Protein AF-A0A813T2J8-F1 (afdb_monomer_lite)

Structure (mmCIF, N/CA/C/O backbone):
data_AF-A0A813T2J8-F1
#
_entry.id   AF-A0A813T2J8-F1
#
loop_
_atom_site.group_PDB
_atom_site.id
_atom_site.type_symbol
_atom_site.label_atom_id
_atom_site.label_alt_id
_atom_site.label_comp_id
_atom_site.label_asym_id
_atom_site.label_entity_id
_atom_site.label_seq_id
_atom_site.pdbx_PDB_ins_code
_atom_site.Cartn_x
_atom_site.Cartn_y
_atom_site.Cartn_z
_atom_site.occupancy
_atom_site.B_iso_or_equiv
_atom_site.auth_seq_id
_atom_site.auth_comp_id
_atom_site.auth_asym_id
_atom_site.auth_atom_id
_atom_site.pdbx_PDB_model_num
ATOM 1 N N . MET A 1 1 ? 37.858 -2.282 -48.302 1.00 32.50 1 MET A N 1
ATOM 2 C CA . MET A 1 1 ? 37.669 -1.501 -47.059 1.00 32.50 1 MET A CA 1
ATOM 3 C C . MET A 1 1 ? 36.198 -1.549 -46.675 1.00 32.50 1 MET A C 1
ATOM 5 O O . MET A 1 1 ? 35.483 -0.563 -46.777 1.00 32.50 1 MET A O 1
ATOM 9 N N . ALA A 1 2 ? 35.764 -2.746 -46.304 1.00 27.61 2 ALA A N 1
ATOM 10 C CA . ALA A 1 2 ? 34.445 -3.092 -45.802 1.00 27.61 2 ALA A CA 1
ATOM 11 C C . ALA A 1 2 ? 34.657 -4.244 -44.804 1.00 27.61 2 ALA A C 1
ATOM 13 O O . ALA A 1 2 ? 35.686 -4.917 -44.884 1.00 27.61 2 ALA A O 1
ATOM 14 N N . ASP A 1 3 ? 33.686 -4.428 -43.915 1.00 28.97 3 ASP A N 1
ATOM 15 C CA . ASP A 1 3 ? 33.533 -5.505 -42.928 1.00 28.97 3 ASP A CA 1
ATOM 16 C C . ASP A 1 3 ? 34.230 -5.345 -41.571 1.00 28.97 3 ASP A C 1
ATOM 18 O O . ASP A 1 3 ? 35.388 -5.699 -41.374 1.00 28.97 3 ASP A O 1
ATOM 22 N N . ALA A 1 4 ? 33.430 -4.903 -40.593 1.00 26.91 4 ALA A N 1
ATOM 23 C CA . ALA A 1 4 ? 33.465 -5.403 -39.218 1.00 26.91 4 ALA A CA 1
ATOM 24 C C . ALA A 1 4 ? 32.131 -5.087 -38.505 1.00 26.91 4 ALA A C 1
ATOM 26 O O . ALA A 1 4 ? 32.056 -4.211 -37.647 1.00 26.91 4 ALA A O 1
ATOM 27 N N . CYS A 1 5 ? 31.059 -5.805 -38.858 1.00 27.91 5 CYS A N 1
ATOM 28 C CA . CYS A 1 5 ? 29.896 -5.953 -37.978 1.00 27.91 5 CYS A CA 1
ATOM 29 C C . CYS A 1 5 ? 30.235 -7.007 -36.916 1.00 27.91 5 CYS A C 1
ATOM 31 O O . CYS A 1 5 ? 30.217 -8.207 -37.188 1.00 27.91 5 CYS A O 1
ATOM 33 N N . SER A 1 6 ? 30.574 -6.563 -35.708 1.00 28.48 6 SER A N 1
ATOM 34 C CA . SER A 1 6 ? 30.766 -7.435 -34.553 1.00 28.48 6 SER A CA 1
ATOM 35 C C . SER A 1 6 ? 29.419 -7.765 -33.903 1.00 28.48 6 SER A C 1
ATOM 37 O O . SER A 1 6 ? 28.730 -6.914 -33.345 1.00 28.48 6 SER A O 1
ATOM 39 N N . ASN A 1 7 ? 29.059 -9.047 -33.974 1.00 28.95 7 ASN A N 1
ATOM 40 C CA . ASN A 1 7 ? 27.992 -9.666 -33.198 1.00 28.95 7 ASN A CA 1
ATOM 41 C C . ASN A 1 7 ? 28.310 -9.567 -31.696 1.00 28.95 7 ASN A C 1
ATOM 43 O O . ASN A 1 7 ? 29.166 -10.292 -31.194 1.00 28.95 7 ASN A O 1
ATOM 47 N N . PHE A 1 8 ? 27.601 -8.703 -30.968 1.00 28.12 8 PHE A N 1
ATOM 48 C CA . PHE A 1 8 ? 27.554 -8.738 -29.506 1.00 28.12 8 PHE A CA 1
ATOM 49 C C . PHE A 1 8 ? 26.392 -9.635 -29.066 1.00 28.12 8 PHE A C 1
ATOM 51 O O . PHE A 1 8 ? 25.243 -9.208 -29.003 1.00 28.12 8 PHE A O 1
ATOM 58 N N . THR A 1 9 ? 26.681 -10.901 -28.766 1.00 33.50 9 THR A N 1
ATOM 59 C CA . THR A 1 9 ? 25.750 -11.787 -28.055 1.00 33.50 9 THR A CA 1
ATOM 60 C C . THR A 1 9 ? 25.881 -11.559 -26.548 1.00 33.50 9 THR A C 1
ATOM 62 O O . THR A 1 9 ? 26.921 -11.853 -25.958 1.00 33.50 9 THR A O 1
ATOM 65 N N . GLU A 1 10 ? 24.825 -11.033 -25.923 1.00 39.34 10 GLU A N 1
ATOM 66 C CA . GLU A 1 10 ? 24.704 -10.781 -24.481 1.00 39.34 10 GLU A CA 1
ATOM 67 C C . GLU A 1 10 ? 24.578 -12.117 -23.720 1.00 39.34 10 GLU A C 1
ATOM 69 O O . GLU A 1 10 ? 23.493 -12.632 -23.466 1.00 39.34 10 GLU A O 1
ATOM 74 N N . GLN A 1 11 ? 25.721 -12.718 -23.383 1.00 34.31 11 GLN A N 1
ATOM 75 C CA . GLN A 1 11 ? 25.830 -13.998 -22.673 1.00 34.31 11 GLN A CA 1
ATOM 76 C C . GLN A 1 11 ? 26.049 -13.817 -21.154 1.00 34.31 11 GLN A C 1
ATOM 78 O O . GLN A 1 11 ? 26.846 -14.530 -20.549 1.00 34.31 11 GLN A O 1
ATOM 83 N N . GLN A 1 12 ? 25.355 -12.865 -20.516 1.00 35.50 12 GLN A N 1
ATOM 84 C CA . GLN A 1 12 ? 25.508 -12.568 -19.076 1.00 35.50 12 GLN A CA 1
ATOM 85 C C . GLN A 1 12 ? 24.251 -12.795 -18.220 1.00 35.50 12 GLN A C 1
ATOM 87 O O . GLN A 1 12 ? 24.120 -12.235 -17.136 1.00 35.50 12 GLN A O 1
ATOM 92 N N . TRP A 1 13 ? 23.366 -13.696 -18.642 1.00 37.88 13 TRP A N 1
ATOM 93 C CA . TRP A 1 13 ? 22.401 -14.336 -17.742 1.00 37.88 13 TRP A CA 1
ATOM 94 C C . TRP A 1 13 ? 22.632 -15.850 -17.744 1.00 37.88 13 TRP A C 1
ATOM 96 O O . TRP A 1 13 ? 22.033 -16.596 -18.512 1.00 37.88 13 TRP A O 1
ATOM 106 N N . LYS A 1 14 ? 23.546 -16.309 -16.884 1.00 31.50 14 LYS A N 1
ATOM 107 C CA . LYS A 1 14 ? 23.595 -17.701 -16.427 1.00 31.50 14 LYS A CA 1
ATOM 108 C C . LYS A 1 14 ? 23.573 -17.690 -14.899 1.00 31.50 14 LYS A C 1
ATOM 110 O O . LYS A 1 14 ? 24.542 -17.221 -14.304 1.00 31.50 14 LYS A O 1
ATOM 115 N N . PRO A 1 15 ? 22.513 -18.185 -14.242 1.00 35.72 15 PRO A N 1
ATOM 116 C CA . PRO A 1 15 ? 22.608 -18.501 -12.828 1.00 35.72 15 PRO A CA 1
ATOM 117 C C . PRO A 1 15 ? 23.596 -19.666 -12.674 1.00 35.72 15 PRO A C 1
ATOM 119 O O . PRO A 1 15 ? 23.442 -20.710 -13.310 1.00 35.72 15 PRO A O 1
ATOM 122 N N . ASN A 1 16 ? 24.631 -19.483 -11.852 1.00 31.89 16 ASN A N 1
ATOM 123 C CA . ASN A 1 16 ? 25.502 -20.573 -11.415 1.00 31.89 16 ASN A CA 1
ATOM 124 C C . ASN A 1 16 ? 24.683 -21.528 -10.535 1.00 31.89 16 ASN A C 1
ATOM 126 O O . ASN A 1 16 ? 24.634 -21.383 -9.317 1.00 31.89 16 ASN A O 1
ATOM 130 N N . ILE A 1 17 ? 24.017 -22.493 -11.164 1.00 35.78 17 ILE A N 1
ATOM 131 C CA . ILE A 1 17 ? 23.435 -23.647 -10.483 1.00 35.78 17 ILE A CA 1
ATOM 132 C C . ILE A 1 17 ? 24.533 -24.706 -10.406 1.00 35.78 17 ILE A C 1
ATOM 134 O O . ILE A 1 17 ? 24.956 -25.266 -11.419 1.00 35.78 17 ILE A O 1
ATOM 138 N N . CYS A 1 18 ? 25.020 -24.932 -9.188 1.00 29.22 18 CYS A N 1
ATOM 139 C CA . CYS A 1 18 ? 26.001 -25.956 -8.859 1.00 29.22 18 CYS A CA 1
ATOM 140 C C . CYS A 1 18 ? 25.455 -27.344 -9.246 1.00 29.22 18 CYS A C 1
ATOM 142 O O . CYS A 1 18 ? 24.445 -27.794 -8.704 1.00 29.22 18 CYS A O 1
ATOM 144 N N . ARG A 1 19 ? 26.096 -28.010 -10.215 1.00 33.47 19 ARG A N 1
ATOM 145 C CA . ARG A 1 19 ? 25.756 -29.363 -10.684 1.00 33.47 19 ARG A CA 1
ATOM 146 C C . ARG A 1 19 ? 26.599 -30.418 -9.966 1.00 33.47 19 ARG A C 1
ATOM 148 O O . ARG A 1 19 ? 27.414 -31.061 -10.605 1.00 33.47 19 ARG A O 1
ATOM 155 N N . GLU A 1 20 ? 26.375 -30.638 -8.678 1.00 32.94 20 GLU A N 1
ATOM 156 C CA . GLU A 1 20 ? 26.812 -31.870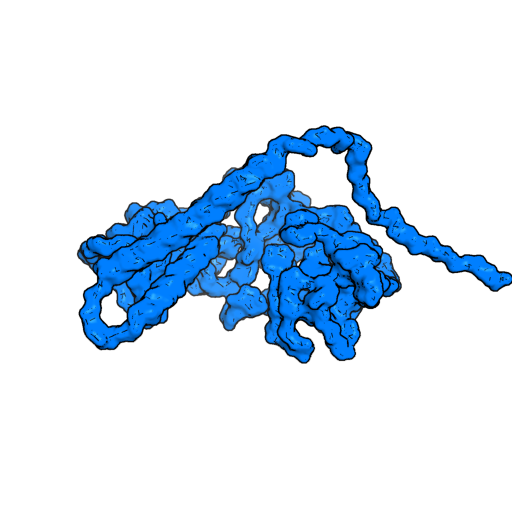 -8.003 1.00 32.94 20 GLU A CA 1
ATOM 157 C C . GLU A 1 20 ? 25.845 -32.212 -6.866 1.00 32.94 20 GLU A C 1
ATOM 159 O O . GLU A 1 20 ? 26.115 -31.923 -5.711 1.00 32.94 20 GLU A O 1
ATOM 164 N N . CYS A 1 21 ? 24.683 -32.777 -7.205 1.00 34.66 21 CYS A N 1
ATOM 165 C CA . CYS A 1 21 ? 23.860 -33.635 -6.336 1.00 34.66 21 CYS A CA 1
ATOM 166 C C . CYS A 1 21 ? 22.634 -34.113 -7.128 1.00 34.66 21 CYS A C 1
ATOM 168 O O . CYS A 1 21 ? 21.558 -33.526 -7.061 1.00 34.66 21 CYS A O 1
ATOM 170 N N . SER A 1 22 ? 22.778 -35.172 -7.926 1.00 31.66 22 SER A N 1
ATOM 171 C CA . SER A 1 22 ? 21.625 -35.872 -8.508 1.00 31.66 22 SER A CA 1
ATOM 172 C C . SER A 1 22 ? 21.955 -37.350 -8.726 1.00 31.66 22 SER A C 1
ATOM 174 O O . SER A 1 22 ? 22.561 -37.728 -9.724 1.00 31.66 22 SER A O 1
ATOM 176 N N . ARG A 1 23 ? 21.544 -38.198 -7.777 1.00 33.94 23 ARG A N 1
ATOM 177 C CA . ARG A 1 23 ? 21.237 -39.618 -8.019 1.00 33.94 23 ARG A CA 1
ATOM 178 C C . ARG A 1 23 ? 19.774 -39.859 -7.617 1.00 33.94 23 ARG A C 1
ATOM 180 O O . ARG A 1 23 ? 19.354 -39.301 -6.605 1.00 33.94 23 ARG A O 1
ATOM 187 N N . PRO A 1 24 ? 19.001 -40.658 -8.372 1.00 37.94 24 PRO A N 1
ATOM 188 C CA . PRO A 1 24 ? 17.551 -40.714 -8.219 1.00 37.94 24 PRO A CA 1
ATOM 189 C C . PRO A 1 24 ? 17.103 -41.761 -7.186 1.00 37.94 24 PRO A C 1
ATOM 191 O O . PRO A 1 24 ? 17.579 -42.896 -7.182 1.00 37.94 24 PRO A O 1
ATOM 194 N N . LYS A 1 25 ? 16.130 -41.386 -6.348 1.00 38.47 25 LYS A N 1
ATOM 195 C CA . LYS A 1 25 ? 15.244 -42.295 -5.604 1.00 38.47 25 LYS A CA 1
ATOM 196 C C . LYS A 1 25 ? 13.797 -41.874 -5.868 1.00 38.47 25 LYS A C 1
ATOM 198 O O . LYS A 1 25 ? 13.165 -41.260 -5.022 1.00 38.47 25 LYS A O 1
ATOM 203 N N . GLU A 1 26 ? 13.270 -42.209 -7.038 1.00 40.78 26 GLU A N 1
ATOM 204 C CA . GLU A 1 26 ? 11.849 -42.027 -7.346 1.00 40.78 26 GLU A CA 1
ATOM 205 C C . GLU A 1 26 ? 11.286 -43.324 -7.914 1.00 40.78 26 GLU A C 1
ATOM 207 O O . GLU A 1 26 ? 11.385 -43.594 -9.104 1.00 40.78 26 GLU A O 1
ATOM 212 N N . GLN A 1 27 ? 10.713 -44.145 -7.034 1.00 39.53 27 GLN A N 1
ATOM 213 C CA . GLN A 1 27 ? 9.674 -45.111 -7.413 1.00 39.53 27 GLN A CA 1
ATOM 214 C C . GLN A 1 27 ? 8.741 -45.507 -6.253 1.00 39.53 27 GLN A C 1
ATOM 216 O O . GLN A 1 27 ? 7.864 -46.343 -6.441 1.00 39.53 27 GLN A O 1
ATOM 221 N N . HIS A 1 28 ? 8.850 -44.876 -5.073 1.00 40.25 28 HIS A N 1
ATOM 222 C CA . HIS A 1 28 ? 8.013 -45.221 -3.913 1.00 40.25 28 HIS A CA 1
ATOM 223 C C . HIS A 1 28 ? 7.011 -44.136 -3.464 1.00 40.25 28 HIS A C 1
ATOM 225 O O . HIS A 1 28 ? 6.124 -44.450 -2.678 1.00 40.25 28 HIS A O 1
ATOM 231 N N . GLN A 1 29 ? 7.071 -42.903 -3.994 1.00 40.97 29 GLN A N 1
ATOM 232 C CA . GLN A 1 29 ? 6.214 -41.781 -3.551 1.00 40.97 29 GLN A CA 1
ATOM 233 C C . GLN A 1 29 ? 4.911 -41.576 -4.351 1.00 40.97 29 GLN A C 1
ATOM 235 O O . GLN A 1 29 ? 3.998 -40.913 -3.867 1.00 40.97 29 GLN A O 1
ATOM 240 N N . GLN A 1 30 ? 4.745 -42.182 -5.533 1.00 39.50 30 GLN A N 1
ATOM 241 C CA . GLN A 1 30 ? 3.516 -41.995 -6.329 1.00 39.50 30 GLN A CA 1
ATOM 242 C C . GLN A 1 30 ? 2.292 -42.769 -5.795 1.00 39.50 30 GLN A C 1
ATOM 244 O O . GLN A 1 30 ? 1.156 -42.443 -6.144 1.00 39.50 30 GLN A O 1
ATOM 249 N N . ARG A 1 31 ? 2.483 -43.754 -4.904 1.00 40.41 31 ARG A N 1
ATOM 250 C CA . ARG A 1 31 ? 1.362 -44.483 -4.279 1.00 40.41 31 ARG A CA 1
ATOM 251 C C . ARG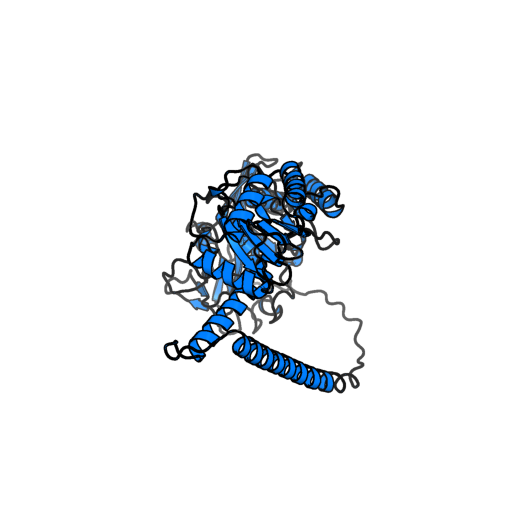 A 1 31 ? 0.785 -43.794 -3.039 1.00 40.41 31 ARG A C 1
ATOM 253 O O . ARG A 1 31 ? -0.375 -44.036 -2.729 1.00 40.41 31 ARG A O 1
ATOM 260 N N . GLU A 1 32 ? 1.526 -42.904 -2.381 1.00 42.78 32 GLU A N 1
ATOM 261 C CA . GLU A 1 32 ? 1.023 -42.183 -1.199 1.00 42.78 32 GLU A CA 1
ATOM 262 C C . GLU A 1 32 ? 0.272 -40.895 -1.575 1.00 42.78 32 GLU A C 1
ATOM 264 O O . GLU A 1 32 ? -0.782 -40.621 -1.006 1.00 42.78 32 GLU A O 1
ATOM 269 N N . ALA A 1 33 ? 0.706 -40.170 -2.614 1.00 41.84 33 ALA A N 1
ATOM 270 C CA . ALA A 1 33 ? 0.021 -38.952 -3.072 1.00 41.84 33 ALA A CA 1
ATOM 271 C C . ALA A 1 33 ? -1.403 -39.213 -3.610 1.00 41.84 33 ALA A C 1
ATOM 273 O O . ALA A 1 33 ? -2.299 -38.390 -3.442 1.00 41.84 33 ALA A O 1
ATOM 274 N N . SER A 1 34 ? -1.637 -40.388 -4.201 1.00 42.09 34 SER A N 1
ATOM 275 C CA . SER A 1 34 ? -2.940 -40.766 -4.769 1.00 42.09 34 SER A CA 1
ATOM 276 C C . SER A 1 34 ? -4.004 -41.028 -3.691 1.00 42.09 34 SER A C 1
ATOM 278 O O . SER A 1 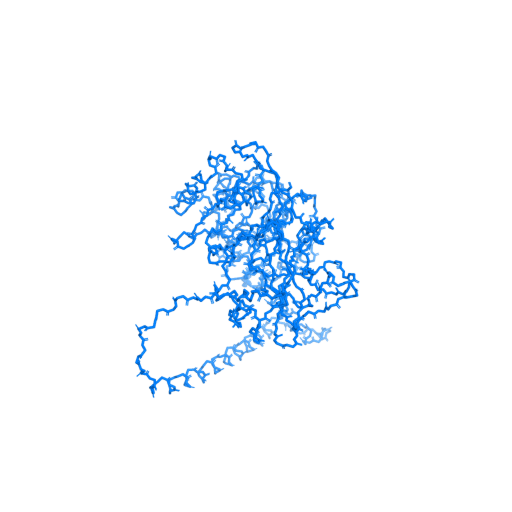34 ? -5.187 -40.779 -3.913 1.00 42.09 34 SER A O 1
ATOM 280 N N . ASN A 1 35 ? -3.587 -41.481 -2.503 1.00 40.28 35 ASN A N 1
ATOM 281 C CA . ASN A 1 35 ? -4.500 -41.743 -1.389 1.00 40.28 35 ASN A CA 1
ATOM 282 C C . ASN A 1 35 ? -4.856 -40.464 -0.615 1.00 40.28 35 ASN A C 1
ATOM 284 O O . ASN A 1 35 ? -6.000 -40.327 -0.184 1.00 40.28 35 ASN A O 1
ATOM 288 N N . VAL A 1 36 ? -3.936 -39.496 -0.519 1.00 46.72 36 VAL A N 1
ATOM 289 C CA . VAL A 1 36 ? -4.165 -38.214 0.178 1.00 46.72 36 VAL A CA 1
ATOM 290 C C . VAL A 1 36 ? -5.192 -37.336 -0.557 1.00 46.72 36 VAL A C 1
ATOM 292 O O . VAL A 1 36 ? -6.127 -36.831 0.066 1.00 46.72 36 VAL A O 1
ATOM 295 N N . VAL A 1 37 ? -5.123 -37.251 -1.890 1.00 46.06 37 VAL A N 1
ATOM 296 C CA . VAL A 1 37 ? -6.058 -36.441 -2.704 1.00 46.06 37 VAL A CA 1
ATOM 297 C C . VAL A 1 37 ? -7.507 -36.972 -2.638 1.00 46.06 37 VAL A C 1
ATOM 299 O O . VAL A 1 37 ? -8.472 -36.202 -2.658 1.00 46.06 37 VAL A O 1
ATOM 302 N N . SER A 1 38 ? -7.685 -38.290 -2.483 1.00 44.19 38 SER A N 1
ATOM 303 C CA . SER A 1 38 ? -9.010 -38.915 -2.309 1.00 44.19 38 SER A CA 1
ATOM 304 C C . SER A 1 38 ? -9.634 -38.660 -0.927 1.00 44.19 38 SER A C 1
ATOM 306 O O . SER A 1 38 ? -10.858 -38.621 -0.789 1.00 44.19 38 SER A O 1
ATOM 308 N N . SER A 1 39 ? -8.804 -38.447 0.101 1.00 45.00 39 SER A N 1
ATOM 309 C CA . SER A 1 39 ? -9.271 -38.139 1.456 1.00 45.00 39 SER A CA 1
ATOM 310 C C . SER A 1 39 ? -9.613 -36.660 1.646 1.00 45.00 39 SER A C 1
ATOM 312 O O . SER A 1 39 ? -10.568 -36.348 2.353 1.00 45.00 39 SER A O 1
ATOM 314 N N . GLU A 1 40 ? -8.906 -35.751 0.969 1.00 43.12 40 GLU A N 1
ATOM 315 C CA . GLU A 1 40 ? -9.169 -34.306 1.053 1.00 43.12 40 GLU A CA 1
ATOM 316 C C . GLU A 1 40 ? -10.460 -33.890 0.331 1.00 43.12 40 GLU A C 1
ATOM 318 O O . GLU A 1 40 ? -11.203 -33.047 0.836 1.00 43.12 40 GLU A O 1
ATOM 323 N N . SER A 1 41 ? -10.782 -34.523 -0.804 1.00 47.75 41 SER A N 1
ATOM 324 C CA . SER A 1 41 ? -12.048 -34.280 -1.519 1.00 47.75 41 SER A CA 1
ATOM 325 C C . SER A 1 41 ? -13.268 -34.712 -0.697 1.00 47.75 41 SER A C 1
ATOM 327 O O . SER A 1 41 ? -14.224 -33.949 -0.566 1.00 47.75 41 SER A O 1
ATOM 329 N N . ASN A 1 42 ? -13.195 -35.868 -0.030 1.00 49.66 42 ASN A N 1
ATOM 330 C CA . ASN A 1 42 ? -14.246 -36.321 0.886 1.00 49.66 42 ASN A CA 1
ATOM 331 C C . ASN A 1 42 ? -14.408 -35.411 2.114 1.00 49.66 42 ASN A C 1
ATOM 333 O O . ASN A 1 42 ? -15.531 -35.216 2.579 1.00 49.66 42 ASN A O 1
ATOM 337 N N . LEU A 1 43 ? -13.318 -34.830 2.630 1.00 49.97 43 LEU A N 1
ATOM 338 C CA . LEU A 1 43 ? -13.377 -33.909 3.769 1.00 49.97 43 LEU A CA 1
ATOM 339 C C . LEU A 1 43 ? -14.034 -32.572 3.388 1.00 49.97 43 LEU A C 1
ATOM 341 O O . LEU A 1 43 ? -14.836 -32.042 4.155 1.00 49.97 43 LEU A O 1
ATOM 345 N N . SER A 1 44 ? -13.741 -32.052 2.191 1.00 56.47 44 SER A N 1
ATOM 346 C CA . SER A 1 44 ? -14.368 -30.834 1.658 1.00 56.47 44 SER A CA 1
ATOM 347 C C . SER A 1 44 ? -15.878 -31.009 1.463 1.00 56.47 44 SER A C 1
ATOM 349 O O . SER A 1 44 ? -16.657 -30.155 1.886 1.00 56.47 44 SER A O 1
ATOM 351 N N . ASP A 1 45 ? -16.305 -32.145 0.907 1.00 54.72 45 ASP A N 1
ATOM 352 C CA . ASP A 1 45 ? -17.723 -32.447 0.669 1.00 54.72 45 ASP A CA 1
ATOM 353 C C . ASP A 1 45 ? -18.506 -32.736 1.960 1.00 54.72 45 ASP A C 1
ATOM 355 O O . ASP A 1 45 ? -19.724 -32.542 2.018 1.00 54.72 45 ASP A O 1
ATOM 359 N N . GLN A 1 46 ? -17.835 -33.220 3.008 1.00 56.59 46 GLN A N 1
ATOM 360 C CA . GLN A 1 46 ? -18.420 -33.354 4.345 1.00 56.59 46 GLN A CA 1
ATOM 361 C C . GLN A 1 46 ? -18.538 -31.997 5.048 1.00 56.59 46 GLN A C 1
ATOM 363 O O . GLN A 1 46 ? -19.535 -31.748 5.724 1.00 56.59 46 GLN A O 1
ATOM 368 N N . LEU A 1 47 ? -17.571 -31.094 4.847 1.00 56.88 47 LEU A N 1
ATOM 369 C CA . LEU A 1 47 ? -17.610 -29.735 5.391 1.00 56.88 47 LEU A CA 1
ATOM 370 C C . LEU A 1 47 ? -18.698 -28.876 4.720 1.00 56.88 47 LEU A C 1
ATOM 372 O O . LEU A 1 47 ? -19.366 -28.095 5.394 1.00 56.88 47 LEU A O 1
ATOM 376 N N . GLU A 1 48 ? -18.892 -29.027 3.407 1.00 58.03 48 GLU A N 1
ATOM 377 C CA . GLU A 1 48 ? -19.979 -28.390 2.646 1.00 58.03 48 GLU A CA 1
ATOM 378 C C . GLU A 1 48 ? -21.358 -28.904 3.088 1.00 58.03 48 GLU A C 1
ATOM 380 O O . GLU A 1 48 ? -22.245 -28.099 3.371 1.00 58.03 48 GLU A O 1
ATOM 385 N N . ARG A 1 49 ? -21.530 -30.226 3.251 1.00 59.34 49 ARG A N 1
ATOM 386 C CA . ARG A 1 49 ? -22.783 -30.812 3.767 1.00 59.34 49 ARG A CA 1
ATOM 387 C C . ARG A 1 49 ? -23.081 -30.384 5.203 1.00 59.34 49 ARG A C 1
ATOM 389 O O . ARG A 1 49 ? -24.191 -29.949 5.486 1.00 59.34 49 ARG A O 1
ATOM 396 N N . GLY A 1 50 ? -22.073 -30.386 6.077 1.00 67.00 50 GLY A N 1
ATOM 397 C CA . GLY A 1 50 ? -22.216 -29.896 7.449 1.00 67.00 50 GLY A CA 1
ATOM 398 C C . GLY A 1 50 ? -22.610 -28.416 7.527 1.00 67.00 50 GLY A C 1
ATOM 399 O O . GLY A 1 50 ? -23.391 -28.036 8.395 1.00 67.00 50 GLY A O 1
ATOM 400 N N . LYS A 1 51 ? -22.135 -27.576 6.595 1.00 63.75 51 LYS A N 1
ATOM 401 C CA . LYS A 1 51 ? -22.575 -26.175 6.481 1.00 63.75 51 LYS A CA 1
ATOM 402 C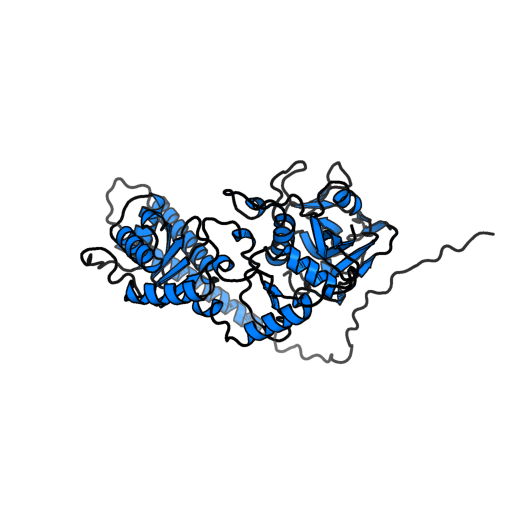 C . LYS A 1 51 ? -24.024 -26.057 6.018 1.00 63.75 51 LYS A C 1
ATOM 404 O O . LYS A 1 51 ? -24.748 -25.228 6.560 1.00 63.75 51 LYS A O 1
ATOM 409 N N . GLN A 1 52 ? -24.445 -26.857 5.039 1.00 51.94 52 GLN A N 1
ATOM 410 C CA . GLN A 1 52 ? -25.822 -26.838 4.539 1.00 51.94 52 GLN A CA 1
ATOM 411 C C . GLN A 1 52 ? -26.821 -27.292 5.610 1.00 51.94 52 GLN A C 1
ATOM 413 O O . GLN A 1 52 ? -27.828 -26.618 5.811 1.00 51.94 52 GLN A O 1
ATOM 418 N N . ASP A 1 53 ? -26.502 -28.350 6.360 1.00 53.47 53 ASP A N 1
ATOM 419 C CA . ASP A 1 53 ? -27.349 -28.851 7.449 1.00 53.47 53 ASP A CA 1
ATOM 420 C C . ASP A 1 53 ? -27.399 -27.872 8.636 1.00 53.47 53 ASP A C 1
ATOM 422 O O . ASP A 1 53 ? -28.458 -27.652 9.225 1.00 53.47 53 ASP A O 1
ATOM 426 N N . PHE A 1 54 ? -26.278 -27.215 8.963 1.00 60.38 54 PHE A N 1
ATOM 427 C CA . PHE A 1 54 ? -26.235 -26.175 9.996 1.00 60.38 54 PHE A CA 1
ATOM 428 C C . PHE A 1 54 ? -27.067 -24.942 9.611 1.00 60.38 54 PHE A C 1
ATOM 430 O O . PHE A 1 54 ? -27.836 -24.437 10.430 1.00 60.38 54 PHE A O 1
ATOM 437 N N . ILE A 1 55 ? -26.968 -24.482 8.358 1.00 56.19 55 ILE A N 1
ATOM 438 C CA . ILE A 1 55 ? -27.788 -23.377 7.840 1.00 56.19 55 ILE A CA 1
ATOM 439 C C . ILE A 1 55 ? -29.269 -23.774 7.832 1.00 56.19 55 ILE A C 1
ATOM 441 O O . ILE A 1 55 ? -30.100 -22.994 8.291 1.00 56.19 55 ILE A O 1
ATOM 445 N N . ALA A 1 56 ? -29.610 -24.984 7.377 1.00 53.50 56 ALA A N 1
ATOM 446 C CA . ALA A 1 56 ? -30.991 -25.459 7.348 1.00 53.50 56 ALA A CA 1
ATOM 447 C C . ALA A 1 56 ? -31.617 -25.506 8.752 1.00 53.50 56 ALA A C 1
ATOM 449 O O . ALA A 1 56 ? -32.716 -24.992 8.938 1.00 53.50 56 ALA A O 1
ATOM 450 N N . ASN A 1 57 ? -30.905 -26.036 9.750 1.00 52.03 57 ASN A N 1
ATOM 451 C CA . ASN A 1 57 ? -31.424 -26.148 11.116 1.00 52.03 57 ASN A CA 1
ATOM 452 C C . ASN A 1 57 ? -31.511 -24.787 11.832 1.00 52.03 57 ASN A C 1
ATOM 454 O O . ASN A 1 57 ? -32.506 -24.503 12.492 1.00 52.03 57 ASN A O 1
ATOM 458 N N . THR A 1 58 ? -30.535 -23.895 11.626 1.00 52.66 58 THR A N 1
ATOM 459 C CA . THR A 1 58 ? -30.547 -22.541 12.222 1.00 52.66 58 THR A CA 1
ATOM 460 C C . THR A 1 58 ? -31.660 -21.663 11.632 1.00 52.66 58 THR A C 1
ATOM 462 O O . THR A 1 58 ? -32.287 -20.865 12.331 1.00 52.66 58 THR A O 1
ATOM 465 N N . VAL A 1 59 ? -31.953 -21.817 10.337 1.00 52.84 59 VAL A N 1
ATOM 466 C CA . VAL A 1 59 ? -33.031 -21.073 9.664 1.00 52.84 59 VAL A CA 1
ATOM 467 C C . VAL A 1 59 ? -34.419 -21.558 10.105 1.00 52.84 59 VAL A C 1
ATOM 469 O O . VAL A 1 59 ? -35.356 -20.759 10.121 1.00 52.84 59 VAL A O 1
ATOM 472 N N . VAL A 1 60 ? -34.562 -22.831 10.489 1.00 54.09 60 VAL A N 1
ATOM 473 C CA . VAL A 1 60 ? -35.846 -23.406 10.925 1.00 54.09 60 VAL A CA 1
ATOM 474 C C . VAL A 1 60 ? -36.236 -22.947 12.335 1.00 54.09 60 VAL A C 1
ATOM 476 O O . VAL A 1 60 ? -37.404 -22.627 12.548 1.00 54.09 60 VAL A O 1
ATOM 479 N N . ASP A 1 61 ? -35.284 -22.815 13.262 1.00 48.25 61 ASP A N 1
ATOM 480 C CA . ASP A 1 61 ? -35.590 -22.447 14.655 1.00 48.25 61 ASP A CA 1
ATOM 481 C C . ASP A 1 61 ? -35.841 -20.941 14.868 1.00 48.25 61 ASP A C 1
ATOM 483 O O . ASP A 1 61 ? -36.473 -20.543 15.847 1.00 48.25 61 ASP A O 1
ATOM 487 N N . THR A 1 62 ? -35.409 -20.085 13.935 1.00 50.69 62 THR A N 1
ATOM 488 C CA . THR A 1 62 ? -35.437 -18.620 14.125 1.00 50.69 62 THR A CA 1
ATOM 489 C C . THR A 1 62 ? -36.627 -17.923 13.441 1.00 50.69 62 THR A C 1
ATOM 491 O O . THR A 1 62 ? -36.844 -16.727 13.639 1.00 50.69 62 THR A O 1
ATOM 494 N N . ILE A 1 63 ? -37.424 -18.621 12.619 1.00 51.28 63 ILE A N 1
ATOM 495 C CA . ILE A 1 63 ? -38.437 -17.976 11.762 1.00 51.28 63 ILE A CA 1
ATOM 496 C C . ILE A 1 63 ? -39.835 -18.549 12.026 1.00 51.28 63 ILE A C 1
ATOM 498 O O . ILE A 1 63 ? -40.240 -19.547 11.435 1.00 51.28 63 ILE A O 1
ATOM 502 N N . SER A 1 64 ? -40.630 -17.862 12.855 1.00 48.09 64 SER A N 1
ATOM 503 C CA . SER A 1 64 ? -42.080 -18.076 12.883 1.00 48.09 64 SER A CA 1
ATOM 504 C C . SER A 1 64 ? -42.693 -17.527 11.585 1.00 48.09 64 SER A C 1
ATOM 506 O O . SER A 1 64 ? -42.598 -16.342 11.257 1.00 48.09 64 SER A O 1
ATOM 508 N N . PHE A 1 65 ? -43.262 -18.414 10.769 1.00 46.22 65 PHE A N 1
ATOM 509 C CA . PHE A 1 65 ? -43.776 -18.052 9.450 1.00 46.22 65 PHE A CA 1
ATOM 510 C C . PHE A 1 65 ? -45.135 -17.348 9.548 1.00 46.22 65 PHE A C 1
ATOM 512 O O . PHE A 1 65 ? -46.157 -17.976 9.812 1.00 46.22 65 PHE A O 1
ATOM 519 N N . SER A 1 66 ? -45.146 -16.041 9.265 1.00 47.69 66 SER A N 1
ATOM 520 C CA . SER A 1 66 ? -46.341 -15.326 8.800 1.00 47.69 66 SER A CA 1
ATOM 521 C C . SER A 1 66 ? -46.491 -15.508 7.274 1.00 47.69 66 SER A C 1
ATOM 523 O O . SER A 1 66 ? -45.477 -15.419 6.569 1.00 47.69 66 SER A O 1
ATOM 525 N N . PRO A 1 67 ? -47.705 -15.737 6.728 1.00 47.34 67 PRO A N 1
ATOM 526 C CA . PRO A 1 67 ? -47.917 -16.092 5.317 1.00 47.34 67 PRO A CA 1
ATOM 527 C C . PRO A 1 67 ? -47.592 -14.994 4.289 1.00 47.34 67 PRO A C 1
ATOM 529 O O . PRO A 1 67 ? -47.647 -15.253 3.092 1.00 47.34 67 PRO A O 1
ATOM 532 N N . GLU A 1 68 ? -47.247 -13.777 4.714 1.00 54.44 68 GLU A N 1
ATOM 533 C CA . GLU A 1 68 ? -47.054 -12.627 3.812 1.00 54.44 68 GLU A CA 1
ATOM 534 C C . GLU A 1 68 ? -45.591 -12.376 3.397 1.00 54.44 68 GLU A C 1
ATOM 536 O O . GLU A 1 68 ? -45.271 -11.361 2.779 1.00 54.44 68 GLU A O 1
ATOM 541 N N . SER A 1 69 ? -44.654 -13.270 3.729 1.00 54.22 69 SER A N 1
ATOM 542 C CA . SER A 1 69 ? -43.230 -12.967 3.561 1.00 54.22 69 SER A CA 1
ATOM 543 C C . SER A 1 69 ? -42.669 -13.347 2.185 1.00 54.22 69 SER A C 1
ATOM 545 O O . SER A 1 69 ? -42.873 -14.469 1.722 1.00 54.22 69 SER A O 1
ATOM 547 N N . LYS A 1 70 ? -41.889 -12.424 1.596 1.00 58.97 70 LYS A N 1
ATOM 548 C CA . LYS A 1 70 ? -40.865 -12.643 0.551 1.00 58.97 70 LYS A CA 1
ATOM 549 C C . LYS A 1 70 ? -40.347 -14.086 0.515 1.00 58.97 70 LYS A C 1
ATOM 551 O O . LYS A 1 70 ? -40.075 -14.652 1.577 1.00 58.97 70 LYS A O 1
ATOM 556 N N . SER A 1 71 ? -40.190 -14.659 -0.686 1.00 84.31 71 SER A N 1
ATOM 557 C CA . SER A 1 71 ? -39.895 -16.091 -0.842 1.00 84.31 71 SER A CA 1
ATOM 558 C C . SER A 1 71 ? -38.708 -16.511 0.036 1.00 84.31 71 SER A C 1
ATOM 560 O O . SER A 1 71 ? -37.708 -15.799 0.110 1.00 84.31 71 SER A O 1
ATOM 562 N N . VAL A 1 72 ? -38.807 -17.666 0.703 1.00 83.12 72 VAL A N 1
ATOM 563 C CA . VAL A 1 72 ? -37.760 -18.235 1.583 1.00 83.12 72 VAL A CA 1
ATOM 564 C C . VAL A 1 72 ? -36.366 -18.146 0.949 1.00 83.12 72 VAL A C 1
ATOM 566 O O . VAL A 1 72 ? -35.387 -17.838 1.623 1.00 83.12 72 VAL A O 1
ATOM 569 N N . LYS A 1 73 ? -36.296 -18.315 -0.376 1.00 83.88 73 LYS A N 1
ATOM 570 C CA . LYS A 1 73 ? -35.078 -18.203 -1.181 1.00 83.88 73 LYS A CA 1
ATOM 571 C C . LYS A 1 73 ? -34.391 -16.834 -1.076 1.00 83.88 73 LYS A C 1
ATOM 573 O O . LYS A 1 73 ? -33.168 -16.781 -1.015 1.00 83.88 73 LYS A O 1
ATOM 578 N N . GLU A 1 74 ? -35.145 -15.737 -1.030 1.00 84.69 74 GLU A N 1
ATOM 579 C CA . GLU A 1 74 ? -34.589 -14.383 -0.872 1.00 84.69 74 GLU A CA 1
ATOM 580 C C . GLU A 1 74 ? -34.005 -14.171 0.527 1.00 84.69 74 GLU A C 1
ATOM 582 O O . GLU A 1 74 ? -32.933 -13.583 0.659 1.00 84.69 74 GLU A O 1
ATOM 587 N N . LYS A 1 75 ? -34.676 -14.686 1.567 1.00 81.88 75 LYS A N 1
ATOM 588 C CA . LYS A 1 75 ? -34.188 -14.615 2.954 1.00 81.88 75 LYS A CA 1
ATOM 589 C C . LYS A 1 75 ? -32.888 -15.404 3.131 1.00 81.88 75 LYS A C 1
ATOM 591 O O . LYS A 1 75 ? -31.949 -14.884 3.725 1.00 81.88 75 LYS A O 1
ATOM 596 N N . VAL A 1 76 ? -32.813 -16.610 2.562 1.00 84.25 76 VAL A N 1
ATOM 597 C CA . VAL A 1 76 ? -31.595 -17.439 2.578 1.00 84.25 76 VAL A CA 1
ATOM 598 C C . VAL A 1 76 ? -30.451 -16.745 1.837 1.00 84.25 76 VAL A C 1
ATOM 600 O O . VAL A 1 76 ? -29.376 -16.583 2.405 1.00 84.25 76 VAL A O 1
ATOM 603 N N . ALA A 1 77 ? -30.684 -16.246 0.618 1.00 85.88 77 ALA A N 1
ATOM 604 C CA . ALA A 1 77 ? -29.651 -15.545 -0.149 1.00 85.88 77 ALA A CA 1
ATOM 605 C C . ALA A 1 77 ? -29.142 -14.277 0.563 1.00 85.88 77 ALA A C 1
ATOM 607 O O . ALA A 1 77 ? -27.948 -13.972 0.530 1.00 85.88 77 ALA A O 1
ATOM 608 N N . HIS A 1 78 ? -30.035 -13.540 1.230 1.00 82.94 78 HIS A N 1
ATOM 609 C CA . HIS A 1 78 ? -29.660 -12.383 2.040 1.00 82.94 78 HIS A CA 1
ATOM 610 C C . HIS A 1 78 ? -28.788 -12.785 3.239 1.00 82.94 78 HIS A C 1
ATOM 612 O O . HIS A 1 78 ? -27.749 -12.167 3.476 1.00 82.94 78 HIS A O 1
ATOM 618 N N . PHE A 1 79 ? -29.162 -13.852 3.948 1.00 81.12 79 PHE A N 1
ATOM 619 C CA . PHE A 1 79 ? -28.401 -14.380 5.079 1.00 81.12 79 PHE A CA 1
ATOM 620 C C . PHE A 1 79 ? -27.008 -14.888 4.664 1.00 81.12 79 PHE A C 1
ATOM 622 O O . PHE A 1 79 ? -26.006 -14.536 5.287 1.00 81.12 79 PHE A O 1
ATOM 629 N N . GLU A 1 80 ? -26.901 -15.622 3.553 1.00 85.88 80 GLU A N 1
ATOM 630 C CA . GLU A 1 80 ? -25.613 -16.056 2.990 1.00 85.88 80 GLU A CA 1
ATOM 631 C C . GLU A 1 80 ? -24.712 -14.869 2.619 1.00 85.88 80 GLU A C 1
ATOM 633 O O . GLU A 1 80 ? -23.505 -14.871 2.893 1.00 85.88 80 GLU A O 1
ATOM 638 N N . ALA A 1 81 ? -25.290 -13.827 2.013 1.00 84.25 81 ALA A N 1
ATOM 639 C CA . ALA A 1 81 ? -24.564 -12.606 1.687 1.00 84.25 81 ALA A CA 1
ATOM 640 C C . ALA A 1 81 ? -24.047 -11.900 2.952 1.00 84.25 81 ALA A C 1
ATOM 642 O O . ALA A 1 81 ? -22.903 -11.429 2.959 1.00 84.25 81 ALA A O 1
ATOM 643 N N . LEU A 1 82 ? -24.844 -11.876 4.025 1.00 80.00 82 LEU A N 1
ATOM 644 C CA . LEU A 1 82 ? -24.466 -11.316 5.321 1.00 80.00 82 LEU A CA 1
ATOM 645 C C . LEU A 1 82 ? -23.300 -12.092 5.954 1.00 80.00 82 LEU A C 1
ATOM 647 O O . LEU A 1 82 ? -22.291 -11.482 6.313 1.00 80.00 82 LEU A O 1
ATOM 651 N N . ILE A 1 83 ? -23.376 -13.426 6.008 1.00 83.12 83 ILE A N 1
ATOM 652 C CA . ILE A 1 83 ? -22.292 -14.285 6.520 1.00 83.12 83 ILE A CA 1
ATOM 653 C C . ILE A 1 83 ? -21.002 -14.038 5.734 1.00 83.12 83 ILE A C 1
ATOM 655 O O . ILE A 1 83 ? -19.927 -13.848 6.309 1.00 83.12 83 ILE A O 1
ATOM 659 N N . LYS A 1 84 ? -21.092 -13.983 4.401 1.00 84.88 84 LYS A N 1
ATOM 660 C CA . LYS A 1 84 ? -19.934 -13.731 3.536 1.00 84.88 84 LYS A CA 1
ATOM 661 C C . LYS A 1 84 ? -19.340 -12.338 3.760 1.00 84.88 84 LYS A C 1
ATOM 663 O O . LYS A 1 84 ? -18.116 -12.192 3.738 1.00 84.88 84 LYS A O 1
ATOM 668 N N . LYS A 1 85 ? -20.181 -11.322 3.984 1.00 82.56 85 LYS A N 1
ATOM 669 C CA . LYS A 1 85 ? -19.765 -9.956 4.347 1.00 82.56 85 LYS A CA 1
ATOM 670 C C . LYS A 1 85 ? -19.030 -9.962 5.692 1.00 82.56 85 LYS A C 1
ATOM 672 O O . LYS A 1 85 ? -17.907 -9.465 5.751 1.00 82.56 85 LYS A O 1
ATOM 677 N N . GLN A 1 86 ? -19.583 -10.601 6.724 1.00 82.50 86 GLN A N 1
ATOM 678 C CA . GLN A 1 86 ? -18.948 -10.707 8.044 1.00 82.50 86 GLN A CA 1
ATOM 679 C C . GLN A 1 86 ? -17.611 -11.459 7.998 1.00 82.50 86 GLN A C 1
ATOM 681 O O . GLN A 1 86 ? -16.624 -10.984 8.558 1.00 82.50 86 GLN A O 1
ATOM 686 N N . ALA A 1 87 ? -17.534 -12.584 7.281 1.00 83.31 87 ALA A N 1
ATOM 687 C CA . ALA A 1 87 ? -16.298 -13.355 7.135 1.00 83.31 87 ALA A CA 1
ATOM 688 C C . ALA A 1 87 ? -15.177 -12.539 6.467 1.00 83.31 87 ALA A C 1
ATOM 690 O O . ALA A 1 87 ? -14.021 -12.595 6.895 1.00 83.31 87 ALA A O 1
ATOM 691 N N . ARG A 1 88 ? -15.517 -11.734 5.450 1.00 79.62 88 ARG A N 1
ATOM 692 C CA . ARG A 1 88 ? -14.576 -10.814 4.792 1.00 79.62 88 ARG A CA 1
ATOM 693 C C . ARG A 1 88 ? -14.101 -9.717 5.740 1.00 79.62 88 ARG A C 1
ATOM 695 O O . ARG A 1 88 ? -12.894 -9.517 5.848 1.00 79.62 88 ARG A O 1
ATOM 702 N N . SER A 1 89 ? -15.018 -9.056 6.449 1.00 81.12 89 SER A N 1
ATOM 703 C CA . SER A 1 89 ? -14.672 -8.024 7.436 1.00 81.12 89 SER A CA 1
ATOM 704 C C . SER A 1 89 ? -13.774 -8.584 8.537 1.00 81.12 89 SER A C 1
ATOM 706 O O . SER A 1 89 ? -12.731 -8.009 8.835 1.00 81.12 89 SER A O 1
ATOM 708 N N . LYS A 1 90 ? -14.116 -9.755 9.083 1.00 86.38 90 LYS A N 1
ATOM 709 C CA . LYS A 1 90 ? -13.301 -10.452 10.081 1.00 86.38 90 LYS A CA 1
ATOM 710 C C . LYS A 1 90 ? -11.902 -10.756 9.552 1.00 86.38 90 LYS A C 1
ATOM 712 O O . LYS A 1 90 ? -10.922 -10.390 10.188 1.00 86.38 90 LYS A O 1
ATOM 717 N N . SER A 1 91 ? -11.790 -11.367 8.371 1.00 83.12 91 SER A N 1
ATOM 718 C CA . SER A 1 91 ? -10.492 -11.663 7.748 1.00 83.12 91 SER A CA 1
ATOM 719 C C . SER A 1 91 ? -9.656 -10.399 7.517 1.00 83.12 91 SER A C 1
ATOM 721 O O . SER A 1 91 ? -8.446 -10.409 7.740 1.00 83.12 91 SER A O 1
ATOM 723 N N . TYR A 1 92 ? -10.296 -9.297 7.124 1.00 83.75 92 TYR A N 1
ATOM 724 C CA . TYR A 1 92 ? -9.638 -8.012 6.934 1.00 83.75 92 TYR A CA 1
ATOM 725 C C . TYR A 1 92 ? -9.084 -7.449 8.251 1.00 83.75 92 TYR A C 1
ATOM 727 O O . TYR A 1 92 ? -7.874 -7.238 8.357 1.00 83.75 92 TYR A O 1
ATOM 735 N N . TYR A 1 93 ? -9.949 -7.257 9.252 1.00 87.69 93 TYR A N 1
ATOM 736 C CA . TYR A 1 93 ? -9.618 -6.593 10.515 1.00 87.69 93 TYR A CA 1
ATOM 737 C C . TYR A 1 93 ? -8.767 -7.443 11.462 1.00 87.69 93 TYR A C 1
ATOM 739 O O . TYR A 1 93 ? -8.007 -6.902 12.262 1.00 87.69 93 TYR A O 1
ATOM 747 N N . GLU A 1 94 ? -8.833 -8.773 11.381 1.00 87.56 94 GLU A N 1
ATOM 748 C CA . GLU A 1 94 ? -7.995 -9.634 12.223 1.00 87.56 94 GLU A CA 1
ATOM 749 C C . GLU A 1 94 ? -6.501 -9.502 11.905 1.00 87.56 94 GLU A C 1
ATOM 751 O O . GLU A 1 94 ? -5.670 -9.819 12.757 1.00 87.56 94 GLU A O 1
ATOM 756 N N . ARG A 1 95 ? -6.144 -8.962 10.736 1.00 84.31 95 ARG A N 1
ATOM 757 C CA . ARG A 1 95 ? -4.752 -8.658 10.380 1.00 84.31 95 ARG A CA 1
ATOM 758 C C . ARG A 1 95 ? -4.210 -7.409 11.074 1.00 84.31 95 ARG A C 1
ATOM 760 O O . ARG A 1 95 ? -3.016 -7.143 10.966 1.00 84.31 95 ARG A O 1
ATOM 767 N N . PHE A 1 96 ? -5.052 -6.632 11.756 1.00 88.00 96 PHE A N 1
ATOM 768 C CA . PHE A 1 96 ? -4.615 -5.415 12.434 1.00 88.00 96 PHE A CA 1
ATOM 769 C C . PHE A 1 96 ? -3.846 -5.770 13.713 1.00 88.00 96 PHE A C 1
ATOM 771 O O . PHE A 1 96 ? -4.209 -6.733 14.403 1.00 88.00 96 PHE A O 1
ATOM 778 N N . PRO A 1 97 ? -2.784 -5.020 14.042 1.00 88.25 97 PRO A N 1
ATOM 779 C CA . PRO A 1 97 ? -1.989 -5.281 15.228 1.00 88.25 97 PRO A CA 1
ATOM 780 C C . PRO A 1 97 ? -2.732 -4.830 16.492 1.00 88.25 97 PRO A C 1
ATOM 782 O O . PRO A 1 97 ? -3.567 -3.919 16.447 1.00 88.25 97 PRO A O 1
ATOM 785 N N . ASN A 1 98 ? -2.436 -5.453 17.637 1.00 91.69 98 ASN A N 1
ATOM 786 C CA . ASN A 1 98 ? -2.937 -4.947 18.916 1.00 91.69 98 ASN A CA 1
ATOM 787 C C . ASN A 1 98 ? -2.174 -3.684 19.323 1.00 91.69 98 ASN A C 1
ATOM 789 O O . ASN A 1 98 ? -1.000 -3.533 18.983 1.00 91.69 98 ASN A O 1
ATOM 793 N N . ILE A 1 99 ? -2.809 -2.821 20.122 1.00 91.12 99 ILE A N 1
ATOM 794 C CA . ILE A 1 99 ? -2.150 -1.628 20.678 1.00 91.12 99 ILE A CA 1
ATOM 795 C C . ILE A 1 99 ? -0.849 -1.995 21.410 1.00 91.12 99 ILE A C 1
ATOM 797 O O . ILE A 1 99 ? 0.173 -1.356 21.188 1.00 91.12 99 ILE A O 1
ATOM 801 N N . LEU A 1 100 ? -0.847 -3.057 22.216 1.00 87.69 100 LEU A N 1
ATOM 802 C CA . LEU A 1 100 ? 0.364 -3.507 22.910 1.00 87.69 100 LEU A CA 1
ATOM 803 C C . LEU A 1 100 ? 1.488 -3.918 21.955 1.00 87.69 100 LEU A C 1
ATOM 805 O O . LEU A 1 100 ? 2.656 -3.677 22.244 1.00 87.69 100 LEU A O 1
ATOM 809 N N . ASP A 1 101 ? 1.153 -4.515 20.811 1.00 84.31 101 ASP A N 1
ATOM 810 C CA . ASP A 1 101 ? 2.156 -4.988 19.854 1.00 84.31 101 ASP A CA 1
ATOM 811 C C . ASP A 1 101 ? 2.874 -3.816 19.173 1.00 84.31 101 ASP A C 1
ATOM 813 O O . ASP A 1 101 ? 4.061 -3.923 18.853 1.00 84.31 101 ASP A O 1
ATOM 817 N N . VAL A 1 102 ? 2.157 -2.703 18.966 1.00 79.56 102 VAL A N 1
ATOM 818 C CA . VAL A 1 102 ? 2.660 -1.498 18.286 1.00 79.56 102 VAL A CA 1
ATOM 819 C C . VAL A 1 102 ? 3.306 -0.492 19.236 1.00 79.56 102 VAL A C 1
ATOM 821 O O . VAL A 1 102 ? 4.245 0.189 18.831 1.00 79.56 102 VAL A O 1
ATOM 824 N N . THR A 1 103 ? 2.852 -0.398 20.490 1.00 83.50 103 THR A N 1
ATOM 825 C CA . THR A 1 103 ? 3.423 0.534 21.477 1.00 83.50 103 THR A CA 1
ATOM 826 C C . THR A 1 103 ? 4.623 -0.046 22.217 1.00 83.50 103 THR A C 1
ATOM 828 O O . THR A 1 103 ? 5.383 0.706 22.832 1.00 83.50 103 THR A O 1
ATOM 831 N N . ASN A 1 104 ? 4.834 -1.366 22.162 1.00 83.50 104 ASN A N 1
ATOM 832 C CA . ASN A 1 104 ? 5.950 -2.012 22.838 1.00 83.50 104 ASN A CA 1
ATOM 833 C C . ASN A 1 104 ? 7.296 -1.740 22.141 1.00 83.50 104 ASN A C 1
ATOM 835 O O . ASN A 1 104 ? 7.883 -2.602 21.487 1.00 83.50 104 ASN A O 1
ATOM 839 N N . GLU A 1 105 ? 7.850 -0.549 22.369 1.00 78.75 105 GLU A N 1
ATOM 840 C CA . GLU A 1 105 ? 9.176 -0.156 21.882 1.00 78.75 105 GLU A CA 1
ATOM 841 C C . GLU A 1 105 ? 10.323 -0.983 22.483 1.00 78.75 105 GLU A C 1
ATOM 843 O O . GLU A 1 105 ? 11.472 -0.865 22.049 1.00 78.75 105 GLU A O 1
ATOM 848 N N . THR A 1 106 ? 10.042 -1.804 23.500 1.00 81.50 106 THR A N 1
ATOM 849 C CA . THR A 1 106 ? 11.053 -2.663 24.118 1.00 81.50 106 THR A CA 1
ATOM 850 C C . THR A 1 106 ? 11.335 -3.924 23.311 1.00 81.50 106 THR A C 1
ATOM 852 O O . THR A 1 106 ? 12.410 -4.501 23.513 1.00 81.50 106 THR A O 1
ATOM 855 N N . ARG A 1 107 ? 10.436 -4.292 22.377 1.00 84.50 107 ARG A N 1
ATOM 856 C CA . ARG A 1 107 ? 10.612 -5.416 21.448 1.00 84.50 107 ARG A CA 1
ATOM 857 C C . ARG A 1 107 ? 11.949 -5.309 20.729 1.00 84.50 107 ARG A C 1
ATOM 859 O O . ARG A 1 107 ? 12.293 -4.259 20.177 1.00 84.50 107 ARG A O 1
ATOM 866 N N . LEU A 1 108 ? 12.695 -6.408 20.746 1.00 88.12 108 LEU A N 1
ATOM 867 C CA . LEU A 1 108 ? 14.038 -6.470 20.182 1.00 88.12 108 LEU A CA 1
ATOM 868 C C . LEU A 1 108 ? 14.020 -6.120 18.689 1.00 88.12 108 LEU A C 1
ATOM 870 O O . LEU A 1 108 ? 14.856 -5.350 18.233 1.00 88.12 108 LEU A O 1
ATOM 874 N N . GLU A 1 109 ? 13.011 -6.591 17.965 1.00 87.44 109 GLU A N 1
ATOM 875 C CA . GLU A 1 109 ? 12.821 -6.380 16.530 1.00 87.44 109 GLU A CA 1
ATOM 876 C C . GLU A 1 109 ? 12.618 -4.896 16.194 1.00 87.44 109 GLU A C 1
ATOM 878 O O . GLU A 1 109 ? 13.192 -4.383 15.235 1.00 87.44 109 GLU A O 1
ATOM 883 N N . ILE A 1 110 ? 11.845 -4.175 17.017 1.00 84.81 110 ILE A N 1
ATOM 884 C CA . ILE A 1 110 ? 11.606 -2.735 16.841 1.00 84.81 110 ILE A CA 1
ATOM 885 C C . ILE A 1 110 ? 12.882 -1.947 17.144 1.00 84.81 110 ILE A C 1
ATOM 887 O O . ILE A 1 110 ? 13.208 -1.010 16.415 1.00 84.81 110 ILE A O 1
ATOM 891 N N . LYS A 1 111 ? 13.627 -2.323 18.191 1.00 89.00 111 LYS A N 1
ATOM 892 C CA . LYS A 1 111 ? 14.927 -1.706 18.502 1.00 89.00 111 LYS A CA 1
ATOM 893 C C . LYS A 1 111 ? 15.922 -1.904 17.363 1.00 89.00 111 LYS A C 1
ATOM 895 O O . LYS A 1 111 ? 16.481 -0.921 16.886 1.00 89.00 111 LYS A O 1
ATOM 900 N N . GLN A 1 112 ? 16.057 -3.136 16.875 1.00 91.19 112 GLN A N 1
ATOM 901 C CA . GLN A 1 112 ? 16.924 -3.479 15.748 1.00 91.19 112 GLN A CA 1
ATOM 902 C C . GLN A 1 112 ? 16.539 -2.706 14.484 1.00 91.19 112 GLN A C 1
ATOM 904 O O . GLN A 1 112 ? 17.404 -2.129 13.831 1.00 91.19 112 GLN A O 1
ATOM 909 N N . ALA A 1 113 ? 15.247 -2.618 14.162 1.00 90.38 113 ALA A N 1
ATOM 910 C CA . ALA A 1 113 ? 14.779 -1.843 13.019 1.00 90.38 113 ALA A CA 1
ATOM 911 C C . ALA A 1 113 ? 15.031 -0.334 13.185 1.00 90.38 113 ALA A C 1
ATOM 913 O O . ALA A 1 113 ? 15.441 0.330 12.235 1.00 90.38 113 ALA A O 1
ATOM 914 N N . LYS A 1 114 ? 14.853 0.229 14.391 1.00 89.94 114 LYS A N 1
ATOM 915 C CA . LYS A 1 114 ? 15.169 1.642 14.679 1.00 89.94 114 LYS A CA 1
ATOM 916 C C . LYS A 1 114 ? 16.665 1.919 14.541 1.00 89.94 114 LYS A C 1
ATOM 918 O O . LYS A 1 114 ? 17.044 2.941 13.975 1.00 89.94 114 LYS A O 1
ATOM 923 N N . GLU A 1 115 ? 17.513 1.029 15.046 1.00 92.00 115 GLU A N 1
ATOM 924 C CA . GLU A 1 115 ? 18.969 1.127 14.917 1.00 92.00 115 GLU A CA 1
ATOM 925 C C . GLU A 1 115 ? 19.419 1.000 13.462 1.00 92.00 115 GLU A C 1
ATOM 927 O O . GLU A 1 115 ? 20.218 1.814 13.005 1.00 92.00 115 GLU A O 1
ATOM 932 N N . PHE A 1 116 ? 18.855 0.051 12.715 1.00 92.81 116 PHE A N 1
ATOM 933 C CA . PHE A 1 116 ? 19.116 -0.123 11.289 1.00 92.81 116 PHE A CA 1
ATOM 934 C C . PHE A 1 116 ? 18.653 1.086 10.467 1.00 92.81 116 PHE A C 1
ATOM 936 O O . PHE A 1 116 ? 19.386 1.613 9.639 1.00 92.81 116 PHE A O 1
ATOM 943 N N . THR A 1 117 ? 17.460 1.601 10.749 1.00 92.62 117 THR A N 1
ATOM 944 C CA . THR A 1 117 ? 16.955 2.828 10.123 1.00 92.62 117 THR A CA 1
ATOM 945 C C . THR A 1 117 ? 17.865 4.011 10.422 1.00 92.62 117 THR A C 1
ATOM 947 O O . THR A 1 117 ? 18.208 4.768 9.518 1.00 92.62 117 THR A O 1
ATOM 950 N N . ARG A 1 118 ? 18.304 4.160 11.679 1.00 93.75 118 ARG A N 1
ATOM 951 C CA . ARG A 1 118 ? 19.239 5.214 12.079 1.00 93.75 118 ARG A CA 1
ATOM 952 C C . ARG A 1 118 ? 20.579 5.062 11.367 1.00 93.75 118 ARG A C 1
ATOM 954 O O . ARG A 1 118 ? 21.107 6.061 10.898 1.00 93.75 118 ARG A O 1
ATOM 961 N N . SER A 1 119 ? 21.118 3.849 11.242 1.00 93.50 119 SER A N 1
ATOM 962 C CA . SER A 1 119 ? 22.409 3.634 10.578 1.00 93.50 119 SER A CA 1
ATOM 963 C C . SER A 1 119 ? 22.389 4.056 9.104 1.00 93.50 119 SER A C 1
ATOM 965 O O . SER A 1 119 ? 23.403 4.542 8.602 1.00 93.50 119 SER A O 1
ATOM 967 N N . ILE A 1 120 ? 21.226 3.951 8.451 1.00 92.81 120 ILE A N 1
ATOM 968 C CA . ILE A 1 120 ? 20.970 4.453 7.098 1.00 92.81 120 ILE A CA 1
ATOM 969 C C . ILE A 1 120 ? 20.786 5.979 7.116 1.00 92.81 120 ILE A C 1
ATOM 971 O O . ILE A 1 120 ? 21.554 6.696 6.480 1.00 92.81 120 ILE A O 1
ATOM 975 N N . LEU A 1 121 ? 19.790 6.478 7.859 1.00 92.81 121 LEU A N 1
ATOM 976 C CA . LEU A 1 121 ? 19.250 7.838 7.717 1.00 92.81 121 LEU A CA 1
ATOM 977 C C . LEU A 1 121 ? 19.957 8.919 8.549 1.00 92.81 121 LEU A C 1
ATOM 979 O O . LEU A 1 121 ? 19.671 10.100 8.378 1.00 92.81 121 LEU A O 1
ATOM 983 N N . GLN A 1 122 ? 20.863 8.557 9.463 1.00 94.06 122 GLN A N 1
ATOM 984 C CA . GLN A 1 122 ? 21.577 9.542 10.293 1.00 94.06 122 GLN A CA 1
ATOM 985 C C . GLN A 1 122 ? 22.549 10.419 9.492 1.00 94.06 122 GLN A C 1
ATOM 987 O O . GLN A 1 122 ? 22.892 11.514 9.928 1.00 94.06 122 GLN A O 1
ATOM 992 N N . ASN A 1 123 ? 23.021 9.931 8.343 1.00 94.06 123 ASN A N 1
ATOM 993 C CA . ASN A 1 123 ? 24.002 10.612 7.510 1.00 94.06 123 ASN A CA 1
ATOM 994 C C . ASN A 1 123 ? 23.386 10.939 6.158 1.00 94.06 123 ASN A C 1
ATOM 996 O O . ASN A 1 123 ? 22.798 10.060 5.533 1.00 94.06 123 ASN A O 1
ATOM 1000 N N . LEU A 1 124 ? 23.636 12.153 5.657 1.00 96.19 124 LEU A N 1
ATOM 1001 C CA . LEU A 1 124 ? 23.241 12.516 4.299 1.00 96.19 124 LEU A CA 1
ATOM 1002 C C . LEU A 1 124 ? 23.781 11.489 3.285 1.00 96.19 124 LEU A C 1
ATOM 1004 O O . LEU A 1 124 ? 24.951 11.091 3.377 1.00 96.19 124 LEU A O 1
ATOM 1008 N N . PRO A 1 125 ? 22.971 11.073 2.299 1.00 97.00 125 PRO A N 1
ATOM 1009 C CA . PRO A 1 125 ? 23.395 10.121 1.285 1.00 97.00 125 PRO A CA 1
ATOM 1010 C C . PRO A 1 125 ? 24.393 10.757 0.314 1.00 97.00 125 PRO A C 1
ATOM 1012 O O . PRO A 1 125 ? 24.521 11.983 0.223 1.00 97.00 125 PRO A O 1
ATOM 1015 N N . SER A 1 126 ? 25.100 9.919 -0.450 1.00 97.25 126 SER A N 1
ATOM 1016 C CA . SER A 1 126 ? 26.054 10.387 -1.467 1.00 97.25 126 SER A CA 1
ATOM 1017 C C . SER A 1 126 ? 25.395 11.206 -2.579 1.00 97.25 126 SER A C 1
ATOM 1019 O O . SER A 1 126 ? 26.042 12.060 -3.182 1.00 97.25 126 SER A O 1
ATOM 1021 N N . GLY A 1 127 ? 24.117 10.936 -2.849 1.00 95.38 127 GLY A N 1
ATOM 1022 C CA . GLY A 1 127 ? 23.389 11.491 -3.981 1.00 95.38 127 GLY A CA 1
ATOM 1023 C C . GLY A 1 127 ? 23.657 10.766 -5.302 1.00 95.38 127 GLY A C 1
ATOM 1024 O O . GLY A 1 127 ? 23.246 11.243 -6.354 1.00 95.38 127 GLY A O 1
ATOM 1025 N N . ASN A 1 128 ? 24.360 9.629 -5.264 1.00 96.12 128 ASN A N 1
ATOM 1026 C CA . ASN A 1 128 ? 24.520 8.732 -6.403 1.00 96.12 128 ASN A CA 1
ATOM 1027 C C . ASN A 1 128 ? 23.371 7.713 -6.412 1.00 96.12 128 ASN A C 1
ATOM 1029 O O . ASN A 1 128 ? 23.199 6.979 -5.442 1.00 96.12 128 ASN A O 1
ATOM 1033 N N . VAL A 1 129 ? 22.629 7.620 -7.518 1.00 94.06 129 VAL A N 1
ATOM 1034 C CA . VAL A 1 129 ? 21.514 6.668 -7.704 1.00 94.06 129 VAL A CA 1
ATOM 1035 C C . VAL A 1 129 ? 21.923 5.193 -7.721 1.00 94.06 129 VAL A C 1
ATOM 1037 O O . VAL A 1 129 ? 21.057 4.339 -7.827 1.00 94.06 129 VAL A O 1
ATOM 1040 N N . GLN A 1 130 ? 23.217 4.876 -7.688 1.00 94.50 130 GLN A N 1
ATOM 1041 C CA . GLN A 1 130 ? 23.725 3.506 -7.540 1.00 94.50 130 GLN A CA 1
ATOM 1042 C C . GLN A 1 130 ? 24.002 3.148 -6.074 1.00 94.50 130 GLN A C 1
ATOM 1044 O O . GLN A 1 130 ? 24.091 1.974 -5.725 1.00 94.50 130 GLN A O 1
ATOM 1049 N N . ASP A 1 131 ? 24.129 4.149 -5.201 1.00 94.50 131 ASP A N 1
ATOM 1050 C CA . ASP A 1 131 ? 24.339 3.949 -3.772 1.00 94.50 131 ASP A CA 1
ATOM 1051 C C . ASP A 1 131 ? 23.016 3.552 -3.109 1.00 94.50 131 ASP A C 1
ATOM 1053 O O . ASP A 1 131 ? 22.035 4.301 -3.122 1.00 94.50 131 ASP A O 1
ATOM 1057 N N . ARG A 1 132 ? 22.996 2.365 -2.496 1.00 92.00 132 ARG A N 1
ATOM 1058 C CA . ARG A 1 132 ? 21.835 1.846 -1.764 1.00 92.00 132 ARG A CA 1
ATOM 1059 C C . ARG A 1 132 ? 21.363 2.820 -0.686 1.00 92.00 132 ARG A C 1
ATOM 1061 O O . ARG A 1 132 ? 20.161 2.942 -0.491 1.00 92.00 132 ARG A O 1
ATOM 1068 N N . ASN A 1 133 ? 22.269 3.551 -0.034 1.00 94.00 133 ASN A N 1
ATOM 1069 C CA . ASN A 1 133 ? 21.886 4.534 0.974 1.00 94.00 133 ASN A CA 1
ATOM 1070 C C . ASN A 1 133 ? 21.102 5.709 0.363 1.00 94.00 133 ASN A C 1
ATOM 1072 O O . ASN A 1 133 ? 20.107 6.156 0.935 1.00 94.00 133 ASN A O 1
ATOM 1076 N N . THR A 1 134 ? 21.490 6.176 -0.828 1.00 95.31 134 THR A N 1
ATOM 1077 C CA . THR A 1 134 ? 20.715 7.179 -1.577 1.00 95.31 134 THR A CA 1
ATOM 1078 C C . THR A 1 134 ? 19.320 6.657 -1.900 1.00 95.31 134 THR A C 1
ATOM 1080 O O . THR A 1 134 ? 18.344 7.366 -1.672 1.00 95.31 134 THR A O 1
ATOM 1083 N N . MET A 1 135 ? 19.200 5.406 -2.354 1.00 93.31 135 MET A N 1
ATOM 1084 C CA . MET A 1 135 ? 17.895 4.788 -2.604 1.00 93.31 135 MET A CA 1
ATOM 1085 C C . MET A 1 135 ? 17.047 4.676 -1.333 1.00 93.31 135 MET A C 1
ATOM 1087 O O . MET A 1 135 ? 15.873 5.031 -1.372 1.00 93.31 135 MET A O 1
ATOM 1091 N N . CYS A 1 136 ? 17.619 4.287 -0.191 1.00 92.50 136 CYS A N 1
ATOM 1092 C CA . CYS A 1 136 ? 16.874 4.256 1.068 1.00 92.50 136 CYS A CA 1
ATOM 1093 C C . CYS A 1 136 ? 16.416 5.655 1.502 1.00 92.50 136 CYS A C 1
ATOM 1095 O O . CYS A 1 136 ? 15.306 5.801 1.994 1.00 92.50 136 CYS A O 1
ATOM 1097 N N . HIS A 1 137 ? 17.222 6.701 1.306 1.00 93.00 137 HIS A N 1
ATOM 1098 C CA . HIS A 1 137 ? 16.802 8.078 1.597 1.00 93.00 137 HIS A CA 1
ATOM 1099 C C . HIS A 1 137 ? 15.699 8.565 0.669 1.00 93.00 137 HIS A C 1
ATOM 1101 O O . HIS A 1 137 ? 14.800 9.278 1.117 1.00 93.00 137 HIS A O 1
ATOM 1107 N N . ILE A 1 138 ? 15.766 8.174 -0.605 1.00 90.50 138 ILE A N 1
ATOM 1108 C CA . ILE A 1 138 ? 14.683 8.365 -1.561 1.00 90.50 138 ILE A CA 1
ATOM 1109 C C . ILE A 1 138 ? 13.442 7.683 -0.978 1.00 90.50 138 ILE A C 1
ATOM 1111 O O . ILE A 1 138 ? 12.546 8.393 -0.547 1.00 90.50 138 ILE A O 1
ATOM 1115 N N . ILE A 1 139 ? 13.436 6.362 -0.781 1.00 86.62 139 ILE A N 1
ATOM 1116 C CA . ILE A 1 139 ? 12.296 5.611 -0.218 1.00 86.62 139 ILE A CA 1
ATOM 1117 C C . ILE A 1 139 ? 11.796 6.181 1.111 1.00 86.62 139 ILE A C 1
ATOM 1119 O O . ILE A 1 139 ? 10.593 6.316 1.293 1.00 86.62 139 ILE A O 1
ATOM 1123 N N . SER A 1 140 ? 12.675 6.585 2.024 1.00 86.81 140 SER A N 1
ATOM 1124 C CA . SER A 1 140 ? 12.263 7.163 3.302 1.00 86.81 140 SER A CA 1
ATOM 1125 C C . SER A 1 140 ? 11.545 8.494 3.136 1.00 86.81 140 SER A C 1
ATOM 1127 O O . SER A 1 140 ? 10.606 8.748 3.882 1.00 86.81 140 SER A O 1
ATOM 1129 N N . ASN A 1 141 ? 11.990 9.356 2.220 1.00 84.12 141 ASN A N 1
ATOM 1130 C CA . ASN A 1 141 ? 11.279 10.599 1.913 1.00 84.12 141 ASN A CA 1
ATOM 1131 C C . ASN A 1 141 ? 10.002 10.335 1.120 1.00 84.12 141 ASN A C 1
ATOM 1133 O O . ASN A 1 141 ? 9.057 11.109 1.214 1.00 84.12 141 ASN A O 1
ATOM 1137 N N . LEU A 1 142 ? 9.975 9.242 0.357 1.00 76.81 142 LEU A N 1
ATOM 1138 C CA . LEU A 1 142 ? 8.794 8.825 -0.376 1.00 76.81 142 LEU A CA 1
ATOM 1139 C C . LEU A 1 142 ? 7.696 8.272 0.560 1.00 76.81 142 LEU A C 1
ATOM 1141 O O . LEU A 1 142 ? 6.520 8.522 0.319 1.00 76.81 142 LEU A O 1
ATOM 1145 N N . LEU A 1 143 ? 8.071 7.526 1.607 1.00 72.12 143 LEU A N 1
ATOM 1146 C CA . LEU A 1 143 ? 7.147 6.852 2.531 1.00 72.12 143 LEU A CA 1
ATOM 1147 C C . LEU A 1 143 ? 6.867 7.650 3.808 1.00 72.12 143 LEU A C 1
ATOM 1149 O O . LEU A 1 143 ? 5.799 7.516 4.398 1.00 72.12 143 LEU A O 1
ATOM 1153 N N . GLY A 1 144 ? 7.832 8.436 4.278 1.00 65.06 144 GLY A N 1
ATOM 1154 C CA . GLY A 1 144 ? 7.694 9.237 5.487 1.00 65.06 144 GLY A CA 1
ATOM 1155 C C . GLY A 1 144 ? 6.839 10.483 5.267 1.00 65.06 144 GLY A C 1
ATOM 1156 O O . GLY A 1 144 ? 6.756 11.031 4.169 1.00 65.06 144 GLY A O 1
ATOM 1157 N N . ASN A 1 145 ? 6.236 10.978 6.343 1.00 64.00 145 ASN A N 1
ATOM 1158 C CA . ASN A 1 145 ? 5.705 12.338 6.400 1.00 64.00 145 ASN A CA 1
ATOM 1159 C C . ASN A 1 145 ? 6.500 13.145 7.442 1.00 64.00 145 ASN A C 1
ATOM 1161 O O . ASN A 1 145 ? 7.384 12.607 8.112 1.00 64.00 145 ASN A O 1
ATOM 1165 N N . LYS A 1 146 ? 6.212 14.447 7.571 1.00 58.94 146 LYS A N 1
ATOM 1166 C CA . LYS A 1 146 ? 6.933 15.334 8.506 1.00 58.94 146 LYS A CA 1
ATOM 1167 C C . LYS A 1 146 ? 6.909 14.836 9.957 1.00 58.94 146 LYS A C 1
ATOM 1169 O O . LYS A 1 146 ? 7.836 15.138 10.702 1.00 58.94 146 LYS A O 1
ATOM 1174 N N . ASP A 1 147 ? 5.891 14.062 10.321 1.00 60.06 147 ASP A N 1
ATOM 1175 C CA . ASP A 1 147 ? 5.627 13.629 11.691 1.00 60.06 147 ASP A CA 1
ATOM 1176 C C . ASP A 1 147 ? 6.041 12.162 11.937 1.00 60.06 147 ASP A C 1
ATOM 1178 O O . ASP A 1 147 ? 6.138 11.720 13.083 1.00 60.06 147 ASP A O 1
ATOM 1182 N N . GLN A 1 148 ? 6.316 11.387 10.879 1.00 68.94 148 GLN A N 1
ATOM 1183 C CA . GLN A 1 148 ? 6.615 9.955 10.945 1.00 68.94 148 GLN A CA 1
ATOM 1184 C C . GLN A 1 148 ? 7.666 9.548 9.902 1.00 68.94 148 GLN A C 1
ATOM 1186 O O . GLN A 1 148 ? 7.384 9.412 8.711 1.00 68.94 148 GLN A O 1
ATOM 1191 N N . GLN A 1 149 ? 8.889 9.289 10.371 1.00 75.56 149 GLN A N 1
ATOM 1192 C CA . GLN A 1 149 ? 9.962 8.720 9.553 1.00 75.56 149 GLN A CA 1
ATOM 1193 C C . GLN A 1 149 ? 9.709 7.230 9.273 1.00 75.56 149 GLN A C 1
ATOM 1195 O O . GLN A 1 149 ? 9.338 6.483 10.184 1.00 75.56 149 GLN A O 1
ATOM 1200 N N . CYS A 1 150 ? 9.957 6.803 8.032 1.00 83.44 150 CYS A N 1
ATOM 1201 C CA . CYS A 1 150 ? 9.902 5.401 7.623 1.00 83.44 150 CYS A CA 1
ATOM 1202 C C . CYS A 1 150 ? 10.882 4.539 8.430 1.00 83.44 150 CYS A C 1
ATOM 1204 O O . CYS A 1 150 ? 12.024 4.934 8.659 1.00 83.44 150 CYS A O 1
ATOM 1206 N N . LEU A 1 151 ? 10.444 3.347 8.828 1.00 86.88 151 LEU A N 1
ATOM 1207 C CA . LEU A 1 151 ? 11.248 2.359 9.531 1.00 86.88 151 LEU A CA 1
ATOM 1208 C C . LEU A 1 151 ? 11.704 1.269 8.553 1.00 86.88 151 LEU A C 1
ATOM 1210 O O . LEU A 1 151 ? 10.904 0.468 8.076 1.00 86.88 151 LEU A O 1
ATOM 1214 N N . PHE A 1 152 ? 12.997 1.210 8.270 1.00 89.88 152 PHE A N 1
ATOM 1215 C CA . PHE A 1 152 ? 13.588 0.102 7.535 1.00 89.88 152 PHE A CA 1
ATOM 1216 C C . PHE A 1 152 ? 13.811 -1.097 8.448 1.00 89.88 152 PHE A C 1
ATOM 1218 O O . PHE A 1 152 ? 14.303 -0.970 9.571 1.00 89.88 152 PHE A O 1
ATOM 1225 N N . TYR A 1 153 ? 13.500 -2.278 7.932 1.00 90.88 153 TYR A N 1
ATOM 1226 C CA . TYR A 1 153 ? 13.848 -3.547 8.555 1.00 90.88 153 TYR A CA 1
ATOM 1227 C C . TYR A 1 153 ? 14.297 -4.548 7.493 1.00 90.88 153 TYR A C 1
ATOM 1229 O O . TYR A 1 153 ? 14.298 -4.246 6.301 1.00 90.88 153 TYR A O 1
ATOM 1237 N N . ASN A 1 154 ? 14.751 -5.718 7.931 1.00 90.38 154 ASN A N 1
ATOM 1238 C CA . ASN A 1 154 ? 15.211 -6.769 7.040 1.00 90.38 154 ASN A CA 1
ATOM 1239 C C . ASN A 1 154 ? 14.659 -8.113 7.522 1.00 90.38 154 ASN A C 1
ATOM 1241 O O . ASN A 1 154 ? 15.173 -8.686 8.485 1.00 90.38 154 ASN A O 1
ATOM 1245 N N . SER A 1 155 ? 13.624 -8.628 6.856 1.00 90.19 155 SER A N 1
ATOM 1246 C CA . SER A 1 155 ? 13.025 -9.909 7.258 1.00 90.19 155 SER A CA 1
ATOM 1247 C C . SER A 1 155 ? 13.935 -11.110 7.008 1.00 90.19 155 SER A C 1
ATOM 1249 O O . SER A 1 155 ? 13.811 -12.119 7.702 1.00 90.19 155 SER A O 1
ATOM 1251 N N . SER A 1 156 ? 14.921 -11.000 6.106 1.00 87.69 156 SER A N 1
ATOM 1252 C CA . SER A 1 156 ? 15.868 -12.094 5.833 1.00 87.69 156 SER A CA 1
ATOM 1253 C C . SER A 1 156 ? 16.767 -12.449 7.025 1.00 87.69 156 SER A C 1
ATOM 1255 O O . SER A 1 156 ? 17.317 -13.546 7.063 1.00 87.69 156 SER A O 1
ATOM 1257 N N . ILE A 1 157 ? 16.882 -11.557 8.017 1.00 88.06 157 ILE A N 1
ATOM 1258 C CA . ILE A 1 157 ? 17.599 -11.802 9.281 1.00 88.06 157 ILE A CA 1
ATOM 1259 C C . ILE A 1 157 ? 16.650 -12.085 10.458 1.00 88.06 157 ILE A C 1
ATOM 1261 O O . ILE A 1 157 ? 17.046 -11.984 11.615 1.00 88.06 157 ILE A O 1
ATOM 1265 N N . GLY A 1 158 ? 15.389 -12.424 10.171 1.00 84.00 158 GLY A N 1
ATOM 1266 C CA . GLY A 1 158 ? 14.393 -12.819 11.169 1.00 84.00 158 GLY A CA 1
ATOM 1267 C C . GLY A 1 158 ? 13.643 -11.664 11.838 1.00 84.00 158 GLY A C 1
ATOM 1268 O O . GLY A 1 158 ? 12.864 -11.908 12.757 1.00 84.00 158 GLY A O 1
ATOM 1269 N N . ILE A 1 159 ? 13.834 -10.416 11.392 1.00 85.69 159 ILE A N 1
ATOM 1270 C CA . ILE A 1 159 ? 13.065 -9.276 11.906 1.00 85.69 159 ILE A CA 1
ATOM 1271 C C . ILE A 1 159 ? 11.668 -9.305 11.284 1.00 85.69 159 ILE A C 1
ATOM 1273 O O . ILE A 1 159 ? 11.507 -9.058 10.090 1.00 85.69 159 ILE A O 1
ATOM 1277 N N . ASN A 1 160 ? 10.652 -9.564 12.103 1.00 81.56 160 ASN A N 1
ATOM 1278 C CA . ASN A 1 160 ? 9.255 -9.507 11.688 1.00 81.56 160 ASN A CA 1
ATOM 1279 C C . ASN A 1 160 ? 8.579 -8.288 12.322 1.00 81.56 160 ASN A C 1
ATOM 1281 O O . ASN A 1 160 ? 8.298 -8.264 13.525 1.00 81.56 160 ASN A O 1
ATOM 1285 N N . LEU A 1 161 ? 8.341 -7.268 11.503 1.00 77.62 161 LEU A N 1
ATOM 1286 C CA . LEU A 1 161 ? 7.508 -6.135 11.874 1.00 77.62 161 LEU A CA 1
ATOM 1287 C C . LEU A 1 161 ? 6.137 -6.281 11.235 1.00 77.62 161 LEU A C 1
ATOM 1289 O O . LEU A 1 161 ? 6.006 -6.825 10.141 1.00 77.62 161 LEU A O 1
ATOM 1293 N N . HIS A 1 162 ? 5.117 -5.745 11.908 1.00 73.88 162 HIS A N 1
ATOM 1294 C CA . HIS A 1 162 ? 3.819 -5.596 11.267 1.00 73.88 162 HIS A CA 1
ATOM 1295 C C . HIS A 1 162 ? 3.989 -4.706 10.038 1.00 73.88 162 HIS A C 1
ATOM 1297 O O . HIS A 1 162 ? 4.491 -3.579 10.129 1.00 73.88 162 HIS A O 1
ATOM 1303 N N . ASP A 1 163 ? 3.622 -5.257 8.888 1.00 66.06 163 ASP A N 1
ATOM 1304 C CA . ASP A 1 163 ? 3.709 -4.544 7.637 1.00 66.06 163 ASP A CA 1
ATOM 1305 C C . ASP A 1 163 ? 2.521 -3.585 7.505 1.00 66.06 163 ASP A C 1
ATOM 1307 O O . ASP A 1 163 ? 1.422 -3.937 7.062 1.00 66.06 163 ASP A O 1
ATOM 1311 N N . ALA A 1 164 ? 2.750 -2.337 7.911 1.00 65.88 164 ALA A N 1
ATOM 1312 C CA . ALA A 1 164 ? 1.783 -1.268 7.726 1.00 65.88 164 ALA A CA 1
ATOM 1313 C C . ALA A 1 164 ? 1.650 -0.875 6.248 1.00 65.88 164 ALA A C 1
ATOM 1315 O O . ALA A 1 164 ? 0.697 -0.174 5.900 1.00 65.88 164 ALA A O 1
ATOM 1316 N N . SER A 1 165 ? 2.563 -1.323 5.374 1.00 58.81 165 SER A N 1
ATOM 1317 C CA . SER A 1 165 ? 2.600 -0.840 4.001 1.00 58.81 165 SER A CA 1
ATOM 1318 C C . SER A 1 165 ? 1.422 -1.301 3.143 1.00 58.81 165 SER A C 1
ATOM 1320 O O . SER A 1 165 ? 0.901 -0.518 2.344 1.00 58.81 165 SER A O 1
ATOM 1322 N N . ALA A 1 166 ? 0.868 -2.479 3.448 1.00 59.00 166 ALA A N 1
ATOM 1323 C CA . ALA A 1 166 ? -0.388 -2.954 2.868 1.00 59.00 166 ALA A CA 1
ATOM 1324 C C . ALA A 1 166 ? -1.577 -2.017 3.155 1.00 59.00 166 ALA A C 1
ATOM 1326 O O . ALA A 1 166 ? -2.573 -2.048 2.433 1.00 59.00 166 ALA A O 1
ATOM 1327 N N . ASN A 1 167 ? -1.458 -1.173 4.184 1.00 63.97 167 ASN A N 1
ATOM 1328 C CA . ASN A 1 167 ? -2.475 -0.223 4.610 1.00 63.97 167 ASN A CA 1
ATOM 1329 C C . ASN A 1 167 ? -2.081 1.226 4.292 1.00 63.97 167 ASN A C 1
ATOM 1331 O O . ASN A 1 167 ? -2.813 2.109 4.704 1.00 63.97 167 ASN A O 1
ATOM 1335 N N . LEU A 1 168 ? -0.988 1.517 3.557 1.00 57.69 168 LEU A N 1
ATOM 1336 C CA . LEU A 1 168 ? -0.639 2.897 3.129 1.00 57.69 168 LEU A CA 1
ATOM 1337 C C . LEU A 1 168 ? -1.750 3.574 2.346 1.00 57.69 168 LEU A C 1
ATOM 1339 O O . LEU A 1 168 ? -1.963 4.780 2.474 1.00 57.69 168 LEU A O 1
ATOM 1343 N N . ALA A 1 169 ? -2.517 2.766 1.615 1.00 50.03 169 ALA A N 1
ATOM 1344 C CA . ALA A 1 169 ? -3.747 3.200 0.984 1.00 50.03 169 ALA A CA 1
ATOM 1345 C C . ALA A 1 169 ? -4.718 3.856 1.973 1.00 50.03 169 ALA A C 1
ATOM 1347 O O . ALA A 1 169 ? -5.569 4.589 1.504 1.00 50.03 169 ALA A O 1
ATOM 1348 N N . ASP A 1 170 ? -4.557 3.687 3.292 1.00 56.78 170 ASP A N 1
ATOM 1349 C CA . ASP A 1 170 ? -5.397 4.227 4.356 1.00 56.78 170 ASP A CA 1
ATOM 1350 C C . ASP A 1 170 ? -4.797 5.462 5.085 1.00 56.78 170 ASP A C 1
ATOM 1352 O O . ASP A 1 170 ? -5.438 6.031 5.969 1.00 56.78 170 ASP A O 1
ATOM 1356 N N . LEU A 1 171 ? -3.627 5.986 4.678 1.00 56.50 171 LEU A N 1
ATOM 1357 C CA . LEU A 1 171 ? -2.900 7.058 5.405 1.00 56.50 171 LEU A CA 1
ATOM 1358 C C . LEU A 1 171 ? -3.721 8.326 5.654 1.00 56.50 171 LEU A C 1
ATOM 1360 O O . LEU A 1 171 ? -3.750 8.853 6.766 1.00 56.50 171 LEU A O 1
ATOM 1364 N N . ASN A 1 172 ? -4.484 8.743 4.653 1.00 50.22 172 ASN A N 1
ATOM 1365 C CA . ASN A 1 172 ? -5.334 9.927 4.701 1.00 50.22 172 ASN A CA 1
ATOM 1366 C C . ASN A 1 172 ? -6.795 9.597 5.055 1.00 50.22 172 ASN A C 1
ATOM 1368 O O . ASN A 1 172 ? -7.680 10.375 4.738 1.00 50.22 172 ASN A O 1
ATOM 1372 N N . SER A 1 173 ? -7.064 8.439 5.682 1.00 60.88 173 SER A N 1
ATOM 1373 C CA . SER A 1 173 ? -8.449 8.037 6.003 1.00 60.88 173 SER A CA 1
ATOM 1374 C C . SER A 1 173 ? -8.874 8.856 7.184 1.00 60.88 173 SER A C 1
ATOM 1376 O O . SER A 1 173 ? -8.147 8.869 8.182 1.00 60.88 173 SER A O 1
ATOM 1378 N N . GLU A 1 174 ? -10.046 9.465 7.109 1.00 65.44 174 GLU A N 1
ATOM 1379 C CA . GLU A 1 174 ? -10.739 9.897 8.320 1.00 65.44 174 GLU A CA 1
ATOM 1380 C C . GLU A 1 174 ? -11.246 8.671 9.097 1.00 65.44 174 GLU A C 1
ATOM 1382 O O . GLU A 1 174 ? -11.242 8.661 10.327 1.00 65.44 174 GLU A O 1
ATOM 1387 N N . ASP A 1 175 ? -11.554 7.588 8.379 1.00 74.06 175 ASP A N 1
ATOM 1388 C CA . ASP A 1 175 ? -12.021 6.325 8.933 1.00 74.06 175 ASP A CA 1
ATOM 1389 C C . ASP A 1 175 ? -10.844 5.353 9.132 1.00 74.06 175 ASP A C 1
ATOM 1391 O O . ASP A 1 175 ? -10.667 4.406 8.363 1.00 74.06 175 ASP A O 1
ATOM 1395 N N . LYS A 1 176 ? -9.996 5.602 10.140 1.00 86.69 176 LYS A N 1
ATOM 1396 C CA . LYS A 1 176 ? -8.980 4.635 10.595 1.00 86.69 176 LYS A CA 1
ATOM 1397 C C . LYS A 1 176 ? -9.541 3.850 11.784 1.00 86.69 176 LYS A C 1
ATOM 1399 O O . LYS A 1 176 ? -9.601 4.392 12.888 1.00 86.69 176 LYS A O 1
ATOM 1404 N N . PRO A 1 177 ? -9.972 2.591 11.597 1.00 92.56 177 PRO A N 1
ATOM 1405 C CA . PRO A 1 177 ? -10.743 1.924 12.624 1.00 92.56 177 PRO A CA 1
ATOM 1406 C C . PRO A 1 177 ? -9.890 1.345 13.750 1.00 92.56 177 PRO A C 1
ATOM 1408 O O . PRO A 1 177 ? -8.765 0.876 13.571 1.00 92.56 177 PRO A O 1
ATOM 1411 N N . PHE A 1 178 ? -10.511 1.299 14.913 1.00 95.06 178 PHE A N 1
ATOM 1412 C CA . PHE A 1 178 ? -10.157 0.454 16.033 1.00 95.06 178 PHE A CA 1
ATOM 1413 C C . PHE A 1 178 ? -11.066 -0.772 16.039 1.00 95.06 178 PHE A C 1
ATOM 1415 O O . PHE A 1 178 ? -12.201 -0.735 15.557 1.00 95.06 178 PHE A O 1
ATOM 1422 N N . ILE A 1 179 ? -10.577 -1.859 16.628 1.00 96.31 179 ILE A N 1
ATOM 1423 C CA . ILE A 1 179 ? -11.361 -3.065 16.865 1.00 96.31 179 ILE A CA 1
ATOM 1424 C C . ILE A 1 179 ? -11.268 -3.397 18.341 1.00 96.31 179 ILE A C 1
ATOM 1426 O O . ILE A 1 179 ? -10.258 -3.928 18.805 1.00 96.31 179 ILE A O 1
ATOM 1430 N N . LEU A 1 180 ? -12.328 -3.073 19.073 1.00 97.81 180 LEU A N 1
ATOM 1431 C CA . LEU A 1 180 ? -12.504 -3.511 20.449 1.00 97.81 180 LEU A CA 1
ATOM 1432 C C . LEU A 1 180 ? -12.933 -4.978 20.427 1.00 97.81 180 LEU A C 1
ATOM 1434 O O . LEU A 1 180 ? -13.982 -5.306 19.874 1.00 97.81 180 LEU A O 1
ATOM 1438 N N . LYS A 1 181 ? -12.126 -5.857 21.020 1.00 97.31 181 LYS A N 1
ATOM 1439 C CA . LYS A 1 181 ? -12.445 -7.277 21.178 1.00 97.31 181 LYS A CA 1
ATOM 1440 C C . LYS A 1 181 ? -12.894 -7.514 22.612 1.00 97.31 181 LYS A C 1
ATOM 1442 O O . LYS A 1 181 ? -12.139 -7.233 23.545 1.00 97.31 181 LYS A O 1
ATOM 1447 N N . LEU A 1 182 ? -14.091 -8.060 22.775 1.00 96.75 182 LEU A N 1
ATOM 1448 C CA . LEU A 1 182 ? -14.644 -8.466 24.062 1.00 96.75 182 LEU A CA 1
ATOM 1449 C C . LEU A 1 182 ? -14.754 -9.994 24.141 1.00 96.75 182 LEU A C 1
ATOM 1451 O O . LEU A 1 182 ? -14.869 -10.674 23.119 1.00 96.75 182 LEU A O 1
ATOM 1455 N N . HIS A 1 183 ? -14.701 -10.547 25.349 1.00 95.56 183 HIS A N 1
ATOM 1456 C CA . HIS A 1 183 ? -14.934 -11.971 25.589 1.00 95.56 183 HIS A CA 1
ATOM 1457 C C . HIS A 1 183 ? -16.365 -12.387 25.231 1.00 95.56 183 HIS A C 1
ATOM 1459 O O . HIS A 1 183 ? -16.542 -13.460 24.661 1.00 95.56 183 HIS A O 1
ATOM 1465 N N . SER A 1 184 ? -17.343 -11.522 25.505 1.00 94.25 184 SER A N 1
ATOM 1466 C CA . SER A 1 184 ? -18.754 -11.687 25.142 1.00 94.25 184 SER A CA 1
ATOM 1467 C C . SER A 1 184 ? -19.460 -10.328 25.058 1.00 94.25 184 SER A C 1
ATOM 1469 O O . SER A 1 184 ? -18.871 -9.303 25.419 1.00 94.25 184 SER A O 1
ATOM 1471 N N . SER A 1 185 ? -20.728 -10.295 24.632 1.00 92.81 185 SER A N 1
ATOM 1472 C CA . SER A 1 185 ? -21.558 -9.081 24.699 1.00 92.81 185 SER A CA 1
ATOM 1473 C C . SER A 1 185 ? -22.122 -8.789 26.101 1.00 92.81 185 SER A C 1
ATOM 1475 O O . SER A 1 185 ? -22.924 -7.865 26.282 1.00 92.81 185 SER A O 1
ATOM 1477 N N . LYS A 1 186 ? -21.756 -9.594 27.107 1.00 91.25 186 LYS A N 1
ATOM 1478 C CA . LYS A 1 186 ? -22.324 -9.530 28.454 1.00 91.25 186 LYS A CA 1
ATOM 1479 C C . LYS A 1 186 ? -22.068 -8.172 29.110 1.00 91.25 186 LYS A C 1
ATOM 1481 O O . LYS A 1 186 ? -20.954 -7.658 29.133 1.00 91.25 186 LYS A O 1
ATOM 1486 N N . GLY A 1 187 ? -23.118 -7.614 29.712 1.00 90.31 187 GLY A N 1
ATOM 1487 C CA . GLY A 1 187 ? -23.045 -6.335 30.422 1.00 90.31 187 GLY A CA 1
ATOM 1488 C C . GLY A 1 187 ? -23.051 -5.105 29.513 1.00 90.31 187 GLY A C 1
ATOM 1489 O O . GLY A 1 187 ? -22.796 -4.006 30.008 1.00 90.31 187 GLY A O 1
ATOM 1490 N N . LEU A 1 188 ? -23.334 -5.273 28.217 1.00 92.25 188 LEU A N 1
ATOM 1491 C CA . LEU A 1 188 ? -23.628 -4.174 27.302 1.00 92.25 188 LEU A CA 1
ATOM 1492 C C . LEU A 1 188 ? -25.128 -3.830 27.314 1.00 92.25 188 LEU A C 1
ATOM 1494 O O . LEU A 1 188 ? -25.980 -4.710 27.435 1.00 92.25 188 LEU A O 1
ATOM 1498 N N . GLY A 1 189 ? -25.443 -2.544 27.149 1.00 88.44 189 GLY A N 1
ATOM 1499 C CA . GLY A 1 189 ? -26.800 -1.994 27.162 1.00 88.44 189 GLY A CA 1
ATOM 1500 C C . GLY A 1 189 ? -27.253 -1.518 28.549 1.00 88.44 189 GLY A C 1
ATOM 1501 O O . GLY A 1 189 ? -26.986 -2.142 29.577 1.00 88.44 189 GLY A O 1
ATOM 1502 N N . LYS A 1 190 ? -27.980 -0.393 28.594 1.00 76.88 190 LYS A N 1
ATOM 1503 C CA . LYS A 1 190 ? -28.567 0.125 29.843 1.00 76.88 190 LYS A CA 1
ATOM 1504 C C . LYS A 1 190 ? -29.662 -0.833 30.342 1.00 76.88 190 LYS A C 1
ATOM 1506 O O . LYS A 1 190 ? -30.475 -1.301 29.551 1.00 76.88 190 LYS A O 1
ATOM 1511 N N . ASN A 1 191 ? -29.690 -1.087 31.655 1.00 65.19 191 ASN A N 1
ATOM 1512 C CA . ASN A 1 191 ? -30.651 -1.938 32.385 1.00 65.19 191 ASN A CA 1
ATOM 1513 C C . ASN A 1 191 ? -30.473 -3.464 32.302 1.00 65.19 191 ASN A C 1
ATOM 1515 O O . ASN A 1 191 ? -31.435 -4.171 32.591 1.00 65.19 191 ASN A O 1
ATOM 1519 N N . ASN A 1 192 ? -29.278 -3.985 31.982 1.00 56.03 192 ASN A N 1
ATOM 1520 C CA . ASN A 1 192 ? -29.056 -5.434 31.857 1.00 56.03 192 ASN A CA 1
ATOM 1521 C C . ASN A 1 192 ? -30.167 -6.066 31.013 1.00 56.03 192 ASN A C 1
ATOM 1523 O O . ASN A 1 192 ? -30.885 -6.943 31.505 1.00 56.03 192 ASN A O 1
ATOM 1527 N N . VAL A 1 193 ? -30.357 -5.576 29.778 1.00 58.41 193 VAL A N 1
ATOM 1528 C CA . VAL A 1 193 ? -31.202 -6.282 28.812 1.00 58.41 193 VAL A CA 1
ATOM 1529 C C . VAL A 1 193 ? -30.734 -7.728 28.869 1.00 58.41 193 VAL A C 1
ATOM 1531 O O . VAL A 1 193 ? -29.566 -8.012 28.597 1.00 58.41 193 VAL A O 1
ATOM 1534 N N . LYS A 1 194 ? -31.596 -8.615 29.381 1.00 58.06 194 LYS A N 1
ATOM 1535 C CA . LYS A 1 194 ? -31.294 -10.037 29.463 1.00 58.06 194 LYS A CA 1
ATOM 1536 C C . LYS A 1 194 ? -31.245 -10.506 28.022 1.00 58.06 194 LYS A C 1
ATOM 1538 O O . LYS A 1 194 ? -32.265 -10.858 27.442 1.00 58.06 194 LYS A O 1
ATOM 1543 N N . HIS A 1 195 ? -30.068 -10.414 27.427 1.00 58.88 195 HIS A N 1
ATOM 1544 C CA . HIS A 1 195 ? -29.788 -11.038 26.158 1.00 58.88 195 HIS A CA 1
ATOM 1545 C C . HIS A 1 195 ? -29.717 -12.535 26.462 1.00 58.88 195 HIS A C 1
ATOM 1547 O O . HIS A 1 195 ? -28.673 -13.073 26.802 1.00 58.88 195 HIS A O 1
ATOM 1553 N N . GLU A 1 196 ? -30.884 -13.181 26.448 1.00 59.31 196 GLU A N 1
ATOM 1554 C CA . GLU A 1 196 ? -30.987 -14.638 26.302 1.00 59.31 196 GLU A CA 1
ATOM 1555 C C . GLU A 1 196 ? -30.557 -15.073 24.890 1.00 59.31 196 GLU A C 1
ATOM 1557 O O . GLU A 1 196 ? -30.373 -16.256 24.632 1.00 59.31 196 GLU A O 1
ATOM 1562 N N . GLN A 1 197 ? -30.381 -14.106 23.984 1.00 65.69 197 GLN A N 1
ATOM 1563 C CA . GLN A 1 197 ? -29.837 -14.289 22.647 1.00 65.69 197 GLN A CA 1
ATOM 1564 C C . GLN A 1 197 ? -28.324 -14.491 22.691 1.00 65.69 197 GLN A C 1
ATOM 1566 O O . GLN A 1 197 ? -27.621 -13.818 23.448 1.00 65.69 197 GLN A O 1
ATOM 1571 N N . ASP A 1 198 ? -27.833 -15.388 21.841 1.00 85.38 198 ASP A N 1
ATOM 1572 C CA . ASP A 1 198 ? -26.403 -15.559 21.622 1.00 85.38 198 ASP A CA 1
ATOM 1573 C C . ASP A 1 198 ? -25.756 -14.303 20.993 1.00 85.38 198 ASP A C 1
ATOM 1575 O O . ASP A 1 198 ? -26.417 -13.446 20.390 1.00 85.38 198 ASP A O 1
ATOM 1579 N N . ASP A 1 199 ? -24.431 -14.193 21.136 1.00 89.00 199 ASP A N 1
ATOM 1580 C CA . ASP A 1 199 ? -23.629 -13.081 20.608 1.00 89.00 199 ASP A CA 1
ATOM 1581 C C . ASP A 1 199 ? -23.766 -12.918 19.079 1.00 89.00 199 ASP A C 1
ATOM 1583 O O . ASP A 1 199 ? -23.588 -11.811 18.563 1.00 89.00 199 ASP A O 1
ATOM 1587 N N . SER A 1 200 ? -24.072 -13.997 18.348 1.00 87.19 200 SER A N 1
ATOM 1588 C CA . SER A 1 200 ? -24.211 -14.000 16.887 1.00 87.19 200 SER A CA 1
ATOM 1589 C C . SER A 1 200 ? -25.481 -13.268 16.459 1.00 87.19 200 SER A C 1
ATOM 1591 O O . SER A 1 200 ? -25.427 -12.329 15.657 1.00 87.19 200 SER A O 1
ATOM 1593 N N . SER A 1 201 ? -26.611 -13.618 17.078 1.00 88.75 201 SER A N 1
ATOM 1594 C CA . SER A 1 201 ? -27.907 -12.974 16.880 1.00 88.75 201 SER A CA 1
ATOM 1595 C C . SER A 1 201 ? -27.835 -11.492 17.232 1.00 88.75 201 SER A C 1
ATOM 1597 O O . SER A 1 201 ? -28.337 -10.652 16.480 1.00 88.75 201 SER A O 1
ATOM 1599 N N . LEU A 1 202 ? -27.179 -11.141 18.344 1.00 91.06 202 LEU A N 1
ATOM 1600 C CA . LEU A 1 202 ? -27.003 -9.739 18.711 1.00 91.06 202 LEU A CA 1
ATOM 1601 C C . LEU A 1 202 ? -26.106 -9.009 17.703 1.00 91.06 202 LEU A C 1
ATOM 1603 O O . LEU A 1 202 ? -26.460 -7.925 17.249 1.00 91.06 202 LEU A O 1
ATOM 1607 N N . ALA A 1 203 ? -24.966 -9.581 17.304 1.00 91.94 203 ALA A N 1
ATOM 1608 C CA . ALA A 1 203 ? -24.091 -8.963 16.308 1.00 91.94 203 ALA A CA 1
ATOM 1609 C C . ALA A 1 203 ? -24.817 -8.725 14.973 1.00 91.94 203 ALA A C 1
ATOM 1611 O O . ALA A 1 203 ? -24.643 -7.670 14.357 1.00 91.94 203 ALA A O 1
ATOM 1612 N N . GLN A 1 204 ? -25.653 -9.668 14.531 1.00 90.25 204 GLN A N 1
ATOM 1613 C CA . GLN A 1 204 ? -26.500 -9.503 13.352 1.00 90.25 204 GLN A CA 1
ATOM 1614 C C . GLN A 1 204 ? -27.476 -8.335 13.527 1.00 90.25 204 GLN A C 1
ATOM 1616 O O . GLN A 1 204 ? -27.454 -7.407 12.719 1.00 90.25 204 GLN A O 1
ATOM 1621 N N . GLN A 1 205 ? -28.247 -8.327 14.618 1.00 92.69 205 GLN A N 1
ATOM 1622 C CA . GLN A 1 205 ? -29.193 -7.253 14.921 1.00 92.69 205 GLN A CA 1
ATOM 1623 C C . GLN A 1 205 ? -28.511 -5.877 14.939 1.00 92.69 205 GLN A C 1
ATOM 1625 O O . GLN A 1 205 ? -29.025 -4.913 14.374 1.00 92.69 205 GLN A O 1
ATOM 1630 N N . LEU A 1 206 ? -27.335 -5.768 15.563 1.00 94.19 206 LEU A N 1
ATOM 1631 C CA . LEU A 1 206 ? -26.595 -4.511 15.636 1.00 94.19 206 LEU A CA 1
ATOM 1632 C C . LEU A 1 206 ? -26.111 -4.049 14.260 1.00 94.19 206 LEU A C 1
ATOM 1634 O O . LEU A 1 206 ? -26.179 -2.856 13.978 1.00 94.19 206 LEU A O 1
ATOM 1638 N N . ASN A 1 207 ? -25.652 -4.956 13.393 1.00 93.25 207 ASN A N 1
ATOM 1639 C CA . ASN A 1 207 ? -25.272 -4.589 12.026 1.00 93.25 207 ASN A CA 1
ATOM 1640 C C . ASN A 1 207 ? -26.463 -4.066 11.220 1.00 93.25 207 ASN A C 1
ATOM 1642 O O . ASN A 1 207 ? -26.300 -3.081 10.503 1.00 93.25 207 ASN A O 1
ATOM 1646 N N . ASP A 1 208 ? -27.641 -4.675 11.366 1.00 92.38 208 ASP A N 1
ATOM 1647 C CA . ASP A 1 208 ? -28.856 -4.208 10.692 1.00 92.38 208 ASP A CA 1
ATOM 1648 C C . ASP A 1 208 ? -29.219 -2.789 11.150 1.00 92.38 208 ASP A C 1
ATOM 1650 O O . ASP A 1 208 ? -29.506 -1.918 10.327 1.00 92.38 208 ASP A O 1
ATOM 1654 N N . VAL A 1 209 ? -29.123 -2.521 12.457 1.00 95.62 209 VAL A N 1
ATOM 1655 C CA . VAL A 1 209 ? -29.354 -1.184 13.025 1.00 95.62 209 VAL A CA 1
ATOM 1656 C C . VAL A 1 209 ? -28.307 -0.175 12.529 1.00 95.62 209 VAL A C 1
ATOM 1658 O O . VAL A 1 209 ? -28.672 0.942 12.156 1.00 95.62 209 VAL A O 1
ATOM 1661 N N . ILE A 1 210 ? -27.025 -0.556 12.459 1.00 94.19 210 ILE A N 1
ATOM 1662 C CA . ILE A 1 210 ? -25.945 0.294 11.926 1.00 94.19 210 ILE A CA 1
ATOM 1663 C C . ILE A 1 210 ? -26.204 0.641 10.453 1.00 94.19 210 ILE A C 1
ATOM 1665 O O . ILE A 1 210 ? -26.114 1.809 10.072 1.00 94.19 210 ILE A O 1
ATOM 1669 N N . GLU A 1 211 ? -26.556 -0.345 9.625 1.00 90.25 211 GLU A N 1
ATOM 1670 C CA . GLU A 1 211 ? -26.819 -0.154 8.193 1.00 90.25 211 GLU A CA 1
ATOM 1671 C C . GLU A 1 211 ? -28.044 0.743 7.957 1.00 90.25 211 GLU A C 1
ATOM 1673 O O . GLU A 1 211 ? -28.024 1.618 7.089 1.00 90.25 211 GLU A O 1
ATOM 1678 N N . GLN A 1 212 ? -29.073 0.599 8.796 1.00 95.25 212 GLN A N 1
ATOM 1679 C CA . GLN A 1 212 ? -30.281 1.427 8.774 1.00 95.25 212 GLN A CA 1
ATOM 1680 C C . GLN A 1 212 ? -30.113 2.785 9.477 1.00 95.25 212 GLN A C 1
ATOM 1682 O O . GLN A 1 212 ? -31.040 3.595 9.452 1.00 95.25 212 GLN A O 1
ATOM 1687 N N . LYS A 1 213 ? -28.948 3.054 10.088 1.00 95.06 213 LYS A N 1
ATOM 1688 C CA . LYS A 1 213 ? -28.657 4.264 10.881 1.00 95.06 213 LYS A CA 1
ATOM 1689 C C . LYS A 1 213 ? -29.689 4.521 11.989 1.00 95.06 213 LYS A C 1
ATOM 1691 O O . LYS A 1 213 ? -30.059 5.666 12.249 1.00 95.06 213 LYS A O 1
ATOM 1696 N N . GLN A 1 214 ? -30.175 3.456 12.619 1.00 96.75 214 GLN A N 1
ATOM 1697 C CA . GLN A 1 214 ? -31.119 3.530 13.734 1.00 96.75 214 GLN A CA 1
ATOM 1698 C C . GLN A 1 214 ? -30.382 3.569 15.080 1.00 96.75 214 GLN A C 1
ATOM 1700 O O . GLN A 1 214 ? -29.190 3.272 15.168 1.00 96.75 214 GLN A O 1
ATOM 1705 N N . SER A 1 215 ? -31.090 3.944 16.146 1.00 94.19 215 SER A N 1
ATOM 1706 C CA . SER A 1 215 ? -30.560 3.868 17.507 1.00 94.19 215 SER A CA 1
ATOM 1707 C C . SER A 1 215 ? -30.800 2.482 18.104 1.00 94.19 215 SER A C 1
ATOM 1709 O O . SER A 1 215 ? -31.821 1.841 17.862 1.00 94.19 215 SER A O 1
ATOM 1711 N N . HIS A 1 216 ? -29.856 2.018 18.921 1.00 95.00 216 HIS A N 1
ATOM 1712 C CA . HIS A 1 216 ? -29.996 0.778 19.678 1.00 95.00 216 HIS A CA 1
ATOM 1713 C C . HIS A 1 216 ? -29.351 0.941 21.061 1.00 95.00 216 HIS A C 1
ATOM 1715 O O . HIS A 1 216 ? -28.222 1.434 21.125 1.00 95.00 216 HIS A O 1
ATOM 1721 N N . PRO A 1 217 ? -29.987 0.508 22.169 1.00 94.19 217 PRO A N 1
ATOM 1722 C CA . PRO A 1 217 ? -29.464 0.725 23.523 1.00 94.19 217 PRO A CA 1
ATOM 1723 C C . PRO A 1 217 ? -28.037 0.209 23.743 1.00 94.19 217 PRO A C 1
ATOM 1725 O O . PRO A 1 217 ? -27.255 0.842 24.446 1.00 94.19 217 PRO A O 1
ATOM 1728 N N . VAL A 1 218 ? -27.689 -0.923 23.122 1.00 94.81 218 VAL A N 1
ATOM 1729 C CA . VAL A 1 218 ? -26.327 -1.483 23.168 1.00 94.81 218 VAL A CA 1
ATOM 1730 C C . VAL A 1 218 ? -25.332 -0.614 22.395 1.00 94.81 218 VAL A C 1
ATOM 1732 O O . VAL A 1 218 ? -24.235 -0.388 22.888 1.00 94.81 218 VAL A O 1
ATOM 1735 N N . ILE A 1 219 ? -25.702 -0.079 21.223 1.00 96.12 219 ILE A N 1
ATOM 1736 C CA . ILE A 1 219 ? -24.819 0.822 20.459 1.00 96.12 219 ILE A CA 1
ATOM 1737 C C . ILE A 1 219 ? -24.584 2.109 21.244 1.00 96.12 219 ILE A C 1
ATOM 1739 O O . ILE A 1 219 ? -23.447 2.548 21.361 1.00 96.12 219 ILE A O 1
ATOM 1743 N N . GLU A 1 220 ? -25.640 2.685 21.822 1.00 96.44 220 GLU A N 1
ATOM 1744 C CA . GLU A 1 220 ? -25.541 3.904 22.628 1.00 96.44 220 GLU A CA 1
ATOM 1745 C C . GLU A 1 220 ? -24.623 3.720 23.842 1.00 96.44 220 GLU A C 1
ATOM 1747 O O . GLU A 1 220 ? -23.782 4.578 24.104 1.00 96.44 220 GLU A O 1
ATOM 1752 N N . ASP A 1 221 ? -24.747 2.593 24.549 1.00 96.88 221 ASP A N 1
ATOM 1753 C CA . ASP A 1 221 ? -23.881 2.243 25.680 1.00 96.88 221 ASP A CA 1
ATOM 1754 C C . ASP A 1 221 ? -22.422 2.026 25.245 1.00 96.88 221 ASP A C 1
ATOM 1756 O O . ASP A 1 221 ? -21.505 2.578 25.853 1.00 96.88 221 ASP A O 1
ATOM 1760 N N . ILE A 1 222 ? -22.191 1.291 24.150 1.00 97.31 222 ILE A N 1
ATOM 1761 C CA . ILE A 1 222 ? -20.849 1.114 23.578 1.00 97.31 222 ILE A CA 1
ATOM 1762 C C . ILE A 1 222 ? -20.241 2.476 23.217 1.00 97.31 222 ILE A C 1
ATOM 1764 O O . ILE A 1 222 ? -19.103 2.745 23.596 1.00 97.31 222 ILE A O 1
ATOM 1768 N N . CYS A 1 223 ? -20.976 3.345 22.517 1.00 97.75 223 CYS A N 1
ATOM 1769 C CA . CYS A 1 223 ? -20.496 4.672 22.136 1.00 97.75 223 CYS A CA 1
ATOM 1770 C C . CYS A 1 223 ? -20.180 5.542 23.357 1.00 97.75 223 CYS A C 1
ATOM 1772 O O . CYS A 1 223 ? -19.155 6.215 23.359 1.00 97.75 223 CYS A O 1
ATOM 1774 N N . GLU A 1 224 ? -21.014 5.521 24.399 1.00 97.81 224 GLU A N 1
ATOM 1775 C CA . GLU A 1 224 ? -20.789 6.276 25.640 1.00 97.81 224 GLU A CA 1
ATOM 1776 C C . GLU A 1 224 ? -19.504 5.827 26.356 1.00 97.81 224 GLU A C 1
ATOM 1778 O O . GLU A 1 224 ? -18.667 6.655 26.723 1.00 97.81 224 GLU A O 1
ATOM 1783 N N . ARG A 1 225 ? -19.294 4.513 26.476 1.00 98.12 225 ARG A N 1
ATOM 1784 C CA . ARG A 1 225 ? -18.083 3.935 27.078 1.00 98.12 225 ARG A CA 1
ATOM 1785 C C . ARG A 1 225 ? -16.833 4.182 26.241 1.00 98.12 225 ARG A C 1
ATOM 1787 O O . ARG A 1 225 ? -15.793 4.541 26.787 1.00 98.12 225 ARG A O 1
ATOM 1794 N N . LEU A 1 226 ? -16.922 4.022 24.918 1.00 98.12 226 LEU A N 1
ATOM 1795 C CA . LEU A 1 226 ? -15.824 4.339 24.003 1.00 98.12 226 LEU A CA 1
ATOM 1796 C C . LEU A 1 226 ? -15.456 5.823 24.086 1.00 98.12 226 LEU A C 1
ATOM 1798 O O . LEU A 1 226 ? -14.278 6.144 24.206 1.00 98.12 226 LEU A O 1
ATOM 1802 N N . ALA A 1 227 ? -16.442 6.720 24.088 1.00 97.56 227 ALA A N 1
ATOM 1803 C CA . ALA A 1 227 ? -16.223 8.158 24.203 1.00 97.56 227 ALA A CA 1
ATOM 1804 C C . ALA A 1 227 ? -15.498 8.522 25.502 1.00 97.56 227 ALA A C 1
ATOM 1806 O O . ALA A 1 227 ? -14.509 9.253 25.476 1.00 97.56 227 ALA A O 1
ATOM 1807 N N . LYS A 1 228 ? -15.911 7.925 26.626 1.00 97.94 228 LYS A N 1
ATOM 1808 C CA . LYS A 1 228 ? -15.222 8.075 27.911 1.00 97.94 228 LYS A CA 1
ATOM 1809 C C . LYS A 1 228 ? -13.800 7.509 27.878 1.00 97.94 228 LYS A C 1
ATOM 1811 O O . LYS A 1 228 ? -12.881 8.159 28.369 1.00 97.94 228 LYS A O 1
ATOM 1816 N N . ALA A 1 229 ? -13.596 6.340 27.268 1.00 97.62 229 ALA A N 1
ATOM 1817 C CA . ALA A 1 229 ? -12.277 5.721 27.184 1.00 97.62 229 ALA A CA 1
ATOM 1818 C C . ALA A 1 229 ? -11.283 6.529 26.331 1.00 97.62 229 ALA A C 1
ATOM 1820 O O . ALA A 1 229 ? -10.105 6.618 26.684 1.00 97.62 229 ALA A O 1
ATOM 1821 N N . HIS A 1 230 ? -11.767 7.137 25.245 1.00 95.12 230 HIS A N 1
ATOM 1822 C CA . HIS A 1 230 ? -10.998 8.010 24.351 1.00 95.12 230 HIS A CA 1
ATOM 1823 C C . HIS A 1 230 ? -10.933 9.470 24.812 1.00 95.12 230 HIS A C 1
ATOM 1825 O O . HIS A 1 230 ? -10.140 10.233 24.268 1.00 95.12 230 HIS A O 1
ATOM 1831 N N . ASN A 1 231 ? -11.731 9.856 25.812 1.00 95.25 231 ASN A N 1
ATOM 1832 C CA . ASN A 1 231 ? -11.908 11.241 26.251 1.00 95.25 231 ASN A CA 1
ATOM 1833 C C . ASN A 1 231 ? -12.336 12.179 25.099 1.00 95.25 231 ASN A C 1
ATOM 1835 O O . ASN A 1 231 ? -11.746 13.238 24.881 1.00 95.25 231 ASN A O 1
ATOM 1839 N N . VAL A 1 232 ? -13.359 11.761 24.349 1.00 95.44 232 VAL A N 1
ATOM 1840 C CA . VAL A 1 232 ? -13.971 12.508 23.234 1.00 95.44 232 VAL A CA 1
ATOM 1841 C C . VAL A 1 232 ? -15.484 12.617 23.424 1.00 95.44 232 VAL A C 1
ATOM 1843 O O . VAL A 1 232 ? -16.058 11.952 24.287 1.00 95.44 232 VAL A O 1
ATOM 1846 N N . ASP A 1 233 ? -16.151 13.441 22.614 1.00 96.88 233 ASP A N 1
ATOM 1847 C CA . ASP A 1 233 ? -17.612 13.499 22.619 1.00 96.88 233 ASP A CA 1
ATOM 1848 C C . ASP A 1 233 ? -18.209 12.214 22.023 1.00 96.88 233 ASP A C 1
ATOM 1850 O O . ASP A 1 233 ? -17.727 11.676 21.027 1.00 96.88 233 ASP A O 1
ATOM 1854 N N . LYS A 1 234 ? -19.343 11.753 22.570 1.00 96.81 234 LYS A N 1
ATOM 1855 C CA . LYS A 1 234 ? -20.044 10.546 22.084 1.00 96.81 234 LYS A CA 1
ATOM 1856 C C . LYS A 1 234 ? -20.358 10.589 20.587 1.00 96.81 234 LYS A C 1
ATOM 1858 O O . LYS A 1 234 ? -20.285 9.566 19.914 1.00 96.81 234 LYS A O 1
ATOM 1863 N N . LYS A 1 235 ? -20.707 11.770 20.073 1.00 95.88 235 LYS A N 1
ATOM 1864 C CA . LYS A 1 235 ? -21.049 11.991 18.657 1.00 95.88 235 LYS A CA 1
ATOM 1865 C C . LYS A 1 235 ? -19.871 11.735 17.706 1.00 95.88 235 LYS A C 1
ATOM 1867 O O . LYS A 1 235 ? -20.101 11.526 16.520 1.00 95.88 235 LYS A O 1
ATOM 1872 N N . ASP A 1 236 ? -18.645 11.751 18.229 1.00 95.25 236 ASP A N 1
ATOM 1873 C CA . ASP A 1 236 ? -17.426 11.535 17.455 1.00 95.25 236 ASP A CA 1
ATOM 1874 C C . ASP A 1 236 ? -17.083 10.039 17.356 1.00 95.25 236 ASP A C 1
ATOM 1876 O O . ASP A 1 236 ? -16.185 9.660 16.612 1.00 95.25 236 ASP A O 1
ATOM 1880 N N . ILE A 1 237 ? -17.801 9.158 18.065 1.00 96.56 237 ILE A N 1
ATOM 1881 C CA . ILE A 1 237 ? -17.656 7.708 17.923 1.00 96.56 237 ILE A CA 1
ATOM 1882 C C . ILE A 1 237 ? -18.604 7.202 16.834 1.00 96.56 237 ILE A C 1
ATOM 1884 O O . ILE A 1 237 ? -19.826 7.284 16.960 1.00 96.56 237 ILE A O 1
ATOM 1888 N N . LYS A 1 238 ? -18.042 6.597 15.784 1.00 96.00 238 LYS A N 1
ATOM 1889 C CA . LYS A 1 238 ? -18.802 5.958 14.702 1.00 96.00 238 LYS A CA 1
ATOM 1890 C C . LYS A 1 238 ? -18.553 4.454 14.707 1.00 96.00 238 LYS A C 1
ATOM 1892 O O . LYS A 1 238 ? -17.462 4.005 14.358 1.00 96.00 238 LYS A O 1
ATOM 1897 N N . ILE A 1 239 ? -19.568 3.668 15.069 1.00 96.75 239 ILE A N 1
ATOM 1898 C CA . ILE A 1 239 ? -19.526 2.206 14.925 1.00 96.75 239 ILE A CA 1
ATOM 1899 C C . ILE A 1 239 ? -19.720 1.849 13.450 1.00 96.75 239 ILE A C 1
ATOM 1901 O O . ILE A 1 239 ? -20.657 2.315 12.806 1.00 96.75 239 ILE A O 1
ATOM 1905 N N . ILE A 1 240 ? -18.817 1.033 12.914 1.00 94.00 240 ILE A N 1
ATOM 1906 C CA . ILE A 1 240 ? -18.802 0.616 11.508 1.00 94.00 240 ILE A CA 1
ATOM 1907 C C . ILE A 1 240 ? -19.471 -0.749 11.347 1.00 94.00 240 ILE A C 1
ATOM 1909 O O . ILE A 1 240 ? -20.250 -0.948 10.421 1.00 94.00 240 ILE A O 1
ATOM 1913 N N . SER A 1 241 ? -19.137 -1.708 12.214 1.00 94.38 241 SER A N 1
ATOM 1914 C CA . SER A 1 241 ? -19.709 -3.059 12.184 1.00 94.38 241 SER A CA 1
ATOM 1915 C C . SER A 1 241 ? -19.435 -3.816 13.481 1.00 94.38 241 SER A C 1
ATOM 1917 O O . SER A 1 241 ? -18.548 -3.443 14.254 1.00 94.38 241 SER A O 1
ATOM 1919 N N . VAL A 1 242 ? -20.170 -4.908 13.683 1.00 94.75 242 VAL A N 1
ATOM 1920 C CA . VAL A 1 242 ? -19.960 -5.876 14.767 1.00 94.75 242 VAL A CA 1
ATOM 1921 C C . VAL A 1 242 ? -19.821 -7.277 14.161 1.00 94.75 242 VAL A C 1
ATOM 1923 O O . VAL A 1 242 ? -20.505 -7.587 13.191 1.00 94.75 242 VAL A O 1
ATOM 1926 N N . TYR A 1 243 ? -18.937 -8.142 14.661 1.00 92.69 243 TYR A N 1
ATOM 1927 C CA . TYR A 1 243 ? -18.847 -9.526 14.162 1.00 92.69 243 TYR A CA 1
ATOM 1928 C C . TYR A 1 243 ? -18.365 -10.532 15.212 1.00 92.69 243 TYR A C 1
ATOM 1930 O O . TYR A 1 243 ? -17.710 -10.173 16.191 1.00 92.69 243 TYR A O 1
ATOM 1938 N N . GLU A 1 244 ? -18.665 -11.807 14.954 1.00 84.12 244 GLU A N 1
ATOM 1939 C CA . GLU A 1 244 ? -18.554 -12.925 15.898 1.00 84.12 244 GLU A CA 1
ATOM 1940 C C . GLU A 1 244 ? -17.187 -13.665 15.896 1.00 84.12 244 GLU A C 1
ATOM 1942 O O . GLU A 1 244 ? -16.342 -13.533 14.996 1.00 84.12 244 GLU A O 1
ATOM 1947 N N . GLY A 1 245 ? -16.977 -14.506 16.917 1.00 76.12 245 GLY A N 1
ATOM 1948 C CA . GLY A 1 245 ? -15.786 -15.307 17.249 1.00 76.12 245 GLY A CA 1
ATOM 1949 C C . GLY A 1 245 ? -15.201 -14.901 18.607 1.00 76.12 245 GLY A C 1
ATOM 1950 O O . GLY A 1 245 ? -14.914 -15.728 19.461 1.00 76.12 245 GLY A O 1
ATOM 1951 N N . THR A 1 246 ? -15.085 -13.592 18.781 1.00 80.75 246 THR A N 1
ATOM 1952 C CA . THR A 1 246 ? -15.157 -12.817 20.029 1.00 80.75 246 THR A CA 1
ATOM 1953 C C . THR A 1 246 ? -16.184 -11.725 19.750 1.00 80.75 246 THR A C 1
ATOM 1955 O O . THR A 1 246 ? -16.410 -11.439 18.576 1.00 80.75 246 THR A O 1
ATOM 1958 N N . PHE A 1 247 ? -16.812 -11.091 20.735 1.00 92.94 247 PHE A N 1
ATOM 1959 C CA . PHE A 1 247 ? -17.692 -9.968 20.405 1.00 92.94 247 PHE A CA 1
ATOM 1960 C C . PHE A 1 247 ? -16.823 -8.775 19.972 1.00 92.94 247 PHE A C 1
ATOM 1962 O O . PHE A 1 247 ? -16.158 -8.143 20.795 1.00 92.94 247 PHE A O 1
ATOM 1969 N N . ASN A 1 248 ? -16.725 -8.536 18.660 1.00 96.00 248 ASN A N 1
ATOM 1970 C CA . ASN A 1 248 ? -15.818 -7.543 18.085 1.00 96.00 248 ASN A CA 1
ATOM 1971 C C . ASN A 1 248 ? -16.594 -6.326 17.609 1.00 96.00 248 ASN A C 1
ATOM 1973 O O . ASN A 1 248 ? -17.468 -6.452 16.755 1.00 96.00 248 ASN A O 1
ATOM 1977 N N . VAL A 1 249 ? -16.216 -5.149 18.096 1.00 97.38 249 VAL A N 1
ATOM 1978 C CA . VAL A 1 249 ? -16.792 -3.869 17.686 1.00 97.38 249 VAL A CA 1
ATOM 1979 C C . VAL A 1 249 ? -15.758 -3.104 16.871 1.00 97.38 249 VAL A C 1
ATOM 1981 O O . VAL A 1 249 ? -14.709 -2.720 17.392 1.00 97.38 249 VAL A O 1
ATOM 1984 N N . VAL A 1 250 ? -16.060 -2.868 15.596 1.00 96.38 250 VAL A N 1
ATOM 1985 C CA . VAL A 1 250 ? -15.254 -2.020 14.712 1.00 96.38 250 VAL A CA 1
ATOM 1986 C C . VAL A 1 250 ? -15.804 -0.609 14.769 1.00 96.38 250 VAL A C 1
ATOM 1988 O O . VAL A 1 250 ? -16.980 -0.391 14.478 1.00 96.38 250 VAL A O 1
ATOM 1991 N N . TYR A 1 251 ? -14.958 0.355 15.102 1.00 96.75 251 TYR A N 1
ATOM 1992 C CA . TYR A 1 251 ? -15.363 1.751 15.214 1.00 96.75 251 TYR A CA 1
ATOM 1993 C C . TYR A 1 251 ? -14.245 2.688 14.780 1.00 96.75 251 TYR A C 1
ATOM 1995 O O . TYR A 1 251 ? -13.085 2.298 14.725 1.00 96.75 251 TYR A O 1
ATOM 2003 N N . THR A 1 252 ? -14.589 3.930 14.477 1.00 94.50 252 THR A N 1
ATOM 2004 C CA . THR A 1 252 ? -13.635 4.988 14.142 1.00 94.50 252 THR A CA 1
ATOM 2005 C C . THR A 1 252 ? -13.980 6.267 14.892 1.00 94.50 252 THR A C 1
ATOM 2007 O O . THR A 1 252 ? -15.103 6.430 15.377 1.00 94.50 252 THR A O 1
ATOM 2010 N N . ILE A 1 253 ? -12.996 7.156 14.974 1.00 93.62 253 ILE A N 1
ATOM 2011 C CA . ILE A 1 253 ? -13.132 8.509 15.503 1.00 93.62 253 ILE A CA 1
ATOM 2012 C C . ILE A 1 253 ? -12.706 9.448 14.373 1.00 93.62 253 ILE A C 1
ATOM 2014 O O . ILE A 1 253 ? -11.506 9.528 14.088 1.00 93.62 253 ILE A O 1
ATOM 2018 N N . PRO A 1 254 ? -13.650 10.100 13.672 1.00 87.06 254 PRO A N 1
ATOM 2019 C CA . PRO A 1 254 ? -13.319 10.984 12.566 1.00 87.06 254 PRO A CA 1
ATOM 2020 C C . PRO A 1 254 ? -12.341 12.070 13.009 1.00 87.06 254 PRO A C 1
ATOM 2022 O O . PRO A 1 254 ? -12.434 12.595 14.118 1.00 87.06 254 PRO A O 1
ATOM 2025 N N . ASN A 1 255 ? -11.405 12.426 12.129 1.00 78.25 255 ASN A N 1
ATOM 2026 C CA . ASN A 1 255 ? -10.386 13.450 12.385 1.00 78.25 255 ASN A CA 1
ATOM 2027 C C . ASN A 1 255 ? -9.439 13.156 13.562 1.00 78.25 255 ASN A C 1
ATOM 2029 O O . ASN A 1 255 ? -8.738 14.063 14.025 1.00 78.25 255 ASN A O 1
ATOM 2033 N N . LEU A 1 256 ? -9.366 11.905 14.035 1.00 81.56 256 LEU A N 1
ATOM 2034 C CA . LEU A 1 256 ? -8.364 11.519 15.021 1.00 81.56 256 LEU A CA 1
ATOM 2035 C C . LEU A 1 256 ? -6.964 11.701 14.417 1.00 81.56 256 LEU A C 1
ATOM 2037 O O . LEU A 1 256 ? -6.583 11.043 13.444 1.00 81.56 256 LEU A O 1
ATOM 2041 N N . LYS A 1 257 ? -6.198 12.634 14.990 1.00 72.38 257 LYS A N 1
ATOM 2042 C CA . LYS A 1 257 ? -4.791 12.848 14.633 1.00 72.38 257 LYS A CA 1
ATOM 2043 C C . LYS A 1 257 ? -3.959 11.625 15.028 1.00 72.38 257 LYS A C 1
ATOM 2045 O O . LYS A 1 257 ? -4.420 10.764 15.772 1.00 72.38 257 LYS A O 1
ATOM 2050 N N . SER A 1 258 ? -2.718 11.558 14.543 1.00 68.19 258 SER A N 1
ATOM 2051 C CA . SER A 1 258 ? -1.764 10.533 14.979 1.00 68.19 258 SER A CA 1
ATOM 2052 C C . SER A 1 258 ? -1.721 10.465 16.507 1.00 68.19 258 SER A C 1
ATOM 2054 O O . SER A 1 258 ? -1.547 11.498 17.159 1.00 68.19 258 SER A O 1
ATOM 2056 N N . VAL A 1 259 ? -1.876 9.264 17.057 1.00 75.62 259 VAL A N 1
ATOM 2057 C CA . VAL A 1 259 ? -1.908 9.042 18.503 1.00 75.62 259 VAL A CA 1
ATOM 2058 C C . VAL A 1 259 ? -0.523 8.586 18.938 1.00 75.62 259 VAL A C 1
ATOM 2060 O O . VAL A 1 259 ? 0.041 7.659 18.357 1.00 75.62 259 VAL A O 1
ATOM 2063 N N . ASP A 1 260 ? 0.056 9.245 19.937 1.00 82.44 260 ASP A N 1
ATOM 2064 C CA . ASP A 1 260 ? 1.344 8.823 20.479 1.00 82.44 260 ASP A CA 1
ATOM 2065 C C . ASP A 1 260 ? 1.217 7.531 21.314 1.00 82.44 260 ASP A C 1
ATOM 2067 O O . ASP A 1 260 ? 0.133 7.133 21.754 1.00 82.44 260 ASP A O 1
ATOM 2071 N N . ASN A 1 261 ? 2.350 6.871 21.563 1.00 83.62 261 ASN A N 1
ATOM 2072 C CA . ASN A 1 261 ? 2.372 5.588 22.267 1.00 83.62 261 ASN A CA 1
ATOM 2073 C C . ASN A 1 261 ? 1.820 5.661 23.701 1.00 83.62 261 ASN A C 1
ATOM 2075 O O . ASN A 1 261 ? 1.219 4.690 24.156 1.00 83.62 261 ASN A O 1
ATOM 2079 N N . GLN A 1 262 ? 2.009 6.774 24.418 1.00 86.56 262 GLN A N 1
ATOM 2080 C CA . GLN A 1 262 ? 1.498 6.923 25.786 1.00 86.56 262 GLN A CA 1
ATOM 2081 C C . GLN A 1 262 ? -0.023 7.040 25.780 1.00 86.56 262 GLN A C 1
ATOM 2083 O O . GLN A 1 262 ? -0.698 6.358 26.552 1.00 86.56 262 GLN A O 1
ATOM 2088 N N . SER A 1 263 ? -0.564 7.833 24.857 1.00 89.88 263 SER A N 1
ATOM 2089 C CA . SER A 1 263 ? -2.005 7.970 24.652 1.00 89.88 263 SER A CA 1
ATOM 2090 C C . SER A 1 263 ? -2.665 6.624 24.313 1.00 89.88 263 SER A C 1
ATOM 2092 O O . SER A 1 263 ? -3.716 6.297 24.862 1.00 89.88 263 SER A O 1
ATOM 2094 N N . LEU A 1 264 ? -2.022 5.785 23.493 1.00 91.12 264 LEU A N 1
ATOM 2095 C CA . LEU A 1 264 ? -2.518 4.439 23.176 1.00 91.12 264 LEU A CA 1
ATOM 2096 C C . LEU A 1 264 ? -2.484 3.477 24.377 1.00 91.12 264 LEU A C 1
ATOM 2098 O O . LEU A 1 264 ? -3.442 2.738 24.601 1.00 91.12 264 LEU A O 1
ATOM 2102 N N . LEU A 1 265 ? -1.409 3.494 25.171 1.00 91.56 265 LEU A N 1
ATOM 2103 C CA . LEU A 1 265 ? -1.322 2.694 26.400 1.00 91.56 265 LEU A CA 1
ATOM 2104 C C . LEU A 1 265 ? -2.385 3.117 27.424 1.00 91.56 265 LEU A C 1
ATOM 2106 O O . LEU A 1 265 ? -3.010 2.273 28.072 1.00 91.56 265 LEU A O 1
ATOM 2110 N N . GLN A 1 266 ? -2.624 4.424 27.548 1.00 95.12 266 GLN A N 1
ATOM 2111 C CA . GLN A 1 266 ? -3.665 4.957 28.419 1.00 95.12 266 GLN A CA 1
ATOM 2112 C C . GLN A 1 266 ? -5.066 4.579 27.924 1.00 95.12 266 GLN A C 1
ATOM 2114 O O . GLN A 1 266 ? -5.908 4.196 28.736 1.00 95.12 266 GLN A O 1
ATOM 2119 N N . LEU A 1 267 ? -5.305 4.617 26.610 1.00 95.62 267 LEU A N 1
ATOM 2120 C CA . LEU A 1 267 ? -6.557 4.169 26.004 1.00 95.62 267 LEU A CA 1
ATOM 2121 C C . LEU A 1 267 ? -6.863 2.712 26.364 1.00 95.62 267 LEU A C 1
ATOM 2123 O O . LEU A 1 267 ? -7.973 2.408 26.792 1.00 95.62 267 LEU A O 1
ATOM 2127 N N . GLU A 1 268 ? -5.894 1.805 26.240 1.00 95.50 268 GLU A N 1
ATOM 2128 C CA . GLU A 1 268 ? -6.104 0.400 26.600 1.00 95.50 268 GLU A CA 1
ATOM 2129 C C . GLU A 1 268 ? -6.489 0.239 28.080 1.00 95.50 268 GLU A C 1
ATOM 2131 O O . GLU A 1 268 ? -7.406 -0.515 28.411 1.00 95.50 268 GLU A O 1
ATOM 2136 N N . LYS A 1 269 ? -5.825 0.980 28.978 1.00 97.06 269 LYS A N 1
ATOM 2137 C CA . LYS A 1 269 ? -6.169 0.999 30.406 1.00 97.06 269 LYS A CA 1
ATOM 2138 C C . LYS A 1 269 ? -7.590 1.514 30.633 1.00 97.06 269 LYS A C 1
ATOM 2140 O O . LYS A 1 269 ? -8.323 0.929 31.426 1.00 97.06 269 LYS A O 1
ATOM 2145 N N . ASN A 1 270 ? -7.986 2.578 29.939 1.00 97.94 270 ASN A N 1
ATOM 2146 C CA . ASN A 1 270 ? -9.334 3.123 30.046 1.00 97.94 270 ASN A CA 1
ATOM 2147 C C . ASN A 1 270 ? -10.377 2.115 29.547 1.00 97.94 270 ASN A C 1
ATOM 2149 O O . ASN A 1 270 ? -11.368 1.880 30.226 1.00 97.94 270 ASN A O 1
ATOM 2153 N N . LEU A 1 271 ? -10.129 1.446 28.419 1.00 98.00 271 LEU A N 1
ATOM 2154 C CA . LEU A 1 271 ? -11.038 0.431 27.882 1.00 98.00 271 LEU A CA 1
ATOM 2155 C C . LEU A 1 271 ? -11.217 -0.758 28.830 1.00 98.00 271 LEU A C 1
ATOM 2157 O O . LEU A 1 271 ? -12.339 -1.225 28.990 1.00 98.00 271 LEU A O 1
ATOM 2161 N N . LYS A 1 272 ? -10.151 -1.204 29.508 1.00 97.56 272 LYS A N 1
ATOM 2162 C CA . LYS A 1 272 ? -10.249 -2.228 30.565 1.00 97.56 272 LYS A CA 1
ATOM 2163 C C . LYS A 1 272 ? -11.161 -1.803 31.717 1.00 97.56 272 LYS A C 1
ATOM 2165 O O . LYS A 1 272 ? -11.824 -2.651 32.300 1.00 97.56 272 LYS A O 1
ATOM 2170 N N . ASN A 1 273 ? -11.197 -0.511 32.041 1.00 97.81 273 ASN A N 1
ATOM 2171 C CA . ASN A 1 273 ? -12.056 0.016 33.101 1.00 97.81 273 ASN A CA 1
ATOM 2172 C C . ASN A 1 273 ? -13.514 0.175 32.648 1.00 97.81 273 ASN A C 1
ATOM 2174 O O . ASN A 1 273 ? -14.422 -0.028 33.447 1.00 97.81 273 ASN A O 1
ATOM 2178 N N . GLU A 1 274 ? -13.748 0.555 31.388 1.00 97.75 274 GLU A N 1
ATOM 2179 C CA . GLU A 1 274 ? -15.104 0.777 30.863 1.00 97.75 274 GLU A CA 1
ATOM 2180 C C . GLU A 1 274 ? -15.798 -0.521 30.402 1.00 97.75 274 GLU A C 1
ATOM 2182 O O . GLU A 1 274 ? -17.031 -0.611 30.392 1.00 97.75 274 GLU A O 1
ATOM 2187 N N . PHE A 1 275 ? -15.028 -1.547 30.028 1.00 96.94 275 PHE A N 1
ATOM 2188 C CA . PHE A 1 275 ? -15.540 -2.815 29.511 1.00 96.94 275 PHE A CA 1
ATOM 2189 C C . PHE A 1 275 ? -15.032 -3.997 30.344 1.00 96.94 275 PHE A C 1
ATOM 2191 O O . PHE A 1 275 ? -13.911 -4.461 30.163 1.00 96.94 275 PHE A O 1
ATOM 2198 N N . ASN A 1 276 ? -15.893 -4.553 31.201 1.00 95.19 276 ASN A N 1
ATOM 2199 C CA . ASN A 1 276 ? -15.552 -5.714 32.042 1.00 95.19 276 ASN A CA 1
ATOM 2200 C C . ASN A 1 276 ? -15.142 -6.954 31.228 1.00 95.19 276 ASN A C 1
ATOM 2202 O O . ASN A 1 276 ? -14.329 -7.752 31.679 1.00 95.19 276 ASN A O 1
ATOM 2206 N N . GLU A 1 277 ? -15.695 -7.101 30.023 1.00 96.50 277 GLU A N 1
ATOM 2207 C CA . GLU A 1 277 ? -15.384 -8.189 29.091 1.00 96.50 277 GLU A CA 1
ATOM 2208 C C . GLU A 1 277 ? -14.207 -7.838 28.160 1.00 96.50 277 GLU A C 1
ATOM 2210 O O . GLU A 1 277 ? -13.991 -8.530 27.166 1.00 96.50 277 GLU A O 1
ATOM 2215 N N . PHE A 1 278 ? -13.457 -6.757 28.419 1.00 97.62 278 PHE A N 1
ATOM 2216 C CA . PHE A 1 278 ? -12.336 -6.341 27.577 1.00 97.62 278 PHE A CA 1
ATOM 2217 C C . PHE A 1 278 ? -11.320 -7.471 27.409 1.00 97.62 278 PHE A C 1
ATOM 2219 O O . PHE A 1 278 ? -10.746 -7.962 28.379 1.00 97.62 278 PHE A O 1
ATOM 2226 N N . ARG A 1 279 ? -11.041 -7.829 26.154 1.00 96.62 279 ARG A N 1
ATOM 2227 C CA . ARG A 1 279 ? -10.008 -8.806 25.805 1.00 96.62 279 ARG A CA 1
ATOM 2228 C C . ARG A 1 279 ? -8.785 -8.124 25.211 1.00 96.62 279 ARG A C 1
ATOM 2230 O O . ARG A 1 279 ? -7.669 -8.325 25.682 1.00 96.62 279 ARG A O 1
ATOM 2237 N N . SER A 1 280 ? -8.980 -7.350 24.149 1.00 96.56 280 SER A N 1
ATOM 2238 C CA . SER A 1 280 ? -7.913 -6.574 23.522 1.00 96.56 280 SER A CA 1
ATOM 2239 C C . SER A 1 280 ? -8.480 -5.453 22.662 1.00 96.56 280 SER A C 1
ATOM 2241 O O . SER A 1 280 ? -9.677 -5.394 22.381 1.00 96.56 280 SER A O 1
ATOM 2243 N N . ILE A 1 281 ? -7.599 -4.565 22.212 1.00 96.62 281 ILE A N 1
ATOM 2244 C CA . ILE A 1 281 ? -7.918 -3.589 21.182 1.00 96.62 281 ILE A CA 1
ATOM 2245 C C . ILE A 1 281 ? -6.879 -3.665 20.072 1.00 96.62 281 ILE A C 1
ATOM 2247 O O . ILE A 1 281 ? -5.671 -3.590 20.315 1.00 96.62 281 ILE A O 1
ATOM 2251 N N . LYS A 1 282 ? -7.372 -3.825 18.846 1.00 94.56 282 LYS A N 1
ATOM 2252 C CA . LYS A 1 282 ? -6.575 -3.684 17.632 1.00 94.56 282 LYS A CA 1
ATOM 2253 C C . LYS A 1 282 ? -6.761 -2.301 17.054 1.00 94.56 282 LYS A C 1
ATOM 2255 O O . LYS A 1 282 ? -7.806 -1.675 17.230 1.00 94.56 282 LYS A O 1
ATOM 2260 N N . ILE A 1 283 ? -5.738 -1.840 16.362 1.00 91.88 283 ILE A N 1
ATOM 2261 C CA . ILE A 1 283 ? -5.707 -0.504 15.798 1.00 91.88 283 ILE A CA 1
ATOM 2262 C C . ILE A 1 283 ? -5.302 -0.574 14.340 1.00 91.88 283 ILE A C 1
ATOM 2264 O O . ILE A 1 283 ? -4.472 -1.394 13.948 1.00 91.88 283 ILE A O 1
ATOM 2268 N N . HIS A 1 284 ? -5.897 0.292 13.530 1.00 87.06 284 HIS A N 1
ATOM 2269 C CA . HIS A 1 284 ? -5.437 0.502 12.175 1.00 87.06 284 HIS A CA 1
ATOM 2270 C C . HIS A 1 284 ? -3.924 0.795 12.164 1.00 87.06 284 HIS A C 1
ATOM 2272 O O . HIS A 1 284 ? -3.500 1.728 12.855 1.00 87.06 284 HIS A O 1
ATOM 2278 N N . PRO A 1 285 ? -3.108 0.076 11.367 1.00 78.38 285 PRO A N 1
ATOM 2279 C CA . PRO A 1 285 ? -1.652 0.211 11.397 1.00 78.38 285 PRO A CA 1
ATOM 2280 C C . PRO A 1 285 ? -1.174 1.657 11.288 1.00 78.38 285 PRO A C 1
ATOM 2282 O O . PRO A 1 285 ? -0.291 2.060 12.019 1.00 78.38 285 PRO A O 1
ATOM 2285 N N . LEU A 1 286 ? -1.812 2.497 10.480 1.00 73.56 286 LEU A N 1
ATOM 2286 C CA . LEU A 1 286 ? -1.381 3.892 10.308 1.00 73.56 286 LEU A CA 1
ATOM 2287 C C . LEU A 1 286 ? -1.771 4.881 11.418 1.00 73.56 286 LEU A C 1
ATOM 2289 O O . LEU A 1 286 ? -1.384 6.043 11.338 1.00 73.56 286 LEU A O 1
ATOM 2293 N N . LEU A 1 287 ? -2.537 4.476 12.437 1.00 75.19 287 LEU A N 1
ATOM 2294 C CA . LEU A 1 287 ? -2.772 5.342 13.605 1.00 75.19 287 LEU A CA 1
ATOM 2295 C C . LEU A 1 287 ? -1.587 5.343 14.575 1.00 75.19 287 LEU A C 1
ATOM 2297 O O . LEU A 1 287 ? -1.375 6.334 15.271 1.00 75.19 287 LEU A O 1
ATOM 2301 N N . SER A 1 288 ? -0.832 4.243 14.612 1.00 63.66 288 SER A N 1
ATOM 2302 C CA . SER A 1 288 ? 0.241 3.990 15.582 1.00 63.66 288 SER A CA 1
ATOM 2303 C C . SER A 1 288 ? 1.577 3.626 14.939 1.00 63.66 288 SER A C 1
ATOM 2305 O O . SER A 1 288 ? 2.639 3.906 15.491 1.00 63.66 288 SER A O 1
ATOM 2307 N N . CYS A 1 289 ? 1.551 2.953 13.791 1.00 60.56 289 CYS A N 1
ATOM 2308 C CA . CYS A 1 289 ? 2.738 2.456 13.120 1.00 60.56 289 CYS A CA 1
ATOM 2309 C C . CYS A 1 289 ? 3.245 3.495 12.131 1.00 60.56 289 CYS A C 1
ATOM 2311 O O . CYS A 1 289 ? 2.529 3.980 11.256 1.00 60.56 289 CYS A O 1
ATOM 2313 N N . ARG A 1 290 ? 4.538 3.774 12.260 1.00 67.56 290 ARG A N 1
ATOM 2314 C CA . ARG A 1 290 ? 5.323 4.415 11.213 1.00 67.56 290 ARG A CA 1
ATOM 2315 C C . ARG A 1 290 ? 5.265 3.527 9.965 1.00 67.56 290 ARG A C 1
ATOM 2317 O O . ARG A 1 290 ? 5.262 2.302 10.127 1.00 67.56 290 ARG A O 1
ATOM 2324 N N . PRO A 1 291 ? 5.262 4.098 8.752 1.00 71.44 291 PRO A N 1
ATOM 2325 C CA . PRO A 1 291 ? 5.453 3.302 7.549 1.00 71.44 291 PRO A CA 1
ATOM 2326 C C . PRO A 1 291 ? 6.726 2.471 7.718 1.00 71.44 291 PRO A C 1
ATOM 2328 O O . PRO A 1 291 ? 7.759 3.001 8.127 1.00 71.44 291 PRO A O 1
ATOM 2331 N N . SER A 1 292 ? 6.638 1.167 7.490 1.00 78.44 292 SER A N 1
ATOM 2332 C CA . SER A 1 292 ? 7.779 0.262 7.548 1.00 78.44 292 SER A CA 1
ATOM 2333 C C . SER A 1 292 ? 8.061 -0.282 6.154 1.00 78.44 292 SER A C 1
ATOM 2335 O O . SER A 1 292 ? 7.147 -0.460 5.352 1.00 78.44 292 SER A O 1
ATOM 2337 N N . PHE A 1 293 ? 9.335 -0.500 5.847 1.00 83.38 293 PHE A N 1
ATOM 2338 C CA . PHE A 1 293 ? 9.761 -1.027 4.557 1.00 83.38 293 PHE A CA 1
ATOM 2339 C C . PHE A 1 293 ? 10.790 -2.132 4.763 1.00 83.38 293 PHE A C 1
ATOM 2341 O O . PHE A 1 293 ? 11.829 -1.921 5.401 1.00 83.38 293 PHE A O 1
ATOM 2348 N N . ASP A 1 294 ? 10.500 -3.309 4.215 1.00 87.38 294 ASP A N 1
ATOM 2349 C CA . ASP A 1 294 ? 11.412 -4.441 4.254 1.00 87.38 294 ASP A CA 1
ATOM 2350 C C . ASP A 1 294 ? 12.463 -4.291 3.156 1.00 87.38 294 ASP A C 1
ATOM 2352 O O . ASP A 1 294 ? 12.199 -4.455 1.968 1.00 87.38 294 ASP A O 1
ATOM 2356 N N . ILE A 1 295 ? 13.704 -4.009 3.541 1.00 90.31 295 ILE A N 1
ATOM 2357 C CA . ILE A 1 295 ? 14.792 -3.859 2.577 1.00 90.31 295 ILE A CA 1
ATOM 2358 C C . ILE A 1 295 ? 15.131 -5.177 1.861 1.00 90.31 295 ILE A C 1
ATOM 2360 O O . ILE A 1 295 ? 15.873 -5.152 0.877 1.00 90.31 295 ILE A O 1
ATOM 2364 N N . SER A 1 296 ? 14.627 -6.315 2.354 1.00 90.69 296 SER A N 1
ATOM 2365 C CA . SER A 1 296 ? 14.761 -7.611 1.688 1.00 90.69 296 SER A CA 1
ATOM 2366 C C . SER A 1 296 ? 13.784 -7.804 0.528 1.00 90.69 296 SER A C 1
ATOM 2368 O O . SER A 1 296 ? 13.949 -8.750 -0.240 1.00 90.69 296 SER A O 1
ATOM 2370 N N . ASP A 1 297 ? 12.830 -6.887 0.332 1.00 89.12 297 ASP A N 1
ATOM 2371 C CA . ASP A 1 297 ? 12.024 -6.830 -0.892 1.00 89.12 297 ASP A CA 1
ATOM 2372 C C . ASP A 1 297 ? 12.841 -6.396 -2.114 1.00 89.12 297 ASP A C 1
ATOM 2374 O O . ASP A 1 297 ? 12.361 -6.500 -3.243 1.00 89.12 297 ASP A O 1
ATOM 2378 N N . PHE A 1 298 ? 14.091 -5.968 -1.919 1.00 92.00 298 PHE A N 1
ATOM 2379 C CA . PHE A 1 298 ? 15.055 -5.806 -2.998 1.00 92.00 298 PHE A CA 1
ATOM 2380 C C . PHE A 1 298 ? 15.897 -7.065 -3.210 1.00 92.00 298 PHE A C 1
ATOM 2382 O O . PHE A 1 298 ? 16.391 -7.681 -2.267 1.00 92.00 298 PHE A O 1
ATOM 2389 N N . ASP A 1 299 ? 16.123 -7.394 -4.478 1.00 93.62 299 ASP A N 1
ATOM 2390 C CA . ASP A 1 299 ? 16.996 -8.471 -4.927 1.00 93.62 299 ASP A CA 1
ATOM 2391 C C . ASP A 1 299 ? 18.122 -7.898 -5.789 1.00 93.62 299 ASP A C 1
ATOM 2393 O O . ASP A 1 299 ? 17.907 -7.412 -6.905 1.00 93.62 299 ASP A O 1
ATOM 2397 N N . GLU A 1 300 ? 19.347 -7.975 -5.272 1.00 94.00 300 GLU A N 1
ATOM 2398 C CA . GLU A 1 300 ? 20.524 -7.400 -5.918 1.00 94.00 300 GLU A CA 1
ATOM 2399 C C . GLU A 1 300 ? 20.836 -8.043 -7.275 1.00 94.00 300 GLU A C 1
ATOM 2401 O O . GLU A 1 300 ? 21.385 -7.369 -8.146 1.00 94.00 300 GLU A O 1
ATOM 2406 N N . ARG A 1 301 ? 20.406 -9.293 -7.517 1.00 92.81 301 ARG A N 1
ATOM 2407 C CA . ARG A 1 301 ? 20.528 -9.950 -8.835 1.00 92.81 301 ARG A CA 1
ATOM 2408 C C . ARG A 1 301 ? 19.755 -9.205 -9.918 1.00 92.81 301 ARG A C 1
ATOM 2410 O O . ARG A 1 301 ? 20.097 -9.275 -11.097 1.00 92.81 301 ARG A O 1
ATOM 2417 N N . GLY A 1 302 ? 18.696 -8.503 -9.520 1.00 92.88 302 GLY A N 1
ATOM 2418 C CA . GLY A 1 302 ? 17.898 -7.676 -10.405 1.00 92.88 302 GLY A CA 1
ATOM 2419 C C . GLY A 1 302 ? 18.472 -6.276 -10.613 1.00 92.88 302 GLY A C 1
ATOM 2420 O O . GLY A 1 302 ? 18.004 -5.593 -11.522 1.00 92.88 302 GLY A O 1
ATOM 2421 N N . ASN A 1 303 ? 19.468 -5.820 -9.849 1.00 95.88 303 ASN A N 1
ATOM 2422 C CA . ASN A 1 303 ? 19.987 -4.457 -9.985 1.00 95.88 303 ASN A CA 1
ATOM 2423 C C . ASN A 1 303 ? 20.662 -4.245 -11.348 1.00 95.88 303 ASN A C 1
ATOM 2425 O O . ASN A 1 303 ? 21.377 -5.110 -11.850 1.00 95.88 303 ASN A O 1
ATOM 2429 N N . LYS A 1 304 ? 20.422 -3.090 -11.979 1.00 95.94 304 LYS A N 1
ATOM 2430 C CA . LYS A 1 304 ? 21.046 -2.745 -13.269 1.00 95.94 304 LYS A CA 1
ATOM 2431 C C . LYS A 1 304 ? 21.151 -1.237 -13.440 1.00 95.94 304 LYS A C 1
ATOM 2433 O O . LYS A 1 304 ? 20.137 -0.549 -13.418 1.00 95.94 304 LYS A O 1
ATOM 2438 N N . THR A 1 305 ? 22.355 -0.739 -13.692 1.00 96.94 305 THR A N 1
ATOM 2439 C CA . THR A 1 305 ? 22.568 0.635 -14.162 1.00 96.94 305 THR A CA 1
ATOM 2440 C C . THR A 1 305 ? 22.546 0.632 -15.682 1.00 96.94 305 THR A C 1
ATOM 2442 O O . THR A 1 305 ? 23.316 -0.092 -16.315 1.00 96.94 305 THR A O 1
ATOM 2445 N N . PHE A 1 306 ? 21.654 1.415 -16.278 1.00 96.38 306 PHE A N 1
ATOM 2446 C CA . PHE A 1 306 ? 21.545 1.508 -17.727 1.00 96.38 306 PHE A CA 1
ATOM 2447 C C . PHE A 1 306 ? 22.518 2.556 -18.288 1.00 96.38 306 PHE A C 1
ATOM 2449 O O . PHE A 1 306 ? 22.805 3.557 -17.623 1.00 96.38 306 PHE A O 1
ATOM 2456 N N . PRO A 1 307 ? 23.040 2.351 -19.512 1.00 95.88 307 PRO A N 1
ATOM 2457 C CA . PRO A 1 307 ? 23.927 3.314 -20.155 1.00 95.88 307 PRO A CA 1
ATOM 2458 C C . PRO A 1 307 ? 23.212 4.646 -20.403 1.00 95.88 307 PRO A C 1
ATOM 2460 O O . PRO A 1 307 ? 21.986 4.721 -20.405 1.00 95.88 307 PRO A O 1
ATOM 2463 N N . LYS A 1 308 ? 23.978 5.712 -20.652 1.00 93.50 308 LYS A N 1
ATOM 2464 C CA . LYS A 1 308 ? 23.425 7.051 -20.935 1.00 93.50 308 LYS A CA 1
ATOM 2465 C C . LYS A 1 308 ? 22.686 7.149 -22.274 1.00 93.50 308 LYS A C 1
ATOM 2467 O O . LYS A 1 308 ? 21.926 8.091 -22.468 1.00 93.50 308 LYS A O 1
ATOM 2472 N N . TYR A 1 309 ? 22.911 6.201 -23.178 1.00 93.25 309 TYR A N 1
ATOM 2473 C CA . TYR A 1 309 ? 22.317 6.176 -24.511 1.00 93.25 309 TYR A CA 1
ATOM 2474 C C . TYR A 1 309 ? 21.213 5.123 -24.573 1.00 93.25 309 TYR A C 1
ATOM 2476 O O . TYR A 1 309 ? 21.350 4.042 -23.996 1.00 93.25 309 TYR A O 1
ATOM 2484 N N . SER A 1 310 ? 20.116 5.442 -25.257 1.00 90.81 310 SER A N 1
ATOM 2485 C CA . SER A 1 310 ? 19.021 4.501 -25.472 1.00 90.81 310 SER A CA 1
ATOM 2486 C C . SER A 1 310 ? 19.423 3.422 -26.473 1.00 90.81 310 SER A C 1
ATOM 2488 O O . SER A 1 310 ? 20.212 3.640 -27.390 1.00 90.81 310 SER A O 1
ATOM 2490 N N . SER A 1 311 ? 18.867 2.232 -26.282 1.00 94.06 311 SER A N 1
ATOM 2491 C CA . SER A 1 311 ? 18.918 1.155 -27.263 1.00 94.06 311 SER A CA 1
ATOM 2492 C C . SER A 1 311 ? 17.565 0.459 -27.295 1.00 94.06 311 SER A C 1
ATOM 2494 O O . SER A 1 311 ? 16.898 0.349 -26.262 1.00 94.06 311 SER A O 1
ATOM 2496 N N . THR A 1 312 ? 17.162 0.009 -28.479 1.00 94.94 312 THR A N 1
ATOM 2497 C CA . THR A 1 312 ? 15.878 -0.660 -28.695 1.00 94.94 312 THR A CA 1
ATOM 2498 C C . THR A 1 312 ? 16.111 -2.144 -28.921 1.00 94.94 312 THR A C 1
ATOM 2500 O O . THR A 1 312 ? 16.968 -2.529 -29.713 1.00 94.94 312 THR A O 1
ATOM 2503 N N . HIS A 1 313 ? 15.335 -2.974 -28.231 1.00 91.81 313 HIS A N 1
ATOM 2504 C CA . HIS A 1 313 ? 15.422 -4.432 -28.280 1.00 91.81 313 HIS A CA 1
ATOM 2505 C C . HIS A 1 313 ? 14.073 -5.017 -28.673 1.00 91.81 313 HIS A C 1
ATOM 2507 O O . HIS A 1 313 ? 13.035 -4.462 -28.325 1.00 91.81 313 HIS A O 1
ATOM 2513 N N . GLN A 1 314 ? 14.084 -6.148 -29.373 1.00 92.12 314 GLN A N 1
ATOM 2514 C CA . GLN A 1 314 ? 12.877 -6.925 -29.644 1.00 92.12 314 GLN A CA 1
ATOM 2515 C C . GLN A 1 314 ? 12.669 -7.919 -28.500 1.00 92.12 314 GLN A C 1
ATOM 2517 O O . GLN A 1 314 ? 13.505 -8.797 -28.287 1.00 92.12 314 GLN A O 1
ATOM 2522 N N . ILE A 1 315 ? 11.578 -7.770 -27.747 1.00 89.94 315 ILE A N 1
ATOM 2523 C CA . ILE A 1 315 ? 11.289 -8.594 -26.567 1.00 89.94 315 ILE A CA 1
ATOM 2524 C C . ILE A 1 315 ? 9.942 -9.288 -26.713 1.00 89.94 315 ILE A C 1
ATOM 2526 O O . ILE A 1 315 ? 8.973 -8.701 -27.180 1.00 89.94 315 ILE A O 1
ATOM 2530 N N . GLY A 1 316 ? 9.878 -10.533 -26.257 1.00 89.00 316 GLY A N 1
ATOM 2531 C CA . GLY A 1 316 ? 8.666 -11.333 -26.190 1.00 89.00 316 GLY A CA 1
ATOM 2532 C C . GLY A 1 316 ? 8.922 -12.763 -26.650 1.00 89.00 316 GLY A C 1
ATOM 2533 O O . GLY A 1 316 ? 10.074 -13.126 -26.926 1.00 89.00 316 GLY A O 1
ATOM 2534 N N . PRO A 1 317 ? 7.857 -13.569 -26.758 1.00 89.81 317 PRO A N 1
ATOM 2535 C CA . PRO A 1 317 ? 7.940 -14.903 -27.322 1.00 89.81 317 PRO A CA 1
ATOM 2536 C C . PRO A 1 317 ? 8.392 -14.850 -28.790 1.00 89.81 317 PRO A C 1
ATOM 2538 O O . PRO A 1 317 ? 8.107 -13.871 -29.495 1.00 89.81 317 PRO A O 1
ATOM 2541 N N . PRO A 1 318 ? 9.043 -15.909 -29.303 1.00 88.62 318 PRO A N 1
ATOM 2542 C CA . PRO A 1 318 ? 9.379 -16.008 -30.718 1.00 88.62 318 PRO A CA 1
ATOM 2543 C C . PRO A 1 318 ? 8.167 -15.724 -31.614 1.00 88.62 318 PRO A C 1
ATOM 2545 O O . PRO A 1 318 ? 7.074 -16.234 -31.370 1.00 88.62 318 PRO A O 1
ATOM 2548 N N . LYS A 1 319 ? 8.373 -14.928 -32.675 1.00 89.81 319 LYS A N 1
ATOM 2549 C CA . LYS A 1 319 ? 7.343 -14.479 -33.642 1.00 89.81 319 LYS A CA 1
ATOM 2550 C C . LYS A 1 319 ? 6.291 -13.504 -33.095 1.00 89.81 319 LYS A C 1
ATOM 2552 O O . LYS A 1 319 ? 5.413 -13.093 -33.846 1.00 89.81 319 LYS A O 1
ATOM 2557 N N . ARG A 1 320 ? 6.373 -13.122 -31.820 1.00 91.38 320 ARG A N 1
ATOM 2558 C CA . ARG A 1 320 ? 5.469 -12.166 -31.165 1.00 91.38 320 ARG A CA 1
ATOM 2559 C C . ARG A 1 320 ? 6.266 -11.095 -30.425 1.00 91.38 320 ARG A C 1
ATOM 2561 O O . ARG A 1 320 ? 5.902 -10.713 -29.327 1.00 91.38 320 ARG A O 1
ATOM 2568 N N . THR A 1 321 ? 7.397 -10.660 -30.970 1.00 92.50 321 THR A N 1
ATOM 2569 C CA . THR A 1 321 ? 8.252 -9.675 -30.300 1.00 92.50 321 THR A CA 1
ATOM 2570 C C . THR A 1 321 ? 7.721 -8.257 -30.478 1.00 92.50 321 THR A C 1
ATOM 2572 O O . THR A 1 321 ? 7.213 -7.917 -31.544 1.00 92.50 321 THR A O 1
ATOM 2575 N N . MET A 1 322 ? 7.907 -7.424 -29.458 1.00 93.00 322 MET A N 1
ATOM 2576 C CA . MET A 1 322 ? 7.611 -5.994 -29.473 1.00 93.00 322 MET A CA 1
ATOM 2577 C C . MET A 1 322 ? 8.888 -5.177 -29.227 1.00 93.00 322 MET A C 1
ATOM 2579 O O . MET A 1 322 ? 9.766 -5.633 -28.482 1.00 93.00 322 MET A O 1
ATOM 2583 N N . PRO A 1 323 ? 9.003 -3.967 -29.805 1.00 93.75 323 PRO A N 1
ATOM 2584 C CA . PRO A 1 323 ? 10.093 -3.059 -29.484 1.00 93.75 323 PRO A CA 1
ATOM 2585 C C . PRO A 1 323 ? 10.009 -2.616 -28.019 1.00 93.75 323 PRO A C 1
ATOM 2587 O O . PRO A 1 323 ? 8.943 -2.283 -27.510 1.00 93.75 323 PRO A O 1
ATOM 2590 N N . TYR A 1 324 ? 11.161 -2.584 -27.363 1.00 93.38 324 TYR A N 1
ATOM 2591 C CA . TYR A 1 324 ? 11.346 -2.096 -26.005 1.00 93.38 324 TYR A CA 1
ATOM 2592 C C . TYR A 1 324 ? 12.572 -1.192 -25.950 1.00 93.38 324 TYR A C 1
ATOM 2594 O O . TYR A 1 324 ? 13.663 -1.594 -26.367 1.00 93.38 324 TYR A O 1
ATOM 2602 N N . ILE A 1 325 ? 12.404 0.011 -25.410 1.00 95.81 325 ILE A N 1
ATOM 2603 C CA . ILE A 1 325 ? 13.476 0.997 -25.301 1.00 95.81 325 ILE A CA 1
ATOM 2604 C C . ILE A 1 325 ? 14.096 0.884 -23.909 1.00 95.81 325 ILE A C 1
ATOM 2606 O O . ILE A 1 325 ? 13.424 1.013 -22.886 1.00 95.81 325 ILE A O 1
ATOM 2610 N N . GLN A 1 326 ? 15.405 0.635 -23.843 1.00 95.25 326 GLN A N 1
ATOM 2611 C CA . GLN A 1 326 ? 16.110 0.603 -22.565 1.00 95.25 326 GLN A CA 1
ATOM 2612 C C . GLN A 1 326 ? 16.053 1.977 -21.871 1.00 95.25 326 GLN A C 1
ATOM 2614 O O . GLN A 1 326 ? 16.253 3.002 -22.528 1.00 95.25 326 GLN A O 1
ATOM 2619 N N . PRO A 1 327 ? 15.848 2.019 -20.539 1.00 96.12 327 PRO A N 1
ATOM 2620 C CA . PRO A 1 327 ? 15.699 3.259 -19.789 1.00 96.12 327 PRO A CA 1
ATOM 2621 C C . PRO A 1 327 ? 17.067 3.906 -19.570 1.00 96.12 327 PRO A C 1
ATOM 2623 O O . PRO A 1 327 ? 17.697 3.757 -18.527 1.00 96.12 327 PRO A O 1
ATOM 2626 N N . ALA A 1 328 ? 17.537 4.629 -20.581 1.00 95.81 328 ALA A N 1
ATOM 2627 C CA . ALA A 1 328 ? 18.853 5.249 -20.591 1.00 95.81 328 ALA A CA 1
ATOM 2628 C C . ALA A 1 328 ? 19.067 6.208 -19.405 1.00 95.81 328 ALA A C 1
ATOM 2630 O O . ALA A 1 328 ? 18.249 7.092 -19.141 1.00 95.81 328 ALA A O 1
ATOM 2631 N N . GLY A 1 329 ? 20.179 6.034 -18.690 1.00 95.62 329 GLY A N 1
ATOM 2632 C CA . GLY A 1 329 ? 20.548 6.833 -17.520 1.00 95.62 329 GLY A CA 1
ATOM 2633 C C . GLY A 1 329 ? 19.777 6.512 -16.236 1.00 95.62 329 GLY A C 1
ATOM 2634 O O . GLY A 1 329 ? 19.991 7.186 -15.231 1.00 95.62 329 GLY A O 1
ATOM 2635 N N . TRP A 1 330 ? 18.902 5.506 -16.243 1.00 97.31 330 TRP A N 1
ATOM 2636 C CA . TRP A 1 330 ? 18.217 5.039 -15.040 1.00 97.31 330 TRP A CA 1
ATOM 2637 C C . TRP A 1 330 ? 19.034 3.961 -14.316 1.00 97.31 330 TRP A C 1
ATOM 2639 O O . TRP A 1 330 ? 19.771 3.189 -14.934 1.00 97.31 330 TRP A O 1
ATOM 2649 N N . THR A 1 331 ? 18.846 3.858 -13.004 1.00 98.00 331 THR A N 1
ATOM 2650 C CA . THR A 1 331 ? 19.290 2.721 -12.194 1.00 98.00 331 THR A CA 1
ATOM 2651 C C . THR A 1 331 ? 18.076 1.936 -11.735 1.00 98.00 331 THR A C 1
ATOM 2653 O O . THR A 1 331 ? 17.149 2.487 -11.146 1.00 98.00 331 THR A O 1
ATOM 2656 N N . ARG A 1 332 ? 18.081 0.632 -11.995 1.00 97.25 332 ARG A N 1
ATOM 2657 C CA . ARG A 1 332 ? 17.094 -0.306 -11.477 1.00 97.25 332 ARG A CA 1
ATOM 2658 C C . ARG A 1 332 ? 17.551 -0.900 -10.165 1.00 97.25 332 ARG A C 1
ATOM 2660 O O . ARG A 1 332 ? 18.616 -1.512 -10.115 1.00 97.25 332 ARG A O 1
ATOM 2667 N N . TYR A 1 333 ? 16.662 -0.834 -9.187 1.00 96.69 333 TYR A N 1
ATOM 2668 C CA . TYR A 1 333 ? 16.670 -1.680 -8.007 1.00 96.69 333 TYR A CA 1
ATOM 2669 C C . TYR A 1 333 ? 15.701 -2.840 -8.238 1.00 96.69 333 TYR A C 1
ATOM 2671 O O . TYR A 1 333 ? 14.507 -2.619 -8.456 1.00 96.69 333 TYR A O 1
ATOM 2679 N N . GLY A 1 334 ? 16.230 -4.063 -8.295 1.00 95.75 334 GLY A N 1
ATOM 2680 C CA . GLY A 1 334 ? 15.449 -5.268 -8.569 1.00 95.75 334 GLY A CA 1
ATOM 2681 C C . GLY A 1 334 ? 14.518 -5.594 -7.411 1.00 95.75 334 GLY A C 1
ATOM 2682 O O . GLY A 1 334 ? 14.947 -5.563 -6.265 1.00 95.75 334 GLY A O 1
ATOM 2683 N N . LEU A 1 335 ? 13.258 -5.907 -7.694 1.00 94.56 335 LEU A N 1
ATOM 2684 C CA . LEU A 1 335 ? 12.314 -6.366 -6.677 1.00 94.56 335 LEU A CA 1
ATOM 2685 C C . LEU A 1 335 ? 12.455 -7.881 -6.490 1.00 94.56 335 LEU A C 1
ATOM 2687 O O . LEU A 1 335 ? 12.665 -8.616 -7.455 1.00 94.56 335 LEU A O 1
ATOM 2691 N N . ARG A 1 336 ? 12.287 -8.364 -5.260 1.00 92.69 336 ARG A N 1
ATOM 2692 C CA . ARG A 1 336 ? 12.244 -9.787 -4.926 1.00 92.69 336 ARG A CA 1
ATOM 2693 C C . ARG A 1 336 ? 10.919 -10.370 -5.411 1.00 92.69 336 ARG A C 1
ATOM 2695 O O . ARG A 1 336 ? 9.876 -10.228 -4.777 1.00 92.69 336 ARG A O 1
ATOM 2702 N N . VAL A 1 337 ? 10.963 -10.989 -6.586 1.00 92.88 337 VAL A N 1
ATOM 2703 C CA . VAL A 1 337 ? 9.779 -11.525 -7.281 1.00 92.88 337 VAL A CA 1
ATOM 2704 C C . VAL A 1 337 ? 9.896 -13.001 -7.654 1.00 92.88 337 VAL A C 1
ATOM 2706 O O . VAL A 1 337 ? 8.918 -13.575 -8.122 1.00 92.88 337 VAL A O 1
ATOM 2709 N N . LEU A 1 338 ? 11.063 -13.613 -7.435 1.00 92.56 338 LEU A N 1
ATOM 2710 C CA . LEU A 1 338 ? 11.275 -15.033 -7.704 1.00 92.56 338 LEU A CA 1
ATOM 2711 C C . LEU A 1 338 ? 10.462 -15.892 -6.732 1.00 92.56 338 LEU A C 1
ATOM 2713 O O . LEU A 1 338 ? 10.486 -15.650 -5.524 1.00 92.56 338 LEU A O 1
ATOM 2717 N N . GLY A 1 339 ? 9.724 -16.862 -7.268 1.00 91.44 339 GLY A N 1
ATOM 2718 C CA . GLY A 1 339 ? 8.800 -17.715 -6.518 1.00 91.44 339 GLY A CA 1
ATOM 2719 C C . GLY A 1 339 ? 7.557 -16.994 -5.983 1.00 91.44 339 GLY A C 1
ATOM 2720 O O . GLY A 1 339 ? 6.781 -17.592 -5.242 1.00 91.44 339 GLY A O 1
ATOM 2721 N N . LYS A 1 340 ? 7.348 -15.716 -6.334 1.00 89.62 340 LYS A N 1
ATOM 2722 C CA . LYS A 1 340 ? 6.206 -14.921 -5.850 1.00 89.62 340 LYS A CA 1
ATOM 2723 C C . LYS A 1 340 ? 4.897 -15.283 -6.550 1.00 89.62 340 LYS A C 1
ATOM 2725 O O . LYS A 1 340 ? 3.832 -15.201 -5.941 1.00 89.62 340 LYS A O 1
ATOM 2730 N N . TYR A 1 341 ? 4.966 -15.640 -7.829 1.00 89.88 341 TYR A N 1
ATOM 2731 C CA . TYR A 1 341 ? 3.796 -15.884 -8.669 1.00 89.88 341 TYR A CA 1
ATOM 2732 C C . TYR A 1 341 ? 3.579 -17.384 -8.891 1.00 89.88 341 TYR A C 1
ATOM 2734 O O . TYR A 1 341 ? 4.530 -18.153 -9.021 1.00 89.88 341 TYR A O 1
ATOM 2742 N N . LYS A 1 342 ? 2.308 -17.807 -8.923 1.00 89.69 342 LYS A N 1
ATOM 2743 C CA . LYS A 1 342 ? 1.917 -19.229 -8.978 1.00 89.69 342 LYS A CA 1
ATOM 2744 C C . LYS A 1 342 ? 2.347 -19.939 -10.264 1.00 89.69 342 LYS A C 1
ATOM 2746 O O . LYS A 1 342 ? 2.518 -21.150 -10.257 1.00 89.69 342 LYS A O 1
ATOM 2751 N N . ASP A 1 343 ? 2.497 -19.195 -11.351 1.00 89.25 343 ASP A N 1
ATOM 2752 C CA . ASP A 1 343 ? 2.917 -19.679 -12.669 1.00 89.25 343 ASP A CA 1
ATOM 2753 C C . ASP A 1 343 ? 4.448 -19.690 -12.853 1.00 89.25 343 ASP A C 1
ATOM 2755 O O . ASP A 1 343 ? 4.942 -19.943 -13.951 1.00 89.25 343 ASP A O 1
ATOM 2759 N N . GLY A 1 344 ? 5.205 -19.463 -11.774 1.00 91.38 344 GLY A N 1
ATOM 2760 C CA . GLY A 1 344 ? 6.662 -19.527 -11.757 1.00 91.38 344 GLY A CA 1
ATOM 2761 C C . GLY A 1 344 ? 7.346 -18.257 -12.266 1.00 91.38 344 GLY A C 1
ATOM 2762 O O . GLY A 1 344 ? 6.762 -17.175 -12.314 1.00 91.38 344 GLY A O 1
ATOM 2763 N N . ASP A 1 345 ? 8.623 -18.401 -12.630 1.00 92.50 345 ASP A N 1
ATOM 2764 C CA . ASP A 1 345 ? 9.531 -17.275 -12.904 1.00 92.50 345 ASP A CA 1
ATOM 2765 C C . ASP A 1 345 ? 9.940 -17.151 -14.378 1.00 92.50 345 ASP A C 1
ATOM 2767 O O . ASP A 1 345 ? 10.709 -16.263 -14.739 1.00 92.50 345 ASP A O 1
ATOM 2771 N N . THR A 1 346 ? 9.409 -18.002 -15.258 1.00 90.62 346 THR A N 1
ATOM 2772 C CA . THR A 1 346 ? 9.797 -18.051 -16.682 1.00 90.62 346 THR A CA 1
ATOM 2773 C C . THR A 1 346 ? 9.450 -16.774 -17.455 1.00 90.62 346 THR A C 1
ATOM 2775 O O . THR A 1 346 ? 10.036 -16.483 -18.497 1.00 90.62 346 THR A O 1
ATOM 2778 N N . TRP A 1 347 ? 8.553 -15.943 -16.918 1.00 91.44 347 TRP A N 1
ATOM 2779 C CA . TRP A 1 347 ? 8.258 -14.603 -17.431 1.00 91.44 347 TRP A CA 1
ATOM 2780 C C . TRP A 1 347 ? 9.451 -13.634 -17.307 1.00 91.44 347 TRP A C 1
ATOM 2782 O O . TRP A 1 347 ? 9.506 -12.637 -18.037 1.00 91.44 347 TRP A O 1
ATOM 2792 N N . LEU A 1 348 ? 10.414 -13.917 -16.418 1.00 87.56 348 LEU A N 1
ATOM 2793 C CA . LEU A 1 348 ? 11.673 -13.180 -16.251 1.00 87.56 348 LEU A CA 1
ATOM 2794 C C . LEU A 1 348 ? 12.819 -13.706 -17.115 1.00 87.56 348 LEU A C 1
ATOM 2796 O O . LEU A 1 348 ? 13.852 -13.033 -17.175 1.00 87.56 348 LEU A O 1
ATOM 2800 N N . ASP A 1 349 ? 12.646 -14.857 -17.772 1.00 81.25 349 ASP A N 1
ATOM 2801 C CA . ASP A 1 349 ? 13.708 -15.499 -18.543 1.00 81.25 349 ASP A CA 1
ATOM 2802 C C . ASP A 1 349 ? 14.303 -14.562 -19.612 1.00 81.25 349 ASP A C 1
ATOM 2804 O O . ASP A 1 349 ? 13.681 -13.565 -20.015 1.00 81.25 349 ASP A O 1
ATOM 2808 N N . PRO A 1 350 ? 15.525 -14.858 -20.093 1.00 70.25 350 PRO A N 1
ATOM 2809 C CA . PRO A 1 350 ? 16.171 -14.085 -21.144 1.00 70.25 350 PRO A CA 1
ATOM 2810 C C . PRO A 1 350 ? 15.291 -13.894 -22.385 1.00 70.25 350 PRO A C 1
ATOM 2812 O O . PRO A 1 350 ? 14.369 -14.668 -22.672 1.00 70.25 350 PRO A O 1
ATOM 2815 N N . PHE A 1 351 ? 15.576 -12.833 -23.140 1.00 66.19 351 PHE A N 1
ATOM 2816 C CA . PHE A 1 351 ? 14.831 -12.502 -24.354 1.00 66.19 351 PHE A CA 1
ATOM 2817 C C . PHE A 1 351 ? 14.774 -13.700 -25.311 1.00 66.19 351 PHE A C 1
ATOM 2819 O O . PHE A 1 351 ? 15.742 -14.446 -25.434 1.00 66.19 351 PHE A O 1
ATOM 2826 N N . LEU A 1 352 ? 13.624 -13.867 -25.978 1.00 61.09 352 LEU A N 1
ATOM 2827 C CA . LEU A 1 352 ? 13.308 -14.955 -26.917 1.00 61.09 352 LEU A CA 1
ATOM 2828 C C . LEU A 1 352 ? 12.963 -16.324 -26.296 1.00 61.09 352 LEU A C 1
ATOM 2830 O O . LEU A 1 352 ? 12.711 -17.271 -27.042 1.00 61.09 352 LEU A O 1
ATOM 2834 N N . HIS A 1 353 ? 12.868 -16.448 -24.966 1.00 78.62 353 HIS A N 1
ATOM 2835 C CA . HIS A 1 353 ? 12.215 -17.613 -24.356 1.00 78.62 353 HIS A CA 1
ATOM 2836 C C . HIS A 1 353 ? 10.707 -17.626 -24.693 1.00 78.62 353 HIS A C 1
ATOM 2838 O O . HIS A 1 353 ? 10.069 -16.574 -24.734 1.00 78.62 353 HIS A O 1
ATOM 2844 N N . SER A 1 354 ? 10.111 -18.798 -24.941 1.00 81.06 354 SER A N 1
ATOM 2845 C CA . SER A 1 354 ? 8.700 -18.903 -25.368 1.00 81.06 354 SER A CA 1
ATOM 2846 C C . SER A 1 354 ? 7.697 -18.424 -24.320 1.00 81.06 354 SER A C 1
ATOM 2848 O O . SER A 1 354 ? 6.608 -17.994 -24.684 1.00 81.06 354 SER A O 1
ATOM 2850 N N . ALA A 1 355 ? 8.076 -18.464 -23.044 1.00 82.94 355 ALA A N 1
ATOM 2851 C CA . ALA A 1 355 ? 7.271 -17.959 -21.935 1.00 82.94 355 ALA A CA 1
ATOM 2852 C C . ALA A 1 355 ? 7.613 -16.507 -21.546 1.00 82.94 355 ALA A C 1
ATOM 2854 O O . ALA A 1 355 ? 7.126 -16.010 -20.532 1.00 82.94 355 ALA A O 1
ATOM 2855 N N . ASN A 1 356 ? 8.466 -15.817 -22.313 1.00 87.06 356 ASN A N 1
ATOM 2856 C CA . ASN A 1 356 ? 8.925 -14.489 -21.927 1.00 87.06 356 ASN A CA 1
ATOM 2857 C C . ASN A 1 356 ? 7.835 -13.432 -22.113 1.00 87.06 356 ASN A C 1
ATOM 2859 O O . ASN A 1 356 ? 7.192 -13.345 -23.159 1.00 87.06 356 ASN A O 1
ATOM 2863 N N . TRP A 1 357 ? 7.673 -12.587 -21.103 1.00 94.56 357 TRP A N 1
ATOM 2864 C CA . TRP A 1 357 ? 6.732 -11.478 -21.125 1.00 94.56 357 TRP A CA 1
ATOM 2865 C C . TRP A 1 357 ? 7.345 -10.220 -21.741 1.00 94.56 357 TRP A C 1
ATOM 2867 O O . TRP A 1 357 ? 8.559 -10.007 -21.695 1.00 94.56 357 TRP A O 1
ATOM 2877 N N . TYR A 1 358 ? 6.513 -9.334 -22.286 1.00 95.62 358 TYR A N 1
ATOM 2878 C CA . TYR A 1 358 ? 6.993 -8.037 -22.766 1.00 95.62 358 TYR A CA 1
ATOM 2879 C C . TYR A 1 358 ? 7.561 -7.211 -21.613 1.00 95.62 358 TYR A C 1
ATOM 2881 O O . TYR A 1 358 ? 7.139 -7.380 -20.469 1.00 95.62 358 TYR A O 1
ATOM 2889 N N . ARG A 1 359 ? 8.512 -6.314 -21.894 1.00 95.50 359 ARG A N 1
ATOM 2890 C CA . ARG A 1 359 ? 8.995 -5.327 -20.916 1.00 95.50 359 ARG A CA 1
ATOM 2891 C C . ARG A 1 359 ? 8.409 -3.967 -21.235 1.00 95.50 359 ARG A C 1
ATOM 2893 O O . ARG A 1 359 ? 8.325 -3.585 -22.397 1.00 95.50 359 ARG A O 1
ATOM 2900 N N . ALA A 1 360 ? 8.025 -3.256 -20.190 1.00 96.94 360 ALA A N 1
ATOM 2901 C CA . ALA A 1 360 ? 7.500 -1.908 -20.280 1.00 96.94 360 ALA A CA 1
ATOM 2902 C C . ALA A 1 360 ? 7.714 -1.183 -18.945 1.00 96.94 360 ALA A C 1
ATOM 2904 O O . ALA A 1 360 ? 8.373 -1.678 -18.022 1.00 96.94 360 ALA A O 1
ATOM 2905 N N . PHE A 1 361 ? 7.153 0.010 -18.856 1.00 97.56 361 PHE A N 1
ATOM 2906 C CA . PHE A 1 361 ? 7.268 0.915 -17.733 1.00 97.56 361 PHE A CA 1
ATOM 2907 C C . PHE A 1 361 ? 5.883 1.380 -17.304 1.00 97.56 361 PHE A C 1
ATOM 2909 O O . PHE A 1 361 ? 4.967 1.504 -18.122 1.00 97.56 361 PHE A O 1
ATOM 2916 N N . HIS A 1 362 ? 5.739 1.651 -16.013 1.00 96.06 362 HIS A N 1
ATOM 2917 C CA . HIS A 1 362 ? 4.520 2.208 -15.449 1.00 96.06 362 HIS A CA 1
ATOM 2918 C C . HIS A 1 362 ? 4.871 3.402 -14.565 1.00 96.06 362 HIS A C 1
ATOM 2920 O O . HIS A 1 362 ? 5.620 3.282 -13.590 1.00 96.06 362 HIS A O 1
ATOM 2926 N N . GLY A 1 363 ? 4.346 4.565 -14.941 1.00 93.00 363 GLY A N 1
ATOM 2927 C CA . GLY A 1 363 ? 4.463 5.790 -14.169 1.00 93.00 363 GLY A CA 1
ATOM 2928 C C . GLY A 1 363 ? 3.316 5.906 -13.174 1.00 93.00 363 GLY A C 1
ATOM 2929 O O . GLY A 1 363 ? 2.175 5.585 -13.493 1.00 93.00 363 GLY A O 1
ATOM 2930 N N . THR A 1 364 ? 3.614 6.381 -11.973 1.00 88.88 364 THR A N 1
ATOM 2931 C CA . THR A 1 364 ? 2.643 6.459 -10.881 1.00 88.88 364 THR A CA 1
ATOM 2932 C C . THR A 1 364 ? 2.269 7.888 -10.495 1.00 88.88 364 THR A C 1
ATOM 2934 O O . THR A 1 364 ? 1.426 8.074 -9.628 1.00 88.88 364 THR A O 1
ATOM 2937 N N . LYS A 1 365 ? 2.819 8.926 -11.143 1.00 86.75 365 LYS A N 1
ATOM 2938 C CA . LYS A 1 365 ? 2.618 10.339 -10.753 1.00 86.75 365 LYS A CA 1
ATOM 2939 C C . LYS A 1 365 ? 1.155 10.785 -10.654 1.00 86.75 365 LYS A C 1
ATOM 2941 O O . LYS A 1 365 ? 0.828 11.642 -9.843 1.00 86.75 365 LYS A O 1
ATOM 2946 N N . ASN A 1 366 ? 0.289 10.217 -11.485 1.00 84.94 366 ASN A N 1
ATOM 2947 C CA . ASN A 1 366 ? -1.130 10.569 -11.520 1.00 84.94 366 ASN A CA 1
ATOM 2948 C C . ASN A 1 366 ? -2.002 9.629 -10.677 1.00 84.94 366 ASN A C 1
ATOM 2950 O O . ASN A 1 366 ? -3.233 9.708 -10.745 1.00 84.94 366 ASN A O 1
ATOM 2954 N N . ALA A 1 367 ? -1.378 8.744 -9.896 1.00 81.06 367 ALA A N 1
ATOM 2955 C CA . ALA A 1 367 ? -2.088 7.987 -8.889 1.00 81.06 367 ALA A CA 1
ATOM 2956 C C . ALA A 1 367 ? -2.753 8.967 -7.919 1.00 81.06 367 ALA A C 1
ATOM 2958 O O . ALA A 1 367 ? -2.145 9.945 -7.483 1.00 81.06 367 ALA A O 1
ATOM 2959 N N . ARG A 1 368 ? -4.011 8.701 -7.591 1.00 75.38 368 ARG A N 1
ATOM 2960 C CA . ARG A 1 368 ? -4.706 9.372 -6.490 1.00 75.38 368 ARG A CA 1
ATOM 2961 C C . ARG A 1 368 ? -5.218 8.314 -5.531 1.00 75.38 368 ARG A C 1
ATOM 2963 O O . ARG A 1 368 ? -5.376 7.160 -5.932 1.00 75.38 368 ARG A O 1
ATOM 2970 N N . PRO A 1 369 ? -5.513 8.677 -4.285 1.00 66.06 369 PRO A N 1
ATOM 2971 C CA . PRO A 1 369 ? -5.903 7.685 -3.298 1.00 66.06 369 PRO A CA 1
ATOM 2972 C C . PRO A 1 369 ? -7.190 6.944 -3.664 1.00 66.06 369 PRO A C 1
ATOM 2974 O O . PRO A 1 369 ? -7.325 5.776 -3.308 1.00 66.06 369 PRO A O 1
ATOM 2977 N N . GLU A 1 370 ? -8.070 7.541 -4.478 1.00 69.81 370 GLU A N 1
ATOM 2978 C CA . GLU A 1 370 ? -9.231 6.834 -5.035 1.00 69.81 370 GLU A CA 1
ATOM 2979 C C . GLU A 1 370 ? -8.869 5.600 -5.876 1.00 69.81 370 GLU A C 1
ATOM 2981 O O . GLU A 1 370 ? -9.618 4.624 -5.854 1.00 69.81 370 GLU A O 1
ATOM 2986 N N . ASP A 1 371 ? -7.707 5.584 -6.554 1.00 68.81 371 ASP A N 1
ATOM 2987 C CA . ASP A 1 371 ? -7.227 4.396 -7.294 1.00 68.81 371 ASP A CA 1
ATOM 2988 C C . ASP A 1 371 ? -7.064 3.189 -6.367 1.00 68.81 371 ASP A C 1
ATOM 2990 O O . ASP A 1 371 ? -7.108 2.040 -6.808 1.00 68.81 371 ASP A O 1
ATOM 2994 N N . PHE A 1 372 ? -6.903 3.439 -5.067 1.00 61.41 372 PHE A N 1
ATOM 2995 C CA . PHE A 1 372 ? -6.720 2.415 -4.057 1.00 61.41 372 PHE A CA 1
ATOM 2996 C C . PHE A 1 372 ? -7.976 2.148 -3.218 1.00 61.41 372 PHE A C 1
ATOM 2998 O O . PHE A 1 372 ? -7.918 1.243 -2.390 1.00 61.41 372 PHE A O 1
ATOM 3005 N N . GLY A 1 373 ? -9.117 2.786 -3.526 1.00 54.72 373 GLY A N 1
ATOM 3006 C CA . GLY A 1 373 ? -10.424 2.514 -2.908 1.00 54.72 373 GLY A CA 1
ATOM 3007 C C . GLY A 1 373 ? -10.947 3.595 -1.953 1.00 54.72 373 GLY A C 1
ATOM 3008 O O . GLY A 1 373 ? -11.582 3.252 -0.962 1.00 54.72 373 GLY A O 1
ATOM 3009 N N . ARG A 1 374 ? -10.686 4.879 -2.230 1.00 53.66 374 ARG A N 1
ATOM 3010 C CA . ARG A 1 374 ? -11.061 6.026 -1.370 1.00 53.66 374 ARG A CA 1
ATOM 3011 C C . ARG A 1 374 ? -11.897 7.062 -2.125 1.00 53.66 374 ARG A C 1
ATOM 3013 O O . ARG A 1 374 ? -11.826 7.090 -3.345 1.00 53.66 374 ARG A O 1
ATOM 3020 N N . SER A 1 375 ? -12.665 7.922 -1.456 1.00 43.25 375 SER A N 1
ATOM 3021 C CA . SER A 1 375 ? -13.442 8.977 -2.143 1.00 43.25 375 SER A CA 1
ATOM 3022 C C . SER A 1 375 ? -13.594 10.290 -1.364 1.00 43.25 375 SER A C 1
ATOM 3024 O O . SER A 1 375 ? -14.292 11.187 -1.830 1.00 43.25 375 SER A O 1
ATOM 3026 N N . ASP A 1 376 ? -12.957 10.432 -0.204 1.00 36.53 376 ASP A N 1
ATOM 3027 C CA . ASP A 1 376 ? -13.206 11.515 0.745 1.00 36.53 376 ASP A CA 1
ATOM 3028 C C . ASP A 1 376 ? -11.919 12.045 1.409 1.00 36.53 376 ASP A C 1
ATOM 3030 O O . ASP A 1 376 ? -11.113 11.292 1.949 1.00 36.53 376 ASP A O 1
ATOM 3034 N N . GLY A 1 377 ? -11.737 13.371 1.375 1.00 40.94 377 GLY A N 1
ATOM 3035 C CA . GLY A 1 377 ? -10.746 14.096 2.185 1.00 40.94 377 GLY A CA 1
ATOM 3036 C C . GLY A 1 377 ? -9.594 14.743 1.408 1.00 40.94 377 GLY A C 1
ATOM 3037 O O . GLY A 1 377 ? -9.216 14.297 0.333 1.00 40.94 377 GLY A O 1
ATOM 3038 N N . TYR A 1 378 ? -9.053 15.842 1.944 1.00 39.88 378 TYR A N 1
ATOM 3039 C CA . TYR A 1 378 ? -7.948 16.628 1.379 1.00 39.88 378 TYR A CA 1
ATOM 3040 C C . TYR A 1 378 ? -6.627 15.853 1.459 1.00 39.88 378 TYR A C 1
ATOM 3042 O O . TYR A 1 378 ? -6.185 15.466 2.540 1.00 39.88 378 TYR A O 1
ATOM 3050 N N . ILE A 1 379 ? -5.984 15.641 0.313 1.00 47.25 379 ILE A N 1
ATOM 3051 C CA . ILE A 1 379 ? -4.835 14.741 0.184 1.00 47.25 379 ILE A CA 1
ATOM 3052 C C . ILE A 1 379 ? -3.623 15.555 -0.234 1.00 47.25 379 ILE A C 1
ATOM 3054 O O . ILE A 1 379 ? -3.640 16.224 -1.269 1.00 47.25 379 ILE A O 1
ATOM 3058 N N . ASP A 1 380 ? -2.542 15.447 0.536 1.00 48.69 380 ASP A N 1
ATOM 3059 C CA . ASP A 1 380 ? -1.222 15.835 0.055 1.00 48.69 380 ASP A CA 1
ATOM 3060 C C . ASP A 1 380 ? -0.788 14.855 -1.049 1.00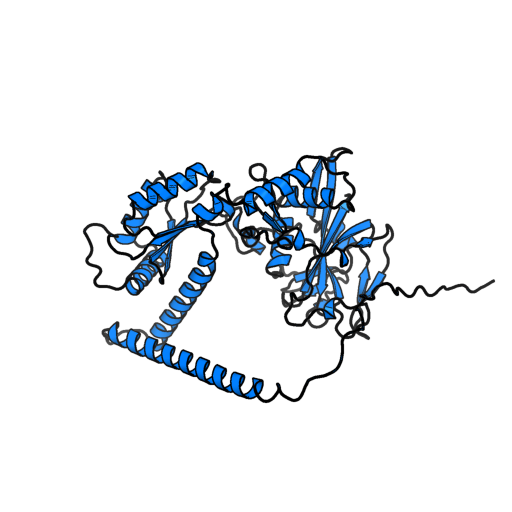 48.69 380 ASP A C 1
ATOM 3062 O O . ASP A 1 380 ? -0.123 13.847 -0.808 1.00 48.69 380 ASP A O 1
ATOM 3066 N N . GLY A 1 381 ? -1.219 15.134 -2.282 1.00 55.12 381 GLY A N 1
ATOM 3067 C CA . GLY A 1 381 ? -0.952 14.315 -3.467 1.00 55.12 381 GLY A CA 1
ATOM 3068 C C . GLY A 1 381 ? 0.531 14.206 -3.839 1.00 55.12 381 GLY A C 1
ATOM 3069 O O . GLY A 1 381 ? 0.861 13.540 -4.818 1.00 55.12 381 GLY A O 1
ATOM 3070 N N . ARG A 1 382 ? 1.439 14.836 -3.077 1.00 59.69 382 ARG A N 1
ATOM 3071 C CA . ARG A 1 382 ? 2.889 14.722 -3.279 1.00 59.69 382 ARG A CA 1
ATOM 3072 C C . ARG A 1 382 ? 3.392 13.287 -3.125 1.00 59.69 382 ARG A C 1
ATOM 3074 O O . ARG A 1 382 ? 4.308 12.911 -3.852 1.00 59.69 382 ARG A O 1
ATOM 3081 N N . ASN A 1 383 ? 2.768 12.488 -2.254 1.00 59.06 383 ASN A N 1
ATOM 3082 C CA . ASN A 1 383 ? 3.261 11.145 -1.922 1.00 59.06 383 ASN A CA 1
ATOM 3083 C C . ASN A 1 383 ? 2.457 10.002 -2.565 1.00 59.06 383 ASN A C 1
ATOM 3085 O O . ASN A 1 383 ? 2.953 8.880 -2.670 1.00 59.06 383 ASN A O 1
ATOM 3089 N N . THR A 1 384 ? 1.258 10.278 -3.090 1.00 70.00 384 THR A N 1
ATOM 3090 C CA . THR A 1 384 ? 0.395 9.246 -3.689 1.00 70.00 384 THR A CA 1
ATOM 3091 C C . THR A 1 384 ? 1.025 8.443 -4.830 1.00 70.00 384 THR A C 1
ATOM 3093 O O . THR A 1 384 ? 0.783 7.235 -4.914 1.00 70.00 384 THR A O 1
ATOM 3096 N N . PRO A 1 385 ? 1.869 9.036 -5.694 1.00 72.50 385 PRO A N 1
ATOM 3097 C CA . PRO A 1 385 ? 2.580 8.267 -6.704 1.00 72.50 385 PRO A CA 1
ATOM 3098 C C . PRO A 1 385 ? 3.424 7.135 -6.143 1.00 72.50 385 PRO A C 1
ATOM 3100 O O . PRO A 1 385 ? 3.737 6.176 -6.838 1.00 72.50 385 PRO A O 1
ATOM 3103 N N . ILE A 1 386 ? 3.830 7.228 -4.891 1.00 68.44 386 ILE A N 1
ATOM 3104 C CA . ILE A 1 386 ? 4.780 6.287 -4.328 1.00 68.44 386 ILE A CA 1
ATOM 3105 C C . ILE A 1 386 ? 4.055 5.241 -3.502 1.00 68.44 386 ILE A C 1
ATOM 3107 O O . ILE A 1 386 ? 4.363 4.056 -3.633 1.00 68.44 386 ILE A O 1
ATOM 3111 N N . ASP A 1 387 ? 3.011 5.651 -2.781 1.00 68.00 387 ASP A N 1
ATOM 3112 C CA . ASP A 1 387 ? 2.035 4.724 -2.208 1.00 68.00 387 ASP A CA 1
ATOM 3113 C C . ASP A 1 387 ? 1.545 3.737 -3.277 1.00 68.00 387 ASP A C 1
ATOM 3115 O O . ASP A 1 387 ? 1.461 2.532 -3.038 1.00 68.00 387 ASP A O 1
ATOM 3119 N N . ALA A 1 388 ? 1.324 4.233 -4.498 1.00 77.69 388 ALA A N 1
ATOM 3120 C CA . ALA A 1 388 ? 0.991 3.410 -5.649 1.00 77.69 388 ALA A CA 1
ATOM 3121 C C . ALA A 1 388 ? 2.060 2.360 -5.975 1.00 77.69 388 ALA A C 1
ATOM 3123 O O . ALA A 1 388 ? 1.719 1.202 -6.194 1.00 77.69 388 ALA A O 1
ATOM 3124 N N . MET A 1 389 ? 3.345 2.728 -5.996 1.00 82.12 389 MET A N 1
ATOM 3125 C CA . MET A 1 389 ? 4.430 1.794 -6.327 1.00 82.12 389 MET A CA 1
ATOM 3126 C C . MET A 1 389 ? 4.509 0.639 -5.328 1.00 82.12 389 MET A C 1
ATOM 3128 O O . MET A 1 389 ? 4.669 -0.514 -5.734 1.00 82.12 389 MET A O 1
ATOM 3132 N N . LEU A 1 390 ? 4.364 0.937 -4.035 1.00 74.00 390 LEU A N 1
ATOM 3133 C CA . LEU A 1 390 ? 4.393 -0.082 -2.991 1.00 74.00 390 LEU A CA 1
ATOM 3134 C C . LEU A 1 390 ? 3.127 -0.942 -3.013 1.00 74.00 390 LEU A C 1
ATOM 3136 O O . LEU A 1 390 ? 3.226 -2.169 -3.027 1.00 74.00 390 LEU A O 1
ATOM 3140 N N . ASN A 1 391 ? 1.949 -0.321 -3.130 1.00 75.38 391 ASN A N 1
ATOM 3141 C CA . ASN A 1 391 ? 0.692 -1.054 -3.261 1.00 75.38 391 ASN A CA 1
ATOM 3142 C C . ASN A 1 391 ? 0.725 -2.017 -4.456 1.00 75.38 391 ASN A C 1
ATOM 3144 O O . ASN A 1 391 ? 0.328 -3.169 -4.312 1.00 75.38 391 ASN A O 1
ATOM 3148 N N . ILE A 1 392 ? 1.276 -1.575 -5.590 1.00 85.81 392 ILE A N 1
ATOM 3149 C CA . ILE A 1 392 ? 1.460 -2.397 -6.789 1.00 85.81 392 ILE A CA 1
ATOM 3150 C C . ILE A 1 392 ? 2.408 -3.570 -6.529 1.00 85.81 392 ILE A C 1
ATOM 3152 O O . ILE A 1 392 ? 2.122 -4.688 -6.958 1.00 85.81 392 ILE A O 1
ATOM 3156 N N . HIS A 1 393 ? 3.526 -3.356 -5.827 1.00 84.75 393 HIS A N 1
ATOM 3157 C CA . HIS A 1 393 ? 4.422 -4.459 -5.486 1.00 84.75 393 HIS A CA 1
ATOM 3158 C C . HIS A 1 393 ? 3.711 -5.507 -4.624 1.00 84.75 393 HIS A C 1
ATOM 3160 O O . HIS A 1 393 ? 3.872 -6.699 -4.870 1.00 84.75 393 HIS A O 1
ATOM 3166 N N . GLN A 1 394 ? 2.918 -5.093 -3.641 1.00 75.56 394 GLN A N 1
ATOM 3167 C CA . GLN A 1 394 ? 2.333 -6.010 -2.662 1.00 75.56 394 GLN A CA 1
ATOM 3168 C C . GLN A 1 394 ? 1.046 -6.679 -3.131 1.00 75.56 394 GLN A C 1
ATOM 3170 O O . GLN A 1 394 ? 0.893 -7.890 -2.992 1.00 75.56 394 GLN A O 1
ATOM 3175 N N . ASN A 1 395 ? 0.135 -5.890 -3.692 1.00 77.06 395 ASN A N 1
ATOM 3176 C CA . ASN A 1 395 ? -1.231 -6.296 -4.007 1.00 77.06 395 ASN A CA 1
ATOM 3177 C C . ASN A 1 395 ? -1.472 -6.452 -5.514 1.00 77.06 395 ASN A C 1
ATOM 3179 O O . ASN A 1 395 ? -2.565 -6.844 -5.918 1.00 77.06 395 ASN A O 1
ATOM 3183 N N . GLY A 1 396 ? -0.468 -6.155 -6.343 1.00 85.81 396 GLY A N 1
ATOM 3184 C CA . GLY A 1 396 ? -0.609 -6.127 -7.793 1.00 85.81 396 GLY A CA 1
ATOM 3185 C C . GLY A 1 396 ? -1.238 -4.831 -8.301 1.00 85.81 396 GLY A C 1
ATOM 3186 O O . GLY A 1 396 ? -1.552 -3.905 -7.551 1.00 85.81 396 GLY A O 1
ATOM 3187 N N . PHE A 1 397 ? -1.394 -4.746 -9.618 1.00 89.25 397 PHE A N 1
ATOM 3188 C CA . PHE A 1 397 ? -1.942 -3.554 -10.254 1.00 89.25 397 PHE A CA 1
ATOM 3189 C C . PHE A 1 397 ? -3.454 -3.418 -10.048 1.00 89.25 397 PHE A C 1
ATOM 3191 O O . PHE A 1 397 ? -4.178 -4.383 -9.805 1.00 89.25 397 PHE A O 1
ATOM 3198 N N . LYS A 1 398 ? -3.950 -2.193 -10.229 1.00 87.19 398 LYS A N 1
ATOM 3199 C CA . LYS A 1 398 ? -5.377 -1.886 -10.363 1.00 87.19 398 LYS A CA 1
ATOM 3200 C C . LYS A 1 398 ? -5.637 -1.263 -11.728 1.00 87.19 398 LYS A C 1
ATOM 3202 O O . LYS A 1 398 ? -4.750 -0.646 -12.319 1.00 87.19 398 LYS A O 1
ATOM 3207 N N . LYS A 1 399 ? -6.855 -1.441 -12.242 1.00 89.00 399 LYS A N 1
ATOM 3208 C CA . LYS A 1 399 ? -7.268 -0.816 -13.506 1.00 89.00 399 LYS A CA 1
ATOM 3209 C C . LYS A 1 399 ? -7.262 0.705 -13.353 1.00 89.00 399 LYS A C 1
ATOM 3211 O O . LYS A 1 399 ? -7.643 1.219 -12.305 1.00 89.00 399 LYS A O 1
ATOM 3216 N N . ALA A 1 400 ? -6.856 1.406 -14.405 1.00 87.25 400 ALA A N 1
ATOM 3217 C CA . ALA A 1 400 ? -6.862 2.860 -14.427 1.00 87.25 400 ALA A CA 1
ATOM 3218 C C . ALA A 1 400 ? -8.291 3.408 -14.278 1.00 87.25 400 ALA A C 1
ATOM 3220 O O . ALA A 1 400 ? -9.223 2.895 -14.901 1.00 87.25 400 ALA A O 1
ATOM 3221 N N . ARG A 1 401 ? -8.451 4.490 -13.501 1.00 84.75 401 ARG A N 1
ATOM 3222 C CA . ARG A 1 401 ? -9.719 5.241 -13.404 1.00 84.75 401 ARG A CA 1
ATOM 3223 C C . ARG A 1 401 ? -10.208 5.752 -14.752 1.00 84.75 401 ARG A C 1
ATOM 3225 O O . ARG A 1 401 ? -11.401 5.724 -15.029 1.00 84.75 401 ARG A O 1
ATOM 3232 N N . PHE A 1 402 ? -9.283 6.254 -15.566 1.00 84.00 402 PHE A N 1
ATOM 3233 C CA . PHE A 1 402 ? -9.577 6.776 -16.892 1.00 84.00 402 PHE A CA 1
ATOM 3234 C C . PHE A 1 402 ? -9.188 5.736 -17.936 1.00 84.00 402 PHE A C 1
ATOM 3236 O O . PHE A 1 402 ? -8.051 5.275 -17.977 1.00 84.00 402 PHE A O 1
ATOM 3243 N N . ALA A 1 403 ? -10.154 5.371 -18.772 1.00 87.69 403 ALA A N 1
ATOM 3244 C CA . ALA A 1 403 ? -10.059 4.259 -19.706 1.00 87.69 403 ALA A CA 1
ATOM 3245 C C . ALA A 1 403 ? -10.057 4.743 -21.169 1.00 87.69 403 ALA A C 1
ATOM 3247 O O . ALA A 1 403 ? -10.825 4.234 -21.982 1.00 87.69 403 ALA A O 1
ATOM 3248 N N . VAL A 1 404 ? -9.210 5.728 -21.501 1.00 90.38 404 VAL A N 1
ATOM 3249 C CA . VAL A 1 404 ? -9.151 6.371 -22.835 1.00 90.38 404 VAL A CA 1
ATOM 3250 C C . VAL A 1 404 ? -9.002 5.351 -23.974 1.00 90.38 404 VAL A C 1
ATOM 3252 O O . VAL A 1 404 ? -9.672 5.466 -24.994 1.00 90.38 404 VAL A O 1
ATOM 3255 N N . TYR A 1 405 ? -8.200 4.302 -23.772 1.00 92.19 405 TYR A N 1
ATOM 3256 C CA . TYR A 1 405 ? -7.974 3.214 -24.736 1.00 92.19 405 TYR A CA 1
ATOM 3257 C C . TYR A 1 405 ? -8.647 1.884 -24.334 1.00 92.19 405 TYR A C 1
ATOM 3259 O O . TYR A 1 405 ? -8.392 0.817 -24.912 1.00 92.19 405 TYR A O 1
ATOM 3267 N N . GLY A 1 406 ? -9.556 1.950 -23.360 1.00 92.81 406 GLY A N 1
ATOM 3268 C CA . GLY A 1 406 ? -10.257 0.818 -22.764 1.00 92.81 406 GLY A CA 1
ATOM 3269 C C . GLY A 1 406 ? -9.862 0.555 -21.305 1.00 92.81 406 GLY A C 1
ATOM 3270 O O . GLY A 1 406 ? -8.880 1.112 -20.803 1.00 92.81 406 GLY A O 1
ATOM 3271 N N . PRO A 1 407 ? -10.651 -0.262 -20.588 1.00 93.31 407 PRO A N 1
ATOM 3272 C CA . PRO A 1 407 ? -10.398 -0.575 -19.187 1.00 93.31 407 PRO A CA 1
ATOM 3273 C C . PRO A 1 407 ? -9.166 -1.474 -19.046 1.00 93.31 407 PRO A C 1
ATOM 3275 O O . PRO A 1 407 ? -9.107 -2.546 -19.642 1.00 93.31 407 PRO A O 1
ATOM 3278 N N . GLY A 1 408 ? -8.206 -1.072 -18.216 1.00 94.50 408 GLY A N 1
ATOM 3279 C CA . GLY A 1 408 ? -7.003 -1.864 -17.966 1.00 94.50 408 GLY A CA 1
ATOM 3280 C C . GLY A 1 408 ? -5.905 -1.077 -17.263 1.00 94.50 408 GLY A C 1
ATOM 3281 O O . GLY A 1 408 ? -6.121 0.049 -16.815 1.00 94.50 408 GLY A O 1
ATOM 3282 N N . VAL A 1 409 ? -4.735 -1.694 -17.147 1.00 95.31 409 VAL A N 1
ATOM 3283 C CA . VAL A 1 409 ? -3.510 -1.092 -16.615 1.00 95.31 409 VAL A CA 1
ATOM 3284 C C . VAL A 1 409 ? -2.695 -0.543 -17.778 1.00 95.31 409 VAL A C 1
ATOM 3286 O O . VAL A 1 409 ? -2.405 -1.271 -18.724 1.00 95.31 409 VAL A O 1
ATOM 3289 N N . TYR A 1 410 ? -2.337 0.736 -17.715 1.00 95.50 410 TYR A N 1
ATOM 3290 C CA . TYR A 1 410 ? -1.640 1.425 -18.798 1.00 95.50 410 TYR A CA 1
ATOM 3291 C C . TYR A 1 410 ? -0.136 1.344 -18.559 1.00 95.50 410 TYR A C 1
ATOM 3293 O O . TYR A 1 410 ? 0.339 1.636 -17.459 1.00 95.50 410 TYR A O 1
ATOM 3301 N N . CYS A 1 411 ? 0.618 0.951 -19.574 1.00 96.56 411 CYS A N 1
ATOM 3302 C CA . CYS A 1 411 ? 2.075 0.921 -19.537 1.00 96.56 411 CYS A CA 1
ATOM 3303 C C . CYS A 1 411 ? 2.649 1.344 -20.891 1.00 96.56 411 CYS A C 1
ATOM 3305 O O . CYS A 1 411 ? 1.923 1.438 -21.878 1.00 96.56 411 CYS A O 1
ATOM 3307 N N . SER A 1 412 ? 3.946 1.636 -20.925 1.00 96.56 412 SER A N 1
ATOM 3308 C CA . SER A 1 412 ? 4.640 2.067 -22.141 1.00 96.56 412 SER A CA 1
ATOM 3309 C C . SER A 1 412 ? 5.926 1.269 -22.349 1.00 96.56 412 SER A C 1
ATOM 3311 O O . SER A 1 412 ? 6.640 1.047 -21.369 1.00 96.56 412 SER A O 1
ATOM 3313 N N . PRO A 1 413 ? 6.269 0.848 -23.579 1.00 95.81 413 PRO A N 1
ATOM 3314 C CA . PRO A 1 413 ? 7.596 0.316 -23.890 1.00 95.81 413 PRO A CA 1
ATOM 3315 C C . PRO A 1 413 ? 8.678 1.401 -23.977 1.00 95.81 413 PRO A C 1
ATOM 3317 O O . PRO A 1 413 ? 9.861 1.057 -24.045 1.00 95.81 413 PRO A O 1
ATOM 3320 N N . ASP A 1 414 ? 8.287 2.680 -23.994 1.00 95.69 414 ASP A N 1
ATOM 3321 C CA . ASP A 1 414 ? 9.181 3.829 -24.068 1.00 95.69 414 ASP A CA 1
ATOM 3322 C C . ASP A 1 414 ? 9.246 4.561 -22.711 1.00 95.69 414 ASP A C 1
ATOM 3324 O O . ASP A 1 414 ? 8.280 5.199 -22.278 1.00 95.69 414 ASP A O 1
ATOM 3328 N N . PRO A 1 415 ? 10.392 4.518 -22.011 1.00 95.06 415 PRO A N 1
ATOM 3329 C CA . PRO A 1 415 ? 10.538 5.226 -20.749 1.00 95.06 415 PRO A CA 1
ATOM 3330 C C . PRO A 1 415 ? 10.569 6.751 -20.937 1.00 95.06 415 PRO A C 1
ATOM 3332 O O . PRO A 1 415 ? 10.202 7.477 -20.011 1.00 95.06 415 PRO A O 1
ATOM 3335 N N . GLN A 1 416 ? 10.983 7.254 -22.108 1.00 93.62 416 GLN A N 1
ATOM 3336 C CA . GLN A 1 416 ? 11.008 8.691 -22.395 1.00 93.62 416 GLN A CA 1
ATOM 3337 C C . GLN A 1 416 ? 9.598 9.250 -22.547 1.00 93.62 416 GLN A C 1
ATOM 3339 O O . GLN A 1 416 ? 9.326 10.349 -22.064 1.00 93.62 416 GLN A O 1
ATOM 3344 N N . TRP A 1 417 ? 8.685 8.479 -23.143 1.00 93.12 417 TRP A N 1
ATOM 3345 C CA . TRP A 1 417 ? 7.277 8.851 -23.230 1.00 93.12 417 TRP A CA 1
ATOM 3346 C C . TRP A 1 417 ? 6.682 9.127 -21.841 1.00 93.12 417 TRP A C 1
ATOM 3348 O O . TRP A 1 417 ? 6.074 10.178 -21.631 1.00 93.12 417 TRP A O 1
ATOM 3358 N N . LEU A 1 418 ? 6.928 8.255 -20.854 1.00 91.62 418 LEU A N 1
ATOM 3359 C CA . LEU A 1 418 ? 6.474 8.473 -19.471 1.00 91.62 418 LEU A CA 1
ATOM 3360 C C . LEU A 1 418 ? 7.172 9.656 -18.792 1.00 91.62 418 LEU A C 1
ATOM 3362 O O . LEU A 1 418 ? 6.523 10.410 -18.058 1.00 91.62 418 LEU A O 1
ATOM 3366 N N . GLU A 1 419 ? 8.483 9.798 -19.011 1.00 90.69 419 GLU A N 1
ATOM 3367 C CA . GLU A 1 419 ? 9.291 10.886 -18.453 1.00 90.69 419 GLU A CA 1
ATOM 3368 C C . GLU A 1 419 ? 8.791 12.257 -18.936 1.00 90.69 419 GLU A C 1
ATOM 3370 O O . GLU A 1 419 ? 8.635 13.170 -18.123 1.00 90.69 419 GLU A O 1
ATOM 3375 N N . ASN A 1 420 ? 8.474 12.376 -20.227 1.00 88.12 420 ASN A N 1
ATOM 3376 C CA . ASN A 1 420 ? 8.022 13.616 -20.860 1.00 88.12 420 ASN A CA 1
ATOM 3377 C C . ASN A 1 420 ? 6.530 13.897 -20.628 1.00 88.12 420 ASN A C 1
ATOM 3379 O O . ASN A 1 420 ? 6.133 15.056 -20.531 1.00 88.12 420 ASN A O 1
ATOM 3383 N N . SER A 1 421 ? 5.704 12.858 -20.481 1.00 80.44 421 SER A N 1
ATOM 3384 C CA . SER A 1 421 ? 4.241 12.987 -20.363 1.00 80.44 421 SER A CA 1
ATOM 3385 C C . SER A 1 421 ? 3.745 13.152 -18.919 1.00 80.44 421 SER A C 1
ATOM 3387 O O . SER A 1 421 ? 2.584 12.894 -18.615 1.00 80.44 421 SER A O 1
ATOM 3389 N N . TYR A 1 422 ? 4.616 13.590 -18.004 1.00 80.88 422 TYR A N 1
ATOM 3390 C CA . TYR A 1 422 ? 4.288 13.857 -16.598 1.00 80.88 422 TYR A CA 1
ATOM 3391 C C . TYR A 1 422 ? 3.755 12.647 -15.802 1.00 80.88 422 TYR A C 1
ATOM 3393 O O . TYR A 1 422 ? 3.080 12.854 -14.794 1.00 80.88 422 TYR A O 1
ATOM 3401 N N . TYR A 1 423 ? 4.081 11.406 -16.184 1.00 87.38 423 TYR A N 1
ATOM 3402 C CA . TYR A 1 423 ? 3.654 10.199 -15.452 1.00 87.38 423 TYR A CA 1
ATOM 3403 C C . TYR A 1 423 ? 4.682 9.699 -14.425 1.00 87.38 423 TYR A C 1
ATOM 3405 O O . TYR A 1 423 ? 4.372 8.836 -13.605 1.00 87.38 423 TYR A O 1
ATOM 3413 N N . VAL A 1 424 ? 5.896 10.248 -14.431 1.00 89.75 424 VAL A N 1
ATOM 3414 C CA . VAL A 1 424 ? 6.994 9.863 -13.533 1.00 89.75 424 VAL A CA 1
ATOM 3415 C C . VAL A 1 424 ? 6.966 10.678 -12.239 1.00 89.75 424 VAL A C 1
ATOM 3417 O O . VAL A 1 424 ? 6.845 11.904 -12.275 1.00 89.75 424 VAL A O 1
ATOM 3420 N N . ALA A 1 425 ? 7.069 9.999 -11.094 1.00 84.75 425 ALA A N 1
ATOM 3421 C CA . ALA A 1 425 ? 7.093 10.641 -9.782 1.00 84.75 425 ALA A CA 1
ATOM 3422 C C . ALA A 1 425 ? 8.443 11.329 -9.543 1.00 84.75 425 ALA A C 1
ATOM 3424 O O . ALA A 1 425 ? 9.472 10.804 -9.966 1.00 84.75 425 ALA A O 1
ATOM 3425 N N . THR A 1 426 ? 8.457 12.461 -8.835 1.00 87.81 426 THR A N 1
ATOM 3426 C CA . THR A 1 426 ? 9.696 13.173 -8.487 1.00 87.81 426 THR A CA 1
ATOM 3427 C C . THR A 1 426 ? 9.779 13.397 -6.986 1.00 87.81 426 THR A C 1
ATOM 3429 O O . THR A 1 426 ? 8.809 13.845 -6.382 1.00 87.81 426 THR A O 1
ATOM 3432 N N . VAL A 1 427 ? 10.950 13.154 -6.403 1.00 87.25 427 VAL A N 1
ATOM 3433 C CA . VAL A 1 427 ? 11.259 13.439 -4.999 1.00 87.25 427 VAL A CA 1
ATOM 3434 C C . VAL A 1 427 ? 12.512 14.284 -4.894 1.00 87.25 427 VAL A C 1
ATOM 3436 O O . VAL A 1 427 ? 13.421 14.169 -5.712 1.00 87.25 427 VAL A O 1
ATOM 3439 N N . GLU A 1 428 ? 12.563 15.140 -3.887 1.00 90.94 428 GLU A N 1
ATOM 3440 C CA . GLU A 1 428 ? 13.727 15.953 -3.570 1.00 90.94 428 GLU A CA 1
ATOM 3441 C C . GLU A 1 428 ? 14.277 15.523 -2.214 1.00 90.94 428 GLU A C 1
ATOM 3443 O O . GLU A 1 428 ? 13.511 15.386 -1.262 1.00 90.94 428 GLU A O 1
ATOM 3448 N N . ILE A 1 429 ? 15.589 15.303 -2.131 1.00 92.00 429 ILE A N 1
ATOM 3449 C CA . ILE A 1 429 ? 16.265 14.957 -0.878 1.00 92.00 429 ILE A CA 1
ATOM 3450 C C . ILE A 1 429 ? 17.547 15.773 -0.722 1.00 92.00 429 ILE A C 1
ATOM 3452 O O . ILE A 1 429 ? 18.207 16.128 -1.706 1.00 92.00 429 ILE A O 1
ATOM 3456 N N . ASP A 1 430 ? 17.917 16.047 0.523 1.00 94.62 430 ASP A N 1
ATOM 3457 C CA . ASP A 1 430 ? 19.220 16.615 0.843 1.00 94.62 430 ASP A CA 1
ATOM 3458 C C . ASP A 1 430 ? 20.299 15.530 0.734 1.00 94.62 430 ASP A C 1
ATOM 3460 O O . ASP A 1 430 ? 20.116 14.392 1.169 1.00 94.62 430 ASP A O 1
ATOM 3464 N N . THR A 1 431 ? 21.433 15.869 0.125 1.00 96.38 431 THR A N 1
ATOM 3465 C CA . THR A 1 431 ? 22.574 14.963 -0.066 1.00 96.38 431 THR A CA 1
ATOM 3466 C C . THR A 1 431 ? 23.869 15.643 0.361 1.00 96.38 431 THR A C 1
ATOM 3468 O O . THR A 1 431 ? 23.914 16.858 0.559 1.00 96.38 431 THR A O 1
ATOM 3471 N N . LYS A 1 432 ? 24.967 14.883 0.431 1.00 96.56 432 LYS A N 1
ATOM 3472 C CA . LYS A 1 432 ? 26.311 15.444 0.661 1.00 96.56 432 LYS A CA 1
ATOM 3473 C C . LYS A 1 432 ? 26.730 16.480 -0.393 1.00 96.56 432 LYS A C 1
ATOM 3475 O O . LYS A 1 432 ? 27.616 17.282 -0.128 1.00 96.56 432 LYS A O 1
ATOM 3480 N N . GLN A 1 433 ? 26.113 16.459 -1.575 1.00 94.06 433 GLN A N 1
ATOM 3481 C CA . GLN A 1 433 ? 26.380 17.378 -2.688 1.00 94.06 433 GLN A CA 1
ATOM 3482 C C . GLN A 1 433 ? 25.326 18.493 -2.788 1.00 94.06 433 GLN A C 1
ATOM 3484 O O . GLN A 1 433 ? 25.212 19.152 -3.817 1.00 94.06 433 GLN A O 1
ATOM 3489 N N . GLY A 1 434 ? 24.532 18.685 -1.733 1.00 95.62 434 GLY A N 1
ATOM 3490 C CA . GLY A 1 434 ? 23.391 19.587 -1.728 1.00 95.62 434 GLY A CA 1
ATOM 3491 C C . GLY A 1 434 ? 22.094 18.889 -2.121 1.00 95.62 434 GLY A C 1
ATOM 3492 O O . GLY A 1 434 ? 21.989 17.661 -2.173 1.00 95.62 434 GLY A O 1
ATOM 3493 N N . LYS A 1 435 ? 21.069 19.695 -2.351 1.00 96.62 435 LYS A N 1
ATOM 3494 C CA . LYS A 1 435 ? 19.715 19.235 -2.628 1.00 96.62 435 LYS A CA 1
ATOM 3495 C C . LYS A 1 435 ? 19.605 18.698 -4.056 1.00 96.62 435 LYS A C 1
ATOM 3497 O O . LYS A 1 435 ? 19.961 19.393 -5.005 1.00 96.62 435 LYS A O 1
ATOM 3502 N N . LYS A 1 436 ? 19.110 17.468 -4.206 1.00 96.31 436 LYS A N 1
ATOM 3503 C CA . LYS A 1 436 ? 18.957 16.791 -5.503 1.00 96.31 436 LYS A CA 1
ATOM 3504 C C . LYS A 1 436 ? 17.534 16.293 -5.704 1.00 96.31 436 LYS A C 1
ATOM 3506 O O . LYS A 1 436 ? 16.866 15.897 -4.749 1.00 96.31 436 LYS A O 1
ATOM 3511 N N . LYS A 1 437 ? 17.098 16.276 -6.963 1.00 94.19 437 LYS A N 1
ATOM 3512 C CA . LYS A 1 437 ? 15.805 15.732 -7.384 1.00 94.19 437 LYS A CA 1
ATOM 3513 C C . LYS A 1 437 ? 16.001 14.394 -8.081 1.00 94.19 437 LYS A C 1
ATOM 3515 O O . LYS A 1 437 ? 16.943 14.222 -8.848 1.00 94.19 437 LYS A O 1
ATOM 3520 N N . TYR A 1 438 ? 15.086 13.470 -7.835 1.00 93.62 438 TYR A N 1
ATOM 3521 C CA . TYR A 1 438 ? 15.103 12.125 -8.390 1.00 93.62 438 TYR A CA 1
ATOM 3522 C C . TYR A 1 438 ? 13.749 11.790 -8.977 1.00 93.62 438 TYR A C 1
ATOM 3524 O O . TYR A 1 438 ? 12.717 12.087 -8.383 1.00 93.62 438 TYR A O 1
ATOM 3532 N N . LYS A 1 439 ? 13.771 11.142 -10.132 1.00 93.31 439 LYS A N 1
ATOM 3533 C CA . LYS A 1 439 ? 12.623 10.595 -10.840 1.00 93.31 439 LYS A CA 1
ATOM 3534 C C . LYS A 1 439 ? 12.477 9.112 -10.510 1.00 93.31 439 LYS A C 1
ATOM 3536 O O . LYS A 1 439 ? 13.481 8.402 -10.478 1.00 93.31 439 LYS A O 1
ATOM 3541 N N . CYS A 1 440 ? 11.246 8.655 -10.291 1.00 92.69 440 CYS A N 1
ATOM 3542 C CA . CYS A 1 440 ? 10.917 7.272 -9.945 1.00 92.69 440 CYS A CA 1
ATOM 3543 C C . CYS A 1 440 ? 9.784 6.724 -10.829 1.00 92.69 440 CYS A C 1
ATOM 3545 O O . CYS A 1 440 ? 8.777 7.400 -11.055 1.00 92.69 440 CYS A O 1
ATOM 3547 N N . MET A 1 441 ? 9.933 5.484 -11.301 1.00 94.38 441 MET A N 1
ATOM 3548 C CA . MET A 1 441 ? 8.878 4.725 -11.987 1.00 94.38 441 MET A CA 1
ATOM 3549 C C . MET A 1 441 ? 9.071 3.215 -11.809 1.00 94.38 441 MET A C 1
ATOM 3551 O O . MET A 1 441 ? 10.129 2.763 -11.367 1.00 94.38 441 MET A O 1
ATOM 3555 N N . LEU A 1 442 ? 8.060 2.422 -12.162 1.00 96.25 442 LEU A N 1
ATOM 3556 C CA . LEU A 1 442 ? 8.156 0.964 -12.141 1.00 96.25 442 LEU A CA 1
ATOM 3557 C C . LEU A 1 442 ? 8.644 0.427 -13.483 1.00 96.25 442 LEU A C 1
ATOM 3559 O O . LEU A 1 442 ? 8.183 0.853 -14.543 1.00 96.25 442 LEU A O 1
ATOM 3563 N N . GLN A 1 443 ? 9.518 -0.573 -13.420 1.00 96.94 443 GLN A N 1
ATOM 3564 C CA . GLN A 1 443 ? 9.767 -1.476 -14.532 1.00 96.94 443 GLN A CA 1
ATOM 3565 C C . GLN A 1 443 ? 8.884 -2.712 -14.387 1.00 96.94 443 GLN A C 1
ATOM 3567 O O . GLN A 1 443 ? 8.844 -3.338 -13.319 1.00 96.94 443 GLN A O 1
ATOM 3572 N N . ILE A 1 444 ? 8.171 -3.043 -15.460 1.00 97.44 444 ILE A N 1
ATOM 3573 C CA . ILE A 1 444 ? 7.107 -4.041 -15.440 1.00 97.44 444 ILE A CA 1
ATOM 3574 C C . ILE A 1 444 ? 7.286 -5.063 -16.558 1.00 97.44 444 ILE A C 1
ATOM 3576 O O . ILE A 1 444 ? 7.895 -4.782 -17.596 1.00 97.44 444 ILE A O 1
ATOM 3580 N N . ALA A 1 445 ? 6.751 -6.257 -16.333 1.00 96.81 445 ALA A N 1
ATOM 3581 C CA . ALA A 1 445 ? 6.573 -7.281 -17.345 1.00 96.81 445 ALA A CA 1
ATOM 3582 C C . ALA A 1 445 ? 5.078 -7.449 -17.634 1.00 96.81 445 ALA A C 1
ATOM 3584 O O . ALA A 1 445 ? 4.287 -7.482 -16.692 1.00 96.81 445 ALA A O 1
ATOM 3585 N N . ALA A 1 446 ? 4.697 -7.555 -18.905 1.00 97.12 446 ALA A N 1
ATOM 3586 C CA . ALA A 1 446 ? 3.307 -7.718 -19.327 1.00 97.12 446 ALA A CA 1
ATOM 3587 C C . ALA A 1 446 ? 3.126 -9.012 -20.128 1.00 97.12 446 ALA A C 1
ATOM 3589 O O . ALA A 1 446 ? 3.884 -9.274 -21.067 1.00 97.12 446 ALA A O 1
ATOM 3590 N N . ASN A 1 447 ? 2.124 -9.807 -19.755 1.00 96.06 447 ASN A N 1
ATOM 3591 C CA . ASN A 1 447 ? 1.793 -11.063 -20.411 1.00 96.06 447 ASN A CA 1
ATOM 3592 C C . ASN A 1 447 ? 1.404 -10.797 -21.875 1.00 96.06 447 ASN A C 1
ATOM 3594 O O . ASN A 1 447 ? 0.447 -10.054 -22.111 1.00 96.06 447 ASN A O 1
ATOM 3598 N N . PRO A 1 448 ? 2.084 -11.411 -22.859 1.00 94.94 448 PRO A N 1
ATOM 3599 C CA . PRO A 1 448 ? 1.795 -11.234 -24.276 1.00 94.94 448 PRO A CA 1
ATOM 3600 C C . PRO A 1 448 ? 0.342 -11.496 -24.678 1.00 94.94 448 PRO A C 1
ATOM 3602 O O . PRO A 1 448 ? -0.114 -10.914 -25.661 1.00 94.94 448 PRO A O 1
ATOM 3605 N N . ASP A 1 449 ? -0.364 -12.365 -23.952 1.00 94.75 449 ASP A N 1
ATOM 3606 C CA . ASP A 1 449 ? -1.771 -12.702 -24.205 1.00 94.75 449 ASP A CA 1
ATOM 3607 C C . ASP A 1 449 ? -2.755 -11.732 -23.524 1.00 94.75 449 ASP A C 1
ATOM 3609 O O . ASP A 1 449 ? -3.912 -11.641 -23.928 1.00 94.75 449 ASP A O 1
ATOM 3613 N N . GLY A 1 450 ? -2.297 -10.972 -22.523 1.00 93.69 450 GLY A N 1
ATOM 3614 C CA . GLY A 1 450 ? -3.108 -10.013 -21.764 1.00 93.69 450 GLY A CA 1
ATOM 3615 C C . GLY A 1 450 ? -3.013 -8.561 -22.252 1.00 93.69 450 GLY A C 1
ATOM 3616 O O . GLY A 1 450 ? -3.728 -7.691 -21.739 1.00 93.69 450 GLY A O 1
ATOM 3617 N N . VAL A 1 451 ? -2.134 -8.276 -23.224 1.00 95.94 451 VAL A N 1
ATOM 3618 C CA . VAL A 1 451 ? -1.869 -6.917 -23.728 1.00 95.94 451 VAL A CA 1
ATOM 3619 C C . VAL A 1 451 ? -2.752 -6.572 -24.927 1.00 95.94 451 VAL A C 1
ATOM 3621 O O . VAL A 1 451 ? -2.753 -7.257 -25.947 1.00 95.94 451 VAL A O 1
ATOM 3624 N N . LYS A 1 452 ? -3.432 -5.429 -24.839 1.00 95.62 452 LYS A N 1
ATOM 3625 C CA . LYS A 1 452 ? -4.078 -4.740 -25.955 1.00 95.62 452 LYS A CA 1
ATOM 3626 C C . LYS A 1 452 ? -3.204 -3.568 -26.398 1.00 95.62 452 LYS A C 1
ATOM 3628 O O . LYS A 1 452 ? -2.981 -2.623 -25.639 1.00 95.62 452 LYS A O 1
ATOM 3633 N N . PHE A 1 453 ? -2.742 -3.616 -27.641 1.00 94.19 453 PHE A N 1
ATOM 3634 C CA . PHE A 1 453 ? -2.029 -2.504 -28.265 1.00 94.19 453 PHE A CA 1
ATOM 3635 C C . PHE A 1 453 ? -3.017 -1.422 -28.697 1.00 94.19 453 PHE A C 1
ATOM 3637 O O . PHE A 1 453 ? -4.106 -1.725 -29.193 1.00 94.19 453 PHE A O 1
ATOM 3644 N N . THR A 1 454 ? -2.655 -0.164 -28.467 1.00 91.88 454 THR A N 1
ATOM 3645 C CA . THR A 1 454 ? -3.485 0.980 -28.852 1.00 91.88 454 THR A CA 1
ATOM 3646 C C . THR A 1 454 ? -3.037 1.531 -30.207 1.00 91.88 454 THR A C 1
ATOM 3648 O O . THR A 1 454 ? -2.023 1.101 -30.755 1.00 91.88 454 THR A O 1
ATOM 3651 N N . SER A 1 455 ? -3.802 2.467 -30.777 1.00 88.00 455 SER A N 1
ATOM 3652 C CA . SER A 1 455 ? -3.375 3.198 -31.978 1.00 88.00 455 SER A CA 1
ATOM 3653 C C . SER A 1 455 ? -2.150 4.081 -31.723 1.00 88.00 455 SER A C 1
ATOM 3655 O O . SER A 1 455 ? -1.451 4.431 -32.668 1.00 88.00 455 SER A O 1
ATOM 3657 N N . GLU A 1 456 ? -1.884 4.427 -30.460 1.00 87.19 456 GLU A N 1
ATOM 3658 C CA . GLU A 1 456 ? -0.645 5.067 -30.030 1.00 87.19 456 GLU A CA 1
ATOM 3659 C C . GLU A 1 456 ? 0.365 3.976 -29.654 1.00 87.19 456 GLU A C 1
ATOM 3661 O O . GLU A 1 456 ? 0.204 3.265 -28.660 1.00 87.19 456 GLU A O 1
ATOM 3666 N N . SER A 1 457 ? 1.417 3.818 -30.463 1.00 84.69 457 SER A N 1
ATOM 3667 C CA . SER A 1 457 ? 2.411 2.742 -30.305 1.00 84.69 457 SER A CA 1
ATOM 3668 C C . SER A 1 457 ? 3.096 2.724 -28.937 1.00 84.69 457 SER A C 1
ATOM 3670 O O . SER A 1 457 ? 3.554 1.671 -28.487 1.00 84.69 457 SER A O 1
ATOM 3672 N N . ASP A 1 458 ? 3.126 3.877 -28.270 1.00 90.50 458 ASP A N 1
ATOM 3673 C CA . ASP A 1 458 ? 3.802 4.084 -26.994 1.00 90.50 458 ASP A CA 1
ATOM 3674 C C . ASP A 1 458 ? 2.915 3.746 -25.790 1.00 90.50 458 ASP A C 1
ATOM 3676 O O . ASP A 1 458 ? 3.373 3.839 -24.654 1.00 90.50 458 ASP A O 1
ATOM 3680 N N . ILE A 1 459 ? 1.660 3.334 -26.006 1.00 93.62 459 ILE A N 1
ATOM 3681 C CA . ILE A 1 459 ? 0.722 3.000 -24.931 1.00 93.62 459 ILE A CA 1
ATOM 3682 C C . ILE A 1 459 ? 0.153 1.605 -25.140 1.00 93.62 459 ILE A C 1
ATOM 3684 O O . ILE A 1 459 ? -0.452 1.281 -26.166 1.00 93.62 459 ILE A O 1
ATOM 3688 N N . TRP A 1 460 ? 0.316 0.779 -24.114 1.00 96.44 460 TRP A N 1
ATOM 3689 C CA . TRP A 1 460 ? -0.238 -0.561 -24.008 1.00 96.44 460 TRP A CA 1
ATOM 3690 C C . TRP A 1 460 ? -1.268 -0.601 -22.881 1.00 96.44 460 TRP A C 1
ATOM 3692 O O . TRP A 1 460 ? -1.097 0.047 -21.847 1.00 96.44 460 TRP A O 1
ATOM 3702 N N . VAL A 1 461 ? -2.328 -1.389 -23.066 1.00 97.31 461 VAL A N 1
ATOM 3703 C CA . VAL A 1 461 ? -3.364 -1.608 -22.051 1.00 97.31 461 VAL A CA 1
ATOM 3704 C C . VAL A 1 461 ? -3.410 -3.085 -21.693 1.00 97.31 461 VAL A C 1
ATOM 3706 O O . VAL A 1 461 ? -3.743 -3.919 -22.529 1.00 97.31 461 VAL A O 1
ATOM 3709 N N . VAL A 1 462 ? -3.119 -3.422 -20.440 1.00 97.56 462 VAL A N 1
ATOM 3710 C CA . VAL A 1 462 ? -3.258 -4.788 -19.922 1.00 97.56 462 VAL A CA 1
ATOM 3711 C C . VAL A 1 462 ? -4.627 -4.935 -19.264 1.00 97.56 462 VAL A C 1
ATOM 3713 O O . VAL A 1 462 ? -4.930 -4.254 -18.283 1.00 97.56 462 VAL A O 1
ATOM 3716 N N . SER A 1 463 ? -5.487 -5.787 -19.822 1.00 95.50 463 SER A N 1
ATOM 3717 C CA . SER A 1 463 ? -6.911 -5.827 -19.438 1.00 95.50 463 SER A CA 1
ATOM 3718 C C . SER A 1 463 ? -7.144 -6.453 -18.059 1.00 95.50 463 SER A C 1
ATOM 3720 O O . SER A 1 463 ? -7.995 -5.976 -17.296 1.00 95.50 463 SER A O 1
ATOM 3722 N N . ASN A 1 464 ? -6.393 -7.510 -17.732 1.00 95.50 464 ASN A N 1
ATOM 3723 C CA . ASN A 1 464 ? -6.399 -8.159 -16.424 1.00 95.50 464 ASN A CA 1
ATOM 3724 C C . ASN A 1 464 ? -5.164 -7.709 -15.617 1.00 95.50 464 ASN A C 1
ATOM 3726 O O . ASN A 1 464 ? -4.045 -7.896 -16.085 1.00 95.50 464 ASN A O 1
ATOM 3730 N N . PRO A 1 465 ? -5.316 -7.137 -14.411 1.00 93.00 465 PRO A N 1
ATOM 3731 C CA . PRO A 1 465 ? -4.166 -6.756 -13.593 1.00 93.00 465 PRO A CA 1
ATOM 3732 C C . PRO A 1 465 ? -3.217 -7.900 -13.197 1.00 93.00 465 PRO A C 1
ATOM 3734 O O . PRO A 1 465 ? -2.079 -7.625 -12.833 1.00 93.00 465 PRO A O 1
ATOM 3737 N N . GLU A 1 466 ? -3.647 -9.161 -13.278 1.00 93.25 466 GLU A N 1
ATOM 3738 C CA . GLU A 1 466 ? -2.785 -10.332 -13.031 1.00 93.25 466 GLU A CA 1
ATOM 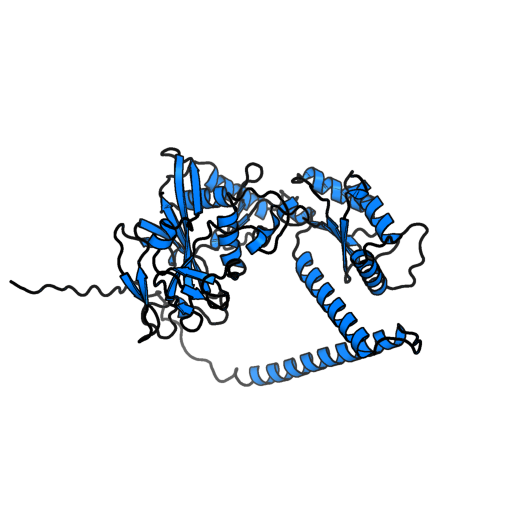3739 C C . GLU A 1 466 ? -1.776 -10.593 -14.168 1.00 93.25 466 GLU A C 1
ATOM 3741 O O . GLU A 1 466 ? -0.741 -11.232 -13.957 1.00 93.25 466 GLU A O 1
ATOM 3746 N N . ASP A 1 467 ? -2.044 -10.043 -15.357 1.00 96.81 467 ASP A N 1
ATOM 3747 C CA . ASP A 1 467 ? -1.217 -10.150 -16.565 1.00 96.81 467 ASP A CA 1
ATOM 3748 C C . ASP A 1 467 ? -0.122 -9.074 -16.637 1.00 96.81 467 ASP A C 1
ATOM 3750 O O . ASP A 1 467 ? 0.495 -8.852 -17.681 1.00 96.81 467 ASP A O 1
ATOM 3754 N N . ILE A 1 468 ? 0.134 -8.370 -15.535 1.00 97.12 468 ILE A N 1
ATOM 3755 C CA . ILE A 1 468 ? 1.185 -7.362 -15.440 1.00 97.12 468 ILE A CA 1
ATOM 3756 C C . ILE A 1 468 ? 1.854 -7.412 -14.067 1.00 97.12 468 ILE A C 1
ATOM 3758 O O . ILE A 1 468 ? 1.199 -7.508 -13.032 1.00 97.12 468 ILE A O 1
ATOM 3762 N N . ARG A 1 469 ? 3.189 -7.374 -14.049 1.00 96.44 469 ARG A N 1
ATOM 3763 C CA . ARG A 1 469 ? 3.993 -7.604 -12.840 1.00 96.44 469 ARG A CA 1
ATOM 3764 C C . ARG A 1 469 ? 5.101 -6.571 -12.707 1.00 96.44 469 ARG A C 1
ATOM 3766 O O . ARG A 1 469 ? 5.860 -6.393 -13.660 1.00 96.44 469 ARG A O 1
ATOM 3773 N N . PRO A 1 470 ? 5.256 -5.909 -11.548 1.00 96.12 470 PRO A N 1
ATOM 3774 C CA . PRO A 1 470 ? 6.432 -5.094 -11.292 1.00 96.12 470 PRO A CA 1
ATOM 3775 C C . PRO A 1 470 ? 7.616 -6.010 -10.968 1.00 96.12 470 PRO A C 1
ATOM 3777 O O . PRO A 1 470 ? 7.462 -6.995 -10.246 1.00 96.12 470 PRO A O 1
ATOM 3780 N N . TYR A 1 471 ? 8.807 -5.679 -11.460 1.00 96.19 471 TYR A N 1
ATOM 3781 C CA . TYR A 1 471 ? 10.030 -6.417 -11.109 1.00 96.19 471 TYR A CA 1
ATOM 3782 C C . TYR A 1 471 ? 11.229 -5.514 -10.808 1.00 96.19 471 TYR A C 1
ATOM 3784 O O . TYR A 1 471 ? 12.293 -5.995 -10.422 1.00 96.19 471 TYR A O 1
ATOM 3792 N N . GLY A 1 472 ? 11.075 -4.200 -10.953 1.00 95.88 472 GLY A N 1
ATOM 3793 C CA . GLY A 1 472 ? 12.103 -3.249 -10.570 1.00 95.88 472 GLY A CA 1
ATOM 3794 C C . GLY A 1 472 ? 11.540 -1.861 -10.321 1.00 95.88 472 GLY A C 1
ATOM 3795 O O . GLY A 1 472 ? 10.543 -1.463 -10.923 1.00 95.88 472 GLY A O 1
ATOM 3796 N N . ILE A 1 473 ? 12.220 -1.114 -9.461 1.00 95.00 473 ILE A N 1
ATOM 3797 C CA . ILE A 1 473 ? 12.036 0.327 -9.308 1.00 95.00 473 ILE A CA 1
ATOM 3798 C C . ILE A 1 473 ? 13.172 1.012 -10.059 1.00 95.00 473 ILE A C 1
ATOM 3800 O O . ILE A 1 473 ? 14.342 0.701 -9.837 1.00 95.00 473 ILE A O 1
ATOM 3804 N N . LEU A 1 474 ? 12.829 1.924 -10.963 1.00 96.19 474 LEU A N 1
ATOM 3805 C CA . LEU A 1 474 ? 13.790 2.734 -11.698 1.00 96.19 474 LEU A CA 1
ATOM 3806 C C . LEU A 1 474 ? 13.926 4.089 -11.018 1.00 96.19 474 LEU A C 1
ATOM 3808 O O . LEU A 1 474 ? 12.923 4.759 -10.780 1.00 96.19 474 LEU A O 1
ATOM 3812 N N . ILE A 1 475 ? 15.168 4.485 -10.752 1.00 95.75 475 ILE A N 1
ATOM 3813 C CA . ILE A 1 475 ? 15.537 5.772 -10.166 1.00 95.75 475 ILE A CA 1
ATOM 3814 C C . ILE A 1 475 ? 16.523 6.478 -11.096 1.00 95.75 475 ILE A C 1
ATOM 3816 O O . ILE A 1 475 ? 17.493 5.875 -11.558 1.00 95.75 475 ILE A O 1
ATOM 3820 N N . LYS A 1 476 ? 16.288 7.760 -11.365 1.00 95.81 476 LYS A N 1
ATOM 3821 C CA . LYS A 1 476 ? 17.170 8.616 -12.170 1.00 95.81 476 LYS A CA 1
ATOM 3822 C C . LYS A 1 476 ? 17.306 9.983 -11.509 1.00 95.81 476 LYS A C 1
ATOM 3824 O O . LYS A 1 476 ? 16.323 10.518 -11.010 1.00 95.81 476 LYS A O 1
ATOM 3829 N N . GLU A 1 477 ? 18.512 10.540 -11.484 1.00 95.19 477 GLU A N 1
ATOM 3830 C CA . GLU A 1 477 ? 18.728 11.935 -11.072 1.00 95.19 477 GLU A CA 1
ATOM 3831 C C . GLU A 1 477 ? 18.095 12.867 -12.124 1.00 95.19 477 GLU A C 1
ATOM 3833 O O . GLU A 1 477 ? 18.268 12.640 -13.324 1.00 95.19 477 GLU A O 1
ATOM 3838 N N . ALA A 1 478 ? 17.270 13.817 -11.670 1.00 90.06 478 ALA A N 1
ATOM 3839 C CA . ALA A 1 478 ? 16.291 14.536 -12.491 1.00 90.06 478 ALA A CA 1
ATOM 3840 C C . ALA A 1 478 ? 16.871 15.622 -13.397 1.00 90.06 478 ALA A C 1
ATOM 3842 O O . ALA A 1 478 ? 17.812 16.321 -12.961 1.00 90.06 478 ALA A O 1
#

Sequence (478 aa):
MADACSNFTEQQWKPNICRECSRPKEQHQQREASNVVSSESNLSDQLERGKQDFIANTVVDTISFSPESKSVKEKVAHFEALIKKQARSKSYYERFPNILDVTNETRLEIKQAKEFTRSILQNLPSGNVQDRNTMCHIISNLLGNKDQQCLFYNSSIGINLHDASANLADLNSEDKPFILKLHSSKGLGKNNVKHEQDDSSLAQQLNDVIEQKQSHPVIEDICERLAKAHNVDKKDIKIISVYEGTFNVVYTIPNLKSVDNQSLLQLEKNLKNEFNEFRSIKIHPLLSCRPSFDISDFDERGNKTFPKYSSTHQIGPPKRTMPYIQPAGWTRYGLRVLGKYKDGDTWLDPFLHSANWYRAFHGTKNARPEDFGRSDGYIDGRNTPIDAMLNIHQNGFKKARFAVYGPGVYCSPDPQWLENSYYVATVEIDTKQGKKKYKCMLQIAANPDGVKFTSESDIWVVSNPEDIRPYGILIKEA

Secondary structure (DSSP, 8-state):
--------------------------SSSHHHHHHHHHHHHHHHHHHHHHHHHHHHHHHHHS----TT---HHHHHHHHHHHHHHHHHHHHHHTTSPBHHHHH-TT-HHHHHHHHHHHHHHTS-----TTSHHHHHHHHHHHH-BTTB--EEE-GGGT-----GGGGGGGTT-S---EEEEES-STT-STT-----S-HHHHHHHHHHHHHTT---HHHHHHHHHHHHHHTS-GGG-EEEEEETTTEEEEEE-TT-PPPPHHHHHHHHHHHHHH-TTEEEEEE-HHHHPPPEEEGGGB-GGG-EEPPSS--EEEESSTT--EEEE--TT-EEEEB--TTTSTT-SGGGSPTT-TTPPEEEEE--TT--GGGGS---S---TTSHHHHHHHHHHHH-----S--TTSSSEEEBS-HHHHHHTT-SEEEEEEETTEEEEEEEEEEEEE-TTTEEEPSSTT-EEESSGGGEEEEEEEEEE-

Organism: NCBI:txid433720

Foldseek 3Di:
DDDDPDDDDPPPDDDPDDPDDDDDDPDPPPVVVVVVVVVVVVVVVVVVVVVVVVLVVVLVVPDDDDPPDDDPVVVSVVVVVVVVVQVVVCVVQVLFDFLCQLLPCVDPLNVQQVVVLCVLPVAFAACDQVDVSNVVLVVQLLQADPVFTATEDACVVPRDDSQLLLVSLCQFPLQWKKKFFFQALAPAFPPRPPCPDGRAVVQVVVQVCLVVVHDDRRLQLVLVLLCQLLVHDSVQKRFDGFHDPTGMTIIGGGPDDQDESVSSVSSQVSSVVSGVRGDTMGTNCNSRPGRYDHPNQFDPVQKDAAAQDKDWDFADEPPLTDIAIPPHQKIKGWGPCAVVDPVGDCCVDDGHDRQHFDKWWFFQLPADSVQVPDDDDDDPSLNRSPSQVSNCQPVFHGWDPDQPQHTAGKTFSDPVCCVVVRRWHKDWDQHPVGIFIKTKIFIKTFGSVQWDQGPPNGIIGRRDRVRMHTTIMIMHTD

Radius of gyration: 27.43 Å; chains: 1; bounding box: 86×65×80 Å

pLDDT: mean 80.54, std 19.22, range [26.91, 98.12]